Protein AF-0000000072259434 (afdb_homodimer)

pLDDT: mean 96.42, std 5.46, range [48.5, 99.0]

Nearest PDB structures (foldseek):
  3iwp-assembly5_C  TM=9.617E-01  e=1.185E-28  Homo sapiens
  3iwp-assembly5_D  TM=9.632E-01  e=1.511E-28  Homo sapiens
  3iwp-assembly6_F  TM=9.637E-01  e=1.422E-28  Homo sapiens
  3iwp-assembly4_B  TM=9.514E-01  e=2.776E-28  Homo sapiens
  3iwp-assembly4_A  TM=9.566E-01  e=1.722E-27  Homo sapiens

Solvent-accessible surface area (backbone atoms only — not comparable to full-atom values): 24633 Å² total; per-residue (Å²): 129,86,77,54,42,42,30,28,57,26,59,33,71,65,13,45,56,47,37,46,73,64,61,44,55,29,35,34,40,25,22,44,73,60,40,64,39,17,33,40,33,54,16,49,46,38,46,50,54,72,73,48,82,56,48,35,26,33,34,51,31,84,53,61,49,56,46,58,73,54,71,69,52,51,49,15,42,32,40,30,45,47,53,36,43,75,45,61,43,63,24,38,32,38,54,43,30,36,42,72,21,42,68,26,60,67,62,44,48,60,44,50,59,47,45,69,79,48,50,32,28,32,31,55,59,58,36,48,34,73,47,60,67,62,42,51,53,51,44,46,72,72,60,38,50,29,37,35,27,13,38,48,29,61,23,25,78,78,8,46,71,48,40,53,48,50,38,59,72,40,66,75,71,38,43,50,24,48,21,42,73,49,52,44,69,50,43,65,72,39,64,79,39,88,65,57,44,40,37,34,34,55,38,64,32,72,42,75,40,73,52,73,48,82,50,85,66,45,68,69,38,77,53,63,70,42,43,52,32,40,72,33,51,29,64,67,51,41,46,46,36,54,58,53,58,103,128,85,78,55,42,42,29,27,57,26,58,34,69,64,14,46,56,46,37,45,74,62,61,42,54,29,35,34,39,25,23,44,74,60,40,66,40,16,33,39,32,53,15,48,46,39,47,48,55,73,73,49,82,56,48,34,26,34,35,51,33,84,53,62,49,56,47,58,74,52,71,68,52,50,49,14,43,32,40,31,45,47,55,37,45,76,46,62,43,62,23,37,33,39,54,44,30,38,43,71,20,40,68,26,59,67,63,44,47,59,44,50,58,49,46,68,79,48,51,30,29,33,31,54,59,57,35,46,34,74,46,60,67,62,41,49,52,52,44,47,71,72,60,39,48,28,38,33,28,13,36,47,29,61,22,26,79,78,8,44,69,48,41,54,50,50,38,59,72,41,66,76,71,37,42,51,24,47,20,42,71,49,52,44,69,51,41,66,73,39,64,79,40,89,67,58,43,40,39,35,34,55,38,62,32,72,43,73,41,73,54,74,48,80,48,86,66,44,68,69,38,78,52,62,71,40,43,51,32,39,73,31,51,29,62,67,51,43,46,46,36,54,60,53,58,103

Foldseek 3Di:
DAFAAEEAEDADLQQLLVCQVLPHQEYEYFHDVVQVGAFDDLVSLLVSVVRHDRAYEYEQHHDGDAQADDPVSLVVSLVSLQSSVVSHHQEYEGFHAHPQQAGPLVSLLSNVVSNVPRAYEHEASLLRHPDNLVRLVSCLVSPHAEYEYCQSDQHVVVNVVSLLVSLVSCVQSHQYEYDHHDALVSLVVCVPPPRRHYYYDNQKDKDFDPDPDDDPPDAPDPDSVVNGIDIHHDSVRSVSNVVSSD/DAFAAEEAEDADLQQLLVCQVLPHQEYEYFHDVVQVGAFDDLVSLLVSVVRHDRAYEYEQHHDGDAQADDPVSLVVSLVSLQSSVVSHHQEYEGFHAHPQQAGPLVSLLSNVVSNVPRAYEHEASLLRHPDNLVRLVSCLVSPHAEYEYCQSDQHVVVNVVSLLVSLVSCVQSHQYEYDHHDALVSLVVCVPPPRRHYYYDNQKDKDFDPDPDDDPPDAPDPDSVVVGIDIHHDSVRSVSNVVSSD

Organism: Indibacter alkaliphilus (strain CCUG 57479 / KCTC 22604 / LW1) (NCBI:txid1189612)

Secondary structure (DSSP, 8-state):
---PEEEEEE-SHHHHHHHHHTT-SEEEE-B-GGGT-BPPPHHHHHHHHHH--S-EEEE--SSSS-S---HHHHHHHHHHHHHHHHTT--EEEE--B-TTSSB-HHHHHHHHHHHTT--EEE-GGGGG-S-HHHHHHHHHHHT-SEEEESSSSSSTTTTHHHHHHHHHHHTTSSEEEE-SS--HHHHHHHHTSTT--EEE---EEEEE-S-----TT---SS-GGGGGEEEEE-HHHHHHHHHHH-/---PEEEEEE-SHHHHHHHHHTT-SEEEE-B-GGGT-BPPPHHHHHHHHHH--S-EEEE--SSSS-S---HHHHHHHHHHHHHHHHTT--EEEE--B-TTSSB-HHHHHHHHHHHTT--EEE-GGGGG-S-HHHHHHHHHHHT-SEEEESSSSSSTTTTHHHHHHHHHHHTTSSEEEE-SS--HHHHHHHHTSTT--EEE---EEEEE-S-----TT---SS-GGGGGEEEEE-HHHHHHHHHHH-

InterPro domains:
  IPR005627 CutC-like [MF_00795] (4-212)
  IPR005627 CutC-like [PF03932] (5-204)
  IPR005627 CutC-like [PTHR12598] (2-242)
  IPR036822 CutC-like domain superfamily [G3DSA:3.20.20.380] (3-245)
  IPR036822 CutC-like domain superfamily [SSF110395] (4-222)

Structure (mmCIF, N/CA/C/O backbone):
data_AF-0000000072259434-model_v1
#
loop_
_entity.id
_entity.type
_entity.pdbx_description
1 polymer 'PF03932 family protein CutC'
#
loop_
_atom_site.group_PDB
_atom_site.id
_atom_site.type_symbol
_atom_site.label_atom_id
_atom_site.label_alt_id
_atom_site.label_comp_id
_atom_site.label_asym_id
_atom_site.label_entity_id
_atom_site.label_seq_id
_atom_site.pdbx_PDB_ins_code
_atom_site.Cartn_x
_atom_site.Cartn_y
_atom_site.Cartn_z
_atom_site.occupancy
_atom_site.B_iso_or_equiv
_atom_site.auth_seq_id
_atom_site.auth_comp_id
_atom_site.auth_asym_id
_atom_site.auth_atom_id
_atom_site.pdbx_PDB_model_num
ATOM 1 N N . MET A 1 1 ? 11.047 31.484 21 1 48.5 1 MET A N 1
ATOM 2 C CA . MET A 1 1 ? 10.289 31.406 19.75 1 48.5 1 MET A CA 1
ATOM 3 C C . MET A 1 1 ? 9.562 30.078 19.625 1 48.5 1 MET A C 1
ATOM 5 O O . MET A 1 1 ? 10.023 29.062 20.156 1 48.5 1 MET A O 1
ATOM 9 N N . ARG A 1 2 ? 8.227 30.062 19.344 1 66.69 2 ARG A N 1
ATOM 10 C CA . ARG A 1 2 ? 7.426 28.844 19.312 1 66.69 2 ARG A CA 1
ATOM 11 C C . ARG A 1 2 ? 7.977 27.844 18.297 1 66.69 2 ARG A C 1
ATOM 13 O O . ARG A 1 2 ? 8.352 28.219 17.188 1 66.69 2 ARG A O 1
ATOM 20 N N . LYS A 1 3 ? 8.352 26.734 18.672 1 87.81 3 LYS A N 1
ATOM 21 C CA . LYS A 1 3 ? 8.969 25.719 17.828 1 87.81 3 LYS A CA 1
ATOM 22 C C . LYS A 1 3 ? 7.969 25.141 16.828 1 87.81 3 LYS A C 1
ATOM 24 O O . LYS A 1 3 ? 6.898 24.672 17.219 1 87.81 3 LYS A O 1
ATOM 29 N N . ILE A 1 4 ? 8.148 25.453 15.539 1 95.94 4 ILE A N 1
ATOM 30 C CA . ILE A 1 4 ? 7.352 24.906 14.445 1 95.94 4 ILE A CA 1
ATOM 31 C C . ILE A 1 4 ? 7.797 23.484 14.141 1 95.94 4 ILE A C 1
ATOM 33 O O . ILE A 1 4 ? 8.992 23.219 13.984 1 95.94 4 ILE A O 1
ATOM 37 N N . LEU A 1 5 ? 6.91 22.578 14.148 1 98.06 5 LEU A N 1
ATOM 38 C CA . LEU A 1 5 ? 7.203 21.156 13.922 1 98.06 5 LEU A CA 1
ATOM 39 C C . LEU A 1 5 ? 7.156 20.828 12.438 1 98.06 5 LEU A C 1
ATOM 41 O O . LEU A 1 5 ? 6.246 21.266 11.727 1 98.06 5 LEU A O 1
ATOM 45 N N . LEU A 1 6 ? 8.156 20.094 11.93 1 98.69 6 LEU A N 1
ATOM 46 C CA . LEU A 1 6 ? 8.18 19.578 10.57 1 98.69 6 LEU A CA 1
ATO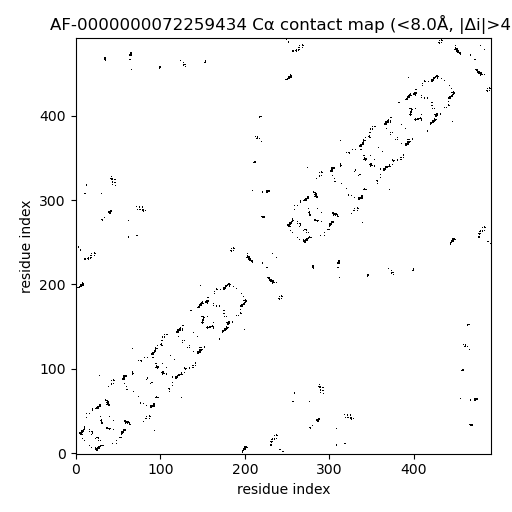M 47 C C . LEU A 1 6 ? 7.762 18.109 10.531 1 98.69 6 LEU A C 1
ATOM 49 O O . LEU A 1 6 ? 8.383 17.266 11.18 1 98.69 6 LEU A O 1
ATOM 53 N N . GLU A 1 7 ? 6.746 17.844 9.844 1 98.88 7 GLU A N 1
ATOM 54 C CA . GLU A 1 7 ? 6.305 16.484 9.578 1 98.88 7 GLU A CA 1
ATOM 55 C C . GLU A 1 7 ? 6.598 16.078 8.133 1 98.88 7 GLU A C 1
ATOM 57 O O . GLU A 1 7 ? 6.395 16.875 7.211 1 98.88 7 GLU A O 1
ATOM 62 N N . ALA A 1 8 ? 7.059 14.859 7.938 1 98.81 8 ALA A N 1
ATOM 63 C CA . ALA A 1 8 ? 7.316 14.375 6.582 1 98.81 8 ALA A CA 1
ATOM 64 C C . ALA A 1 8 ? 6.645 13.031 6.344 1 98.81 8 ALA A C 1
ATOM 66 O O . ALA A 1 8 ? 6.785 12.109 7.152 1 98.81 8 ALA A O 1
ATOM 67 N N . PRO A 1 9 ? 5.84 12.938 5.285 1 98.75 9 PRO A N 1
ATOM 68 C CA . PRO A 1 9 ? 5.387 11.602 4.898 1 98.75 9 PRO A CA 1
ATOM 69 C C . PRO A 1 9 ? 6.523 10.727 4.375 1 98.75 9 PRO A C 1
ATOM 71 O O . PRO A 1 9 ? 7.363 11.195 3.604 1 98.75 9 PRO A O 1
ATOM 74 N N . VAL A 1 10 ? 6.59 9.523 4.793 1 98.81 10 VAL A N 1
ATOM 75 C CA . VAL A 1 10 ? 7.621 8.586 4.375 1 98.81 10 VAL A CA 1
ATOM 76 C C . VAL A 1 10 ? 6.973 7.285 3.904 1 98.81 10 VAL A C 1
ATOM 78 O O . VAL A 1 10 ? 6 6.816 4.496 1 98.81 10 VAL A O 1
ATOM 81 N N . TYR A 1 11 ? 7.551 6.676 2.838 1 98.19 11 TYR A N 1
ATOM 82 C CA . TYR A 1 11 ? 6.922 5.543 2.17 1 98.19 11 TYR A CA 1
ATOM 83 C C . TYR A 1 11 ? 7.855 4.34 2.139 1 98.19 11 TYR A C 1
ATOM 85 O O . TYR A 1 11 ? 7.484 3.273 1.645 1 98.19 11 TYR A O 1
ATOM 93 N N . THR A 1 12 ? 9.109 4.516 2.529 1 98.19 12 THR A N 1
ATOM 94 C CA . THR A 1 12 ? 10.102 3.445 2.537 1 98.19 12 THR A CA 1
ATOM 95 C C . THR A 1 12 ? 10.867 3.428 3.855 1 98.19 12 THR A C 1
ATOM 97 O O . THR A 1 12 ? 10.891 4.426 4.582 1 98.19 12 THR A O 1
ATOM 100 N N . VAL A 1 13 ? 11.477 2.301 4.129 1 98.44 13 VAL A N 1
ATOM 101 C CA . VAL A 1 13 ? 12.328 2.186 5.305 1 98.44 13 VAL A CA 1
ATOM 102 C C . VAL A 1 13 ? 13.414 3.262 5.266 1 98.44 13 VAL A C 1
ATOM 104 O O . VAL A 1 13 ? 13.625 3.975 6.246 1 98.44 13 VAL A O 1
ATOM 107 N N . GLU A 1 14 ? 14.047 3.395 4.137 1 98.12 14 GLU A N 1
ATOM 108 C CA . GLU A 1 14 ? 15.141 4.348 3.963 1 98.12 14 GLU A CA 1
ATOM 109 C C . GLU A 1 14 ? 14.672 5.777 4.211 1 98.12 14 GLU A C 1
ATOM 111 O O . GLU A 1 14 ? 15.344 6.539 4.914 1 98.12 14 GLU A O 1
ATOM 116 N N . ALA A 1 15 ? 13.57 6.117 3.623 1 98.62 15 ALA A N 1
ATOM 117 C CA . ALA A 1 15 ? 13.039 7.465 3.803 1 98.62 15 ALA A CA 1
ATOM 118 C C . ALA A 1 15 ? 12.773 7.762 5.277 1 98.62 15 ALA A C 1
ATOM 120 O O . ALA A 1 15 ? 13.086 8.852 5.762 1 98.62 15 ALA A O 1
ATOM 121 N N . ALA A 1 16 ? 12.242 6.789 5.977 1 98.81 16 ALA A N 1
ATOM 122 C CA . ALA A 1 16 ? 11.914 6.973 7.391 1 98.81 16 ALA A CA 1
ATOM 123 C C . ALA A 1 16 ? 13.18 7.188 8.219 1 98.81 16 ALA A C 1
ATOM 125 O O . ALA A 1 16 ? 13.258 8.125 9.016 1 98.81 16 ALA A O 1
ATOM 126 N N . LEU A 1 17 ? 14.156 6.309 8 1 98.81 17 LEU A N 1
ATOM 127 C CA . LEU A 1 17 ? 15.391 6.379 8.766 1 98.81 17 LEU A CA 1
ATOM 128 C C . LEU A 1 17 ? 16.141 7.676 8.469 1 98.81 17 LEU A C 1
ATOM 130 O O . LEU A 1 17 ? 16.641 8.336 9.391 1 98.81 17 LEU A O 1
ATOM 134 N N . ARG A 1 18 ? 16.141 8.094 7.203 1 98.62 18 ARG A N 1
ATOM 135 C CA . ARG A 1 18 ? 16.828 9.312 6.801 1 98.62 18 ARG A CA 1
ATOM 136 C C . ARG A 1 18 ? 16.109 10.547 7.324 1 98.62 18 ARG A C 1
ATOM 138 O O . ARG A 1 18 ? 16.734 11.492 7.793 1 98.62 18 ARG A O 1
ATOM 145 N N . ALA A 1 19 ? 14.773 10.531 7.184 1 98.81 19 ALA A N 1
ATOM 146 C CA . ALA A 1 19 ? 14.008 11.672 7.691 1 98.81 19 ALA A CA 1
ATOM 147 C C . ALA A 1 19 ? 14.312 11.93 9.164 1 98.81 19 ALA A C 1
ATOM 149 O O . ALA A 1 19 ? 14.516 13.07 9.57 1 98.81 19 ALA A O 1
ATOM 150 N N . SER A 1 20 ? 14.336 10.836 9.961 1 98.75 20 SER A N 1
ATOM 151 C CA . SER A 1 20 ? 14.68 10.945 11.375 1 98.75 20 SER A CA 1
ATOM 152 C C . SER A 1 20 ? 16.094 11.492 11.562 1 98.75 20 SER A C 1
ATOM 154 O O . SER A 1 20 ? 16.312 12.406 12.359 1 98.75 20 SER A O 1
ATOM 156 N N . ALA A 1 21 ? 17 10.961 10.789 1 98.62 21 ALA A N 1
ATOM 157 C CA . ALA A 1 21 ? 18.406 11.352 10.898 1 98.62 21 ALA A CA 1
ATOM 158 C C . ALA A 1 21 ? 18.609 12.812 10.516 1 98.62 21 ALA A C 1
ATOM 160 O O . ALA A 1 21 ? 19.469 13.5 11.078 1 98.62 21 ALA A O 1
ATOM 161 N N . PHE A 1 22 ? 17.781 13.312 9.57 1 98.44 22 PHE A N 1
ATOM 162 C CA . PHE A 1 22 ? 17.953 14.664 9.047 1 98.44 22 PHE A CA 1
ATOM 163 C C . PHE A 1 22 ? 17.203 15.68 9.898 1 98.44 22 PHE A C 1
ATOM 165 O O . PHE A 1 22 ? 17.266 16.875 9.648 1 98.44 22 PHE A O 1
ATOM 172 N N . GLY A 1 23 ? 16.469 15.188 10.883 1 97.88 23 GLY A N 1
ATOM 173 C CA . GLY A 1 23 ? 15.93 16.109 11.883 1 97.88 23 GLY A CA 1
ATOM 174 C C . GLY A 1 23 ? 14.445 16.375 11.711 1 97.88 23 GLY A C 1
ATOM 175 O O . GLY A 1 23 ? 13.906 17.297 12.312 1 97.88 23 GLY A O 1
ATOM 176 N N . VAL A 1 24 ? 13.773 15.641 10.906 1 98.62 24 VAL A N 1
ATOM 177 C CA . VAL A 1 24 ? 12.32 15.742 10.836 1 98.62 24 VAL A CA 1
ATOM 178 C C . VAL A 1 24 ? 11.719 15.445 12.211 1 98.62 24 VAL A C 1
ATOM 180 O O . VAL A 1 24 ? 12.148 14.523 12.898 1 98.62 24 VAL A O 1
ATOM 183 N N . ASP A 1 25 ? 10.719 16.203 12.602 1 98.56 25 ASP A N 1
ATOM 184 C CA . ASP A 1 25 ? 10.234 16.125 13.977 1 98.56 25 ASP A CA 1
ATOM 185 C C . ASP A 1 25 ? 9.219 14.992 14.133 1 98.56 25 ASP A C 1
ATOM 187 O O . ASP A 1 25 ? 9.078 14.43 15.227 1 98.56 25 ASP A O 1
ATOM 191 N N . ARG A 1 26 ? 8.484 14.688 13.133 1 98.88 26 ARG A N 1
ATOM 192 C CA . ARG A 1 26 ? 7.457 13.656 13.117 1 98.88 26 ARG A CA 1
ATOM 193 C C . ARG A 1 26 ? 7.309 13.047 11.734 1 98.88 26 ARG A C 1
ATOM 195 O O . ARG A 1 26 ? 7.379 13.75 10.727 1 98.88 26 ARG A O 1
ATOM 202 N N . LEU A 1 27 ? 7.141 11.773 11.695 1 98.94 27 LEU A N 1
ATOM 203 C CA . LEU A 1 27 ? 6.926 11.086 10.422 1 98.94 27 LEU A CA 1
ATOM 204 C C . LEU A 1 27 ? 5.457 10.727 10.242 1 98.94 27 LEU A C 1
ATOM 206 O O . LEU A 1 27 ? 4.766 10.391 11.211 1 98.94 27 LEU A O 1
ATOM 210 N N . GLU A 1 28 ? 4.969 10.859 9.102 1 98.94 28 GLU A N 1
ATOM 211 C CA . GLU A 1 28 ? 3.74 10.195 8.672 1 98.94 28 GLU A CA 1
ATOM 212 C C . GLU A 1 28 ? 4.047 8.992 7.789 1 98.94 28 GLU A C 1
ATOM 214 O O . GLU A 1 28 ? 4.438 9.148 6.629 1 98.94 28 GLU A O 1
ATOM 219 N N . LEU A 1 29 ? 3.912 7.812 8.367 1 98.94 29 LEU A N 1
ATOM 220 C CA . LEU A 1 29 ? 4.223 6.59 7.633 1 98.94 29 LEU A CA 1
ATOM 221 C C . LEU A 1 29 ? 3.053 6.18 6.746 1 98.94 29 LEU A C 1
ATOM 223 O O . LEU A 1 29 ? 1.922 6.047 7.219 1 98.94 29 LEU A O 1
ATOM 227 N N . CYS A 1 30 ? 3.332 6.012 5.465 1 98.69 30 CYS A N 1
ATOM 228 C CA . CYS A 1 30 ? 2.33 5.691 4.457 1 98.69 30 CYS A CA 1
ATOM 229 C C . CYS A 1 30 ? 2.826 4.59 3.525 1 98.69 30 CYS A C 1
ATOM 231 O O . CYS A 1 30 ? 4.016 4.27 3.518 1 98.69 30 CYS A O 1
ATOM 233 N N . ALA A 1 31 ? 1.893 3.98 2.861 1 98 31 ALA A N 1
ATOM 234 C CA . ALA A 1 31 ? 2.148 3.158 1.681 1 98 31 ALA A CA 1
ATOM 235 C C . ALA A 1 31 ? 1.506 3.77 0.438 1 98 31 ALA A C 1
ATOM 237 O O . ALA A 1 31 ? 0.757 4.742 0.534 1 98 31 ALA A O 1
ATOM 238 N N . ASP A 1 32 ? 1.84 3.277 -0.775 1 95.75 32 ASP A N 1
ATOM 239 C CA . ASP A 1 32 ? 1.194 3.623 -2.037 1 95.75 32 ASP A CA 1
ATOM 240 C C . ASP A 1 32 ? 1.345 5.113 -2.342 1 95.75 32 ASP A C 1
ATOM 242 O O . ASP A 1 32 ? 0.361 5.855 -2.332 1 95.75 32 ASP A O 1
ATOM 246 N N . PHE A 1 33 ? 2.539 5.543 -2.732 1 93.81 33 PHE A N 1
ATOM 247 C CA . PHE A 1 33 ? 2.869 6.93 -3.027 1 93.81 33 PHE A CA 1
ATOM 248 C C . PHE A 1 33 ? 1.989 7.469 -4.148 1 93.81 33 PHE A C 1
ATOM 250 O O . PHE A 1 33 ? 1.567 8.625 -4.113 1 93.81 33 PHE A O 1
ATOM 257 N N . GLY A 1 34 ? 1.646 6.652 -5.066 1 91.56 34 GLY A N 1
ATOM 258 C CA . GLY A 1 34 ? 0.874 7.066 -6.227 1 91.56 34 GLY A CA 1
ATOM 259 C C . GLY A 1 34 ? -0.537 7.504 -5.879 1 91.56 34 GLY A C 1
ATOM 260 O O . GLY A 1 34 ? -1.14 8.305 -6.598 1 91.56 34 GLY A O 1
ATOM 261 N N . GLU A 1 35 ? -1.058 6.984 -4.738 1 93.19 35 GLU A N 1
ATOM 262 C CA . GLU A 1 35 ? -2.414 7.309 -4.305 1 93.19 35 GLU A CA 1
ATOM 263 C C . GLU A 1 35 ? -2.4 8.344 -3.186 1 93.19 35 GLU A C 1
ATOM 265 O O . GLU A 1 35 ? -3.428 8.594 -2.549 1 93.19 35 GLU A O 1
ATOM 270 N N . GLY A 1 36 ? -1.284 8.844 -2.855 1 93.19 36 GLY A N 1
ATOM 271 C CA . GLY A 1 36 ? -1.174 9.859 -1.817 1 93.19 36 GLY A CA 1
ATOM 272 C C . GLY A 1 36 ? -1.073 9.273 -0.422 1 93.19 36 GLY A C 1
ATOM 273 O O . GLY A 1 36 ? -1.103 10.008 0.568 1 93.19 36 GLY A O 1
ATOM 274 N N . GLY A 1 37 ? -1.08 7.945 -0.38 1 96.94 37 GLY A N 1
ATOM 275 C CA . GLY A 1 37 ? -0.882 7.305 0.911 1 96.94 37 GLY A CA 1
ATOM 276 C C . GLY A 1 37 ? -2.004 6.355 1.284 1 96.94 37 GLY A C 1
ATOM 277 O O . GLY A 1 37 ? -3.182 6.699 1.165 1 96.94 37 GLY A O 1
ATOM 278 N N . THR A 1 38 ? -1.675 5.18 1.618 1 98.5 38 THR A N 1
ATOM 279 C CA . THR A 1 38 ? -2.57 4.199 2.229 1 98.5 38 THR A CA 1
ATOM 280 C C . THR A 1 38 ? -1.936 3.588 3.473 1 98.5 38 THR A C 1
ATOM 282 O O . THR A 1 38 ? -0.828 3.965 3.861 1 98.5 38 THR A O 1
ATOM 285 N N . THR A 1 39 ? -2.678 2.756 4.133 1 98.94 39 THR A N 1
ATOM 286 C CA . THR A 1 39 ? -2.195 2.154 5.371 1 98.94 39 THR A CA 1
ATOM 287 C C . THR A 1 39 ? -0.956 1.302 5.109 1 98.94 39 THR A C 1
ATOM 289 O O . THR A 1 39 ? -0.977 0.412 4.258 1 98.94 39 THR A O 1
ATOM 292 N N . PRO A 1 40 ? 0.172 1.579 5.754 1 98.88 40 PRO A N 1
ATOM 293 C CA . PRO A 1 40 ? 1.372 0.755 5.59 1 98.88 40 PRO A CA 1
ATOM 294 C C . PRO A 1 40 ? 1.26 -0.597 6.293 1 98.88 40 PRO A C 1
ATOM 296 O O . PRO A 1 40 ? 0.304 -0.833 7.035 1 98.88 40 PRO A O 1
ATOM 299 N N . SER A 1 41 ? 2.205 -1.445 6.02 1 98.81 41 SER A N 1
ATOM 300 C CA . SER A 1 41 ? 2.213 -2.744 6.684 1 98.81 41 SER A CA 1
ATOM 301 C C . SER A 1 41 ? 2.678 -2.621 8.133 1 98.81 41 SER A C 1
ATOM 303 O O . SER A 1 41 ? 3.43 -1.705 8.469 1 98.81 41 SER A O 1
ATOM 305 N N . ALA A 1 42 ? 2.238 -3.531 8.953 1 98.88 42 ALA A N 1
ATOM 306 C CA . ALA A 1 42 ? 2.615 -3.533 10.367 1 98.88 42 ALA A CA 1
ATOM 307 C C . ALA A 1 42 ? 4.094 -3.865 10.539 1 98.88 42 ALA A C 1
ATOM 309 O O . ALA A 1 42 ? 4.75 -3.35 11.453 1 98.88 42 ALA A O 1
ATOM 310 N N . GLY A 1 43 ? 4.621 -4.758 9.68 1 98.88 43 GLY A N 1
ATOM 311 C CA . GLY A 1 43 ? 6.027 -5.117 9.75 1 98.88 43 GLY A CA 1
ATOM 312 C C . GLY A 1 43 ? 6.957 -3.949 9.484 1 98.88 43 GLY A C 1
ATOM 313 O O . GLY A 1 43 ? 8.023 -3.846 10.094 1 98.88 43 GLY A O 1
ATOM 314 N N . LEU A 1 44 ? 6.562 -3.109 8.562 1 98.81 44 LEU A N 1
ATOM 315 C CA . LEU A 1 44 ? 7.32 -1.901 8.258 1 98.81 44 LEU A CA 1
ATOM 316 C C . LEU A 1 44 ? 7.387 -0.978 9.469 1 98.81 44 LEU A C 1
ATOM 318 O O . LEU A 1 44 ? 8.461 -0.494 9.828 1 98.81 44 LEU A O 1
ATOM 322 N N . LEU A 1 45 ? 6.227 -0.718 10.117 1 98.94 45 LEU A N 1
ATOM 323 C CA . LEU A 1 45 ? 6.184 0.129 11.305 1 98.94 45 LEU A CA 1
ATOM 324 C C . LEU A 1 45 ? 7.051 -0.452 12.414 1 98.94 45 LEU A C 1
ATOM 326 O O . LEU A 1 45 ? 7.824 0.27 13.047 1 98.94 45 LEU A O 1
ATOM 330 N N . LYS A 1 46 ? 6.879 -1.739 12.625 1 98.94 46 LYS A N 1
ATOM 331 C CA . LYS A 1 46 ? 7.641 -2.416 13.672 1 98.94 46 LYS A CA 1
ATOM 332 C C . LYS A 1 46 ? 9.141 -2.203 13.484 1 98.94 46 LYS A C 1
ATOM 334 O O . LYS A 1 46 ? 9.844 -1.866 14.438 1 98.94 46 LYS A O 1
ATOM 339 N N . LEU A 1 47 ? 9.617 -2.395 12.242 1 98.94 47 LEU A N 1
ATOM 340 C CA . LEU A 1 47 ? 11.031 -2.201 11.961 1 98.94 47 LEU A CA 1
ATOM 341 C C . LEU A 1 47 ? 11.445 -0.758 12.227 1 98.94 47 LEU A C 1
ATOM 343 O O . LEU A 1 47 ? 12.445 -0.508 12.898 1 98.94 47 LEU A O 1
ATOM 347 N N . ILE A 1 48 ? 10.68 0.188 11.719 1 98.88 48 ILE A N 1
ATOM 348 C CA . ILE A 1 48 ? 11.031 1.602 11.82 1 98.88 48 ILE A CA 1
ATOM 349 C C . ILE A 1 48 ? 11.094 2.01 13.289 1 98.88 48 ILE A C 1
ATOM 351 O O . ILE A 1 48 ? 12.055 2.666 13.711 1 98.88 48 ILE A O 1
ATOM 355 N N . LYS A 1 49 ? 10.125 1.587 14.102 1 98.88 49 LYS A N 1
ATOM 356 C CA . LYS A 1 49 ? 10.055 1.951 15.516 1 98.88 49 LYS A CA 1
ATOM 357 C C . LYS A 1 49 ? 11.203 1.327 16.297 1 98.88 49 LYS A C 1
ATOM 359 O O . LYS A 1 49 ? 11.57 1.823 17.375 1 98.88 49 LYS A O 1
ATOM 364 N N . SER A 1 50 ? 11.781 0.274 15.758 1 98.75 50 SER A N 1
ATOM 365 C CA . SER A 1 50 ? 12.93 -0.344 16.422 1 98.75 50 SER A CA 1
ATOM 366 C C . SER A 1 50 ? 14.211 0.424 16.125 1 98.75 50 SER A C 1
ATOM 368 O O . SER A 1 50 ? 15.234 0.21 16.781 1 98.75 50 SER A O 1
ATOM 370 N N . LYS A 1 51 ? 14.203 1.321 15.141 1 98.69 51 LYS A N 1
ATOM 371 C CA . LYS A 1 51 ? 15.43 1.944 14.656 1 98.69 51 LYS A CA 1
ATOM 372 C C . LYS A 1 51 ? 15.484 3.422 15.031 1 98.69 51 LYS A C 1
ATOM 374 O O . LYS A 1 51 ? 16.562 4.012 15.109 1 98.69 51 LYS A O 1
ATOM 379 N N . ILE A 1 52 ? 14.273 4.031 15.266 1 98.69 52 ILE A N 1
ATOM 380 C CA . ILE A 1 52 ? 14.273 5.477 15.477 1 98.69 52 ILE A CA 1
ATOM 381 C C . ILE A 1 52 ? 13.406 5.824 16.672 1 98.69 52 ILE A C 1
ATOM 383 O O . ILE A 1 52 ? 12.539 5.039 17.078 1 98.69 52 ILE A O 1
ATOM 387 N N . ASN A 1 53 ? 13.57 7.082 17.188 1 98.38 53 ASN A N 1
ATOM 388 C CA . ASN A 1 53 ? 12.766 7.594 18.281 1 98.38 53 ASN A CA 1
ATOM 389 C C . ASN A 1 53 ? 11.797 8.672 17.812 1 98.38 53 ASN A C 1
ATOM 391 O O . ASN A 1 53 ? 10.867 9.047 18.531 1 98.38 53 ASN A O 1
ATOM 395 N N . THR A 1 54 ? 12.016 9.18 16.594 1 98.75 54 THR A N 1
ATOM 396 C CA . THR A 1 54 ? 11.109 10.172 16.031 1 98.75 54 THR A CA 1
ATOM 397 C C . THR A 1 54 ? 9.672 9.672 16.047 1 98.75 54 THR A C 1
ATOM 399 O O . THR A 1 54 ? 9.398 8.531 15.688 1 98.75 54 THR A O 1
ATOM 402 N N . PRO A 1 55 ? 8.703 10.492 16.562 1 98.88 55 PRO A N 1
ATOM 403 C CA . PRO A 1 55 ? 7.305 10.062 16.562 1 98.88 55 PRO A CA 1
ATOM 404 C C . PRO A 1 55 ? 6.801 9.68 15.18 1 98.88 55 PRO A C 1
ATOM 406 O O . PRO A 1 55 ? 7.113 10.352 14.195 1 98.88 55 PRO A O 1
ATOM 409 N N . VAL A 1 56 ? 6.047 8.578 15.125 1 98.94 56 VAL A N 1
ATOM 410 C CA . VAL A 1 56 ? 5.512 8.094 13.859 1 98.94 56 VAL A CA 1
ATOM 411 C C . VAL A 1 56 ? 3.986 8.07 13.914 1 98.94 56 VAL A C 1
ATOM 413 O O . VAL A 1 56 ? 3.4 7.328 14.703 1 98.94 56 VAL A O 1
ATOM 416 N N . PHE A 1 57 ? 3.346 8.945 13.164 1 98.94 57 PHE A N 1
ATOM 417 C CA . PHE A 1 57 ? 1.921 8.852 12.867 1 98.94 57 PHE A CA 1
ATOM 418 C C . PHE A 1 57 ? 1.683 7.953 11.656 1 98.94 57 PHE A C 1
ATOM 420 O O . PHE A 1 57 ? 2.51 7.898 10.75 1 98.94 57 PHE A O 1
ATOM 427 N N . VAL A 1 58 ? 0.57 7.238 11.664 1 99 58 VAL A N 1
ATOM 428 C CA . VAL A 1 58 ? 0.375 6.254 10.602 1 99 58 VAL A CA 1
ATOM 429 C C . VAL A 1 58 ? -0.901 6.574 9.828 1 99 58 VAL A C 1
ATOM 431 O O . VAL A 1 58 ? -1.95 6.824 10.422 1 99 58 VAL A O 1
ATOM 434 N N . MET A 1 59 ? -0.775 6.582 8.547 1 98.94 59 MET A N 1
ATOM 435 C CA . MET A 1 59 ? -1.92 6.727 7.652 1 98.94 59 MET A CA 1
ATOM 436 C C . MET A 1 59 ? -2.871 5.543 7.793 1 98.94 59 MET A C 1
ATOM 438 O O . MET A 1 59 ? -2.436 4.387 7.789 1 98.94 59 MET A O 1
ATOM 442 N N . ILE A 1 60 ? -4.148 5.816 7.969 1 98.94 60 ILE A N 1
ATOM 443 C CA . ILE A 1 60 ? -5.203 4.805 7.965 1 98.94 60 ILE A CA 1
ATOM 444 C C . ILE A 1 60 ? -6.141 5.047 6.785 1 98.94 60 ILE A C 1
ATOM 446 O O . ILE A 1 60 ? -6.984 5.945 6.828 1 98.94 60 ILE A O 1
ATOM 450 N N . ARG A 1 61 ? -5.984 4.348 5.77 1 98.81 61 ARG A N 1
ATOM 451 C CA . ARG A 1 61 ? -6.66 4.461 4.48 1 98.81 61 ARG A CA 1
ATOM 452 C C . ARG A 1 61 ? -6.594 3.145 3.711 1 98.81 61 ARG A C 1
ATOM 454 O O . ARG A 1 61 ? -5.531 2.764 3.213 1 98.81 61 ARG A O 1
ATOM 461 N N . PRO A 1 62 ? -7.684 2.459 3.613 1 98.19 62 PRO A N 1
ATOM 462 C CA . PRO A 1 62 ? -7.637 1.066 3.16 1 98.19 62 PRO A CA 1
ATOM 463 C C . PRO A 1 62 ? -7.43 0.943 1.652 1 98.19 62 PRO A C 1
ATOM 465 O O . PRO A 1 62 ? -7.102 -0.137 1.157 1 98.19 62 PRO A O 1
ATOM 468 N N . ARG A 1 63 ? -7.656 1.972 0.932 1 96.62 63 ARG A N 1
ATOM 469 C CA . ARG A 1 63 ? -7.492 1.992 -0.518 1 96.62 63 ARG A CA 1
ATOM 470 C C . ARG A 1 63 ? -7.395 3.422 -1.038 1 96.62 63 ARG A C 1
ATOM 472 O O . ARG A 1 63 ? -7.758 4.371 -0.336 1 96.62 63 ARG A O 1
ATOM 479 N N . GLY A 1 64 ? -6.844 3.578 -2.256 1 94.62 64 GLY A N 1
ATOM 480 C CA . GLY A 1 64 ? -6.879 4.879 -2.908 1 94.62 64 GLY A CA 1
ATOM 481 C C . GLY A 1 64 ? -8.266 5.285 -3.361 1 94.62 64 GLY A C 1
ATOM 482 O O . GLY A 1 64 ? -9.258 4.637 -3.008 1 94.62 64 GLY A O 1
ATOM 483 N N . GLY A 1 65 ? -8.328 6.383 -4.086 1 92.62 65 GLY A N 1
ATOM 484 C CA . GLY A 1 65 ? -9.594 6.859 -4.609 1 92.62 65 GLY A CA 1
ATOM 485 C C . GLY A 1 65 ? -10.305 7.812 -3.668 1 92.62 65 GLY A C 1
ATOM 486 O O . GLY A 1 65 ? -9.68 8.695 -3.078 1 92.62 65 GLY A O 1
ATOM 487 N N . ASP A 1 66 ? -11.594 7.621 -3.592 1 93.38 66 ASP A N 1
ATOM 488 C CA . ASP A 1 66 ? -12.414 8.547 -2.812 1 93.38 66 ASP A CA 1
ATOM 489 C C . ASP A 1 66 ? -12.289 8.266 -1.315 1 93.38 66 ASP A C 1
ATOM 491 O O . ASP A 1 66 ? -11.461 7.445 -0.901 1 93.38 66 ASP A O 1
ATOM 495 N N . PHE A 1 67 ? -13.039 9.008 -0.512 1 97.31 67 PHE A N 1
ATOM 496 C CA . PHE A 1 67 ? -12.969 8.891 0.939 1 97.31 67 PHE A CA 1
ATOM 497 C C . PHE A 1 67 ? -14.305 8.438 1.517 1 97.31 67 PHE A C 1
ATOM 499 O O . PHE A 1 67 ? -14.648 8.789 2.646 1 97.31 67 PHE A O 1
ATOM 506 N N . VAL A 1 68 ? -15.094 7.738 0.653 1 97.81 68 VAL A N 1
ATOM 507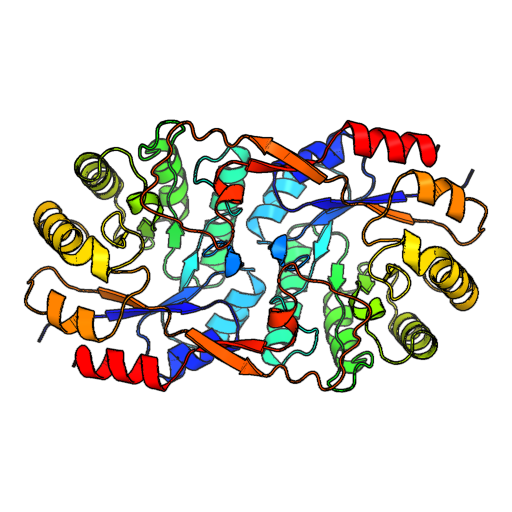 C CA . VAL A 1 68 ? -16.359 7.141 1.063 1 97.81 68 VAL A CA 1
ATOM 508 C C . VAL A 1 68 ? -16.203 5.633 1.229 1 97.81 68 VAL A C 1
ATOM 510 O O . VAL A 1 68 ? -15.875 4.93 0.268 1 97.81 68 VAL A O 1
ATOM 513 N N . TYR A 1 69 ? -16.438 5.156 2.426 1 98.19 69 TYR A N 1
ATOM 514 C CA . TYR A 1 69 ? -16.094 3.771 2.725 1 98.19 69 TYR A CA 1
ATOM 515 C C . TYR A 1 69 ? -17.328 2.99 3.176 1 98.19 69 TYR A C 1
ATOM 517 O O . TYR A 1 69 ? -18.219 3.543 3.822 1 98.19 69 TYR A O 1
ATOM 525 N N . GLU A 1 70 ? -17.312 1.733 2.848 1 97.56 70 GLU A N 1
ATOM 526 C CA . GLU A 1 70 ? -18.312 0.804 3.357 1 97.56 70 GLU A CA 1
ATOM 527 C C . GLU A 1 70 ? -17.984 0.368 4.781 1 97.56 70 GLU A C 1
ATOM 529 O O . GLU A 1 70 ? -16.875 0.582 5.262 1 97.56 70 GLU A O 1
ATOM 534 N N . GLN A 1 71 ? -18.969 -0.199 5.418 1 98.31 71 GLN A N 1
ATOM 535 C CA . GLN A 1 71 ? -18.812 -0.593 6.816 1 98.31 71 GLN A CA 1
ATOM 536 C C . GLN A 1 71 ? -17.641 -1.554 6.992 1 98.31 71 GLN A C 1
ATOM 538 O O . GLN A 1 71 ? -16.891 -1.454 7.969 1 98.31 71 GLN A O 1
ATOM 543 N N . GLU A 1 72 ? -17.469 -2.498 6.109 1 98.69 72 GLU A N 1
ATOM 544 C CA . GLU A 1 72 ? -16.375 -3.455 6.215 1 98.69 72 GLU A CA 1
ATOM 545 C C . GLU A 1 72 ? -15.023 -2.762 6.082 1 98.69 72 GLU A C 1
ATOM 547 O O . GLU A 1 72 ? -14.047 -3.168 6.715 1 98.69 72 GLU A O 1
ATOM 552 N N . GLU A 1 73 ? -14.984 -1.748 5.219 1 98.75 73 GLU A N 1
ATOM 553 C CA . GLU A 1 73 ? -13.75 -0.97 5.109 1 98.75 73 GLU A CA 1
ATOM 554 C C . GLU A 1 73 ? -13.445 -0.233 6.41 1 98.75 73 GLU A C 1
ATOM 556 O O . GLU A 1 73 ? -12.297 -0.194 6.848 1 98.75 73 GLU A O 1
ATOM 561 N N . LEU A 1 74 ? -14.477 0.329 7.023 1 98.88 74 LEU A N 1
ATOM 562 C CA . LEU A 1 74 ? -14.297 1.019 8.297 1 98.88 74 LEU A CA 1
ATOM 563 C C . LEU A 1 74 ? -13.812 0.053 9.375 1 98.88 74 LEU A C 1
ATOM 565 O O . LEU A 1 74 ? -12.984 0.417 10.211 1 98.88 74 LEU A O 1
ATOM 569 N N . GLU A 1 75 ? -14.336 -1.136 9.32 1 98.94 75 GLU A N 1
ATOM 570 C CA . GLU A 1 75 ? -13.891 -2.148 10.273 1 98.94 75 GLU A CA 1
ATOM 571 C C . GLU A 1 75 ? -12.414 -2.498 10.062 1 98.94 75 GLU A C 1
ATOM 573 O O . GLU A 1 75 ? -11.664 -2.668 11.023 1 98.94 75 GLU A O 1
ATOM 578 N N . ALA A 1 76 ? -12.023 -2.629 8.828 1 98.88 76 ALA A N 1
ATOM 579 C CA . ALA A 1 76 ? -10.617 -2.863 8.523 1 98.88 76 ALA A CA 1
ATOM 580 C C . ALA A 1 76 ? -9.742 -1.727 9.047 1 98.88 76 ALA A C 1
ATOM 582 O O . ALA A 1 76 ? -8.672 -1.967 9.609 1 98.88 76 ALA A O 1
ATOM 583 N N . MET A 1 77 ? -10.195 -0.514 8.875 1 98.94 77 MET A N 1
ATOM 584 C CA . MET A 1 77 ? -9.477 0.663 9.359 1 98.94 77 MET A CA 1
ATOM 585 C C . MET A 1 77 ? -9.344 0.637 10.875 1 98.94 77 MET A C 1
ATOM 587 O O . MET A 1 77 ? -8.281 0.942 11.414 1 98.94 77 MET A O 1
ATOM 591 N N . ARG A 1 78 ? -10.422 0.298 11.477 1 98.94 78 ARG A N 1
ATOM 592 C CA . ARG A 1 78 ? -10.406 0.189 12.93 1 98.94 78 ARG A CA 1
ATOM 593 C C . ARG A 1 78 ? -9.398 -0.857 13.391 1 98.94 78 ARG A C 1
ATOM 595 O O . ARG A 1 78 ? -8.633 -0.617 14.32 1 98.94 78 ARG A O 1
ATOM 602 N N . ASN A 1 79 ? -9.43 -2.053 12.766 1 98.94 79 ASN A N 1
ATOM 603 C CA . ASN A 1 79 ? -8.445 -3.092 13.055 1 98.94 79 ASN A CA 1
ATOM 604 C C . ASN A 1 79 ? -7.02 -2.574 12.891 1 98.94 79 ASN A C 1
ATOM 606 O O . ASN A 1 79 ? -6.16 -2.84 13.734 1 98.94 79 ASN A O 1
ATOM 610 N N . ASP A 1 80 ? -6.793 -1.847 11.828 1 98.94 80 ASP A N 1
ATOM 611 C CA . ASP A 1 80 ? -5.461 -1.317 11.562 1 98.94 80 ASP A CA 1
ATOM 612 C C . ASP A 1 80 ? -5.016 -0.364 12.664 1 98.94 80 ASP A C 1
ATOM 614 O O . ASP A 1 80 ? -3.865 -0.414 13.109 1 98.94 80 ASP A O 1
ATOM 618 N N . ILE A 1 81 ? -5.922 0.52 13.078 1 98.94 81 ILE A N 1
ATOM 619 C CA . ILE A 1 81 ? -5.59 1.459 14.141 1 98.94 81 ILE A CA 1
ATOM 620 C C . ILE A 1 81 ? -5.141 0.694 15.383 1 98.94 81 ILE A C 1
ATOM 622 O O . ILE A 1 81 ? -4.086 0.982 15.953 1 98.94 81 ILE A O 1
ATOM 626 N N . GLN A 1 82 ? -5.855 -0.304 15.742 1 98.88 82 GLN A N 1
ATOM 627 C CA . GLN A 1 82 ? -5.562 -1.06 16.953 1 98.88 82 GLN A CA 1
ATOM 628 C C . GLN A 1 82 ? -4.262 -1.844 16.812 1 98.88 82 GLN A C 1
ATOM 630 O O . GLN A 1 82 ? -3.428 -1.839 17.719 1 98.88 82 GLN A O 1
ATOM 635 N N . ILE A 1 83 ? -4.066 -2.473 15.711 1 98.88 83 ILE A N 1
ATOM 636 C CA . ILE A 1 83 ? -2.881 -3.293 15.477 1 98.88 83 ILE A CA 1
ATOM 637 C C . ILE A 1 83 ? -1.642 -2.402 15.43 1 98.88 83 ILE A C 1
ATOM 639 O O . ILE A 1 83 ? -0.642 -2.682 16.094 1 98.88 83 ILE A O 1
ATOM 643 N N . LEU A 1 84 ? -1.714 -1.326 14.68 1 98.94 84 LEU A N 1
ATOM 644 C CA . LEU A 1 84 ? -0.542 -0.477 14.5 1 98.94 84 LEU A CA 1
ATOM 645 C C . LEU A 1 84 ? -0.206 0.27 15.781 1 98.94 84 LEU A C 1
ATOM 647 O O . LEU A 1 84 ? 0.963 0.551 16.062 1 98.94 84 LEU A O 1
ATOM 651 N N . LYS A 1 85 ? -1.257 0.601 16.562 1 98.81 85 LYS A N 1
ATOM 652 C CA . LYS A 1 85 ? -1.006 1.143 17.906 1 98.81 85 LYS A CA 1
ATOM 653 C C . LYS A 1 85 ? -0.126 0.203 18.719 1 98.81 85 LYS A C 1
ATOM 655 O O . LYS A 1 85 ? 0.822 0.644 19.375 1 98.81 85 LYS A O 1
ATOM 660 N N . SER A 1 86 ? -0.359 -1.072 18.625 1 98.56 86 SER A N 1
ATOM 661 C CA . SER A 1 86 ? 0.374 -2.066 19.391 1 98.56 86 SER A CA 1
ATOM 662 C C . SER A 1 86 ? 1.806 -2.215 18.891 1 98.56 86 SER A C 1
ATOM 664 O O . SER A 1 86 ? 2.668 -2.734 19.609 1 98.56 86 SER A O 1
ATOM 666 N N . TYR A 1 87 ? 2.059 -1.719 17.734 1 98.5 87 TYR A N 1
ATOM 667 C CA . TYR A 1 87 ? 3.408 -1.831 17.188 1 98.5 87 TYR A CA 1
ATOM 668 C C . TYR A 1 87 ? 4.137 -0.493 17.25 1 98.5 87 TYR A C 1
ATOM 670 O O . TYR A 1 87 ? 5.191 -0.322 16.641 1 98.5 87 TYR A O 1
ATOM 678 N N . GLY A 1 88 ? 3.541 0.521 17.875 1 98.5 88 GLY A N 1
ATOM 679 C CA . GLY A 1 88 ? 4.332 1.679 18.266 1 98.5 88 GLY A CA 1
ATOM 680 C C . GLY A 1 88 ? 3.889 2.957 17.578 1 98.5 88 GLY A C 1
ATOM 681 O O . GLY A 1 88 ? 4.551 3.992 17.688 1 98.5 88 GLY A O 1
ATOM 682 N N . ALA A 1 89 ? 2.775 2.914 16.797 1 98.88 89 ALA A N 1
ATOM 683 C CA . ALA A 1 89 ? 2.25 4.164 16.25 1 98.88 89 ALA A CA 1
ATOM 684 C C . ALA A 1 89 ? 1.944 5.16 17.375 1 98.88 89 ALA A C 1
ATOM 686 O O . ALA A 1 89 ? 1.423 4.785 18.422 1 98.88 89 ALA A O 1
ATOM 687 N N . GLU A 1 90 ? 2.207 6.414 17.125 1 98.81 90 GLU A N 1
ATOM 688 C CA . GLU A 1 90 ? 2.008 7.434 18.141 1 98.81 90 GLU A CA 1
ATOM 689 C C . GLU A 1 90 ? 0.925 8.43 17.734 1 98.81 90 GLU A C 1
ATOM 691 O O . GLU A 1 90 ? 0.739 9.453 18.391 1 98.81 90 GLU A O 1
ATOM 696 N N . GLY A 1 91 ? 0.25 8.188 16.734 1 98.94 91 GLY A N 1
ATOM 697 C CA . GLY A 1 91 ? -0.873 8.93 16.188 1 98.94 91 GLY A CA 1
ATOM 698 C C . GLY A 1 91 ? -1.36 8.391 14.852 1 98.94 91 GLY A C 1
ATOM 699 O O . GLY A 1 91 ? -0.729 7.504 14.273 1 98.94 91 GLY A O 1
ATOM 700 N N . PHE A 1 92 ? -2.443 8.859 14.445 1 98.94 92 PHE A N 1
ATOM 701 C CA . PHE A 1 92 ? -3.031 8.32 13.227 1 98.94 92 PHE A CA 1
ATOM 702 C C . PHE A 1 92 ? -3.529 9.438 12.32 1 98.94 92 PHE A C 1
ATOM 704 O O . PHE A 1 92 ? -3.834 10.531 12.797 1 98.94 92 PHE A O 1
ATOM 711 N N . VAL A 1 93 ? -3.555 9.195 11.039 1 99 93 VAL A N 1
ATOM 712 C CA . VAL A 1 93 ? -3.979 10.141 10.016 1 99 93 VAL A CA 1
ATOM 713 C C . VAL A 1 93 ? -5.086 9.523 9.164 1 99 93 VAL A C 1
ATOM 715 O O . VAL A 1 93 ? -4.879 8.492 8.516 1 99 93 VAL A O 1
ATOM 718 N N . PHE A 1 94 ? -6.301 10.055 9.211 1 98.94 94 PHE A N 1
ATOM 719 C CA . PHE A 1 94 ? -7.395 9.555 8.391 1 98.94 94 PHE A CA 1
ATOM 720 C C . PHE A 1 94 ? -8.469 10.617 8.203 1 98.94 94 PHE A C 1
ATOM 722 O O . PHE A 1 94 ? -8.477 11.633 8.906 1 98.94 94 PHE A O 1
ATOM 729 N N . GLY A 1 95 ? -9.266 10.492 7.242 1 98.75 95 GLY A N 1
ATOM 730 C CA . GLY A 1 95 ? -10.445 11.289 6.945 1 98.75 95 GLY A CA 1
ATOM 731 C C . GLY A 1 95 ? -11.5 10.523 6.16 1 98.75 95 GLY A C 1
ATOM 732 O O . GLY A 1 95 ? -11.18 9.828 5.195 1 98.75 95 GLY A O 1
ATOM 733 N N . VAL A 1 96 ? -12.727 10.609 6.613 1 98.88 96 VAL A N 1
ATOM 734 C CA . VAL A 1 96 ? -13.836 9.93 5.957 1 98.88 96 VAL A CA 1
ATOM 735 C C . VAL A 1 96 ? -14.914 10.945 5.586 1 98.88 96 VAL A C 1
ATOM 737 O O . VAL A 1 96 ? -15.297 11.789 6.41 1 98.88 96 VAL A O 1
ATOM 740 N N . LEU A 1 97 ? -15.289 10.914 4.367 1 98.56 97 LEU A N 1
ATOM 741 C CA . LEU A 1 97 ? -16.375 11.758 3.885 1 98.56 97 LEU A CA 1
ATOM 742 C C . LEU A 1 97 ? -17.609 10.922 3.559 1 98.56 97 LEU A C 1
ATOM 744 O O . LEU A 1 97 ? -17.516 9.695 3.436 1 98.56 97 LEU A O 1
ATOM 748 N N . ASP A 1 98 ? -18.766 11.57 3.506 1 98.19 98 ASP A N 1
ATOM 749 C CA . ASP A 1 98 ? -19.953 10.898 3.014 1 98.19 98 ASP A CA 1
ATOM 750 C C . ASP A 1 98 ? -20.141 11.133 1.515 1 98.19 98 ASP A C 1
ATOM 752 O O . ASP A 1 98 ? -19.266 11.703 0.86 1 98.19 98 ASP A O 1
ATOM 756 N N . GLU A 1 99 ? -21.203 10.641 0.946 1 97.06 99 GLU A N 1
ATOM 757 C CA . GLU A 1 99 ? -21.406 10.594 -0.5 1 97.06 99 GLU A CA 1
ATOM 758 C C . GLU A 1 99 ? -21.594 11.992 -1.076 1 97.06 99 GLU A C 1
ATOM 760 O O . GLU A 1 99 ? -21.422 12.203 -2.279 1 97.06 99 GLU A O 1
ATOM 765 N N . VAL A 1 100 ? -21.906 12.969 -0.217 1 97.06 100 VAL A N 1
ATOM 766 C CA . VAL A 1 100 ? -22.203 14.305 -0.734 1 97.06 100 VAL A CA 1
ATOM 767 C C . VAL A 1 100 ? -21.062 15.258 -0.367 1 97.06 100 VAL A C 1
ATOM 769 O O . VAL A 1 100 ? -21.234 16.484 -0.416 1 97.06 100 VAL A O 1
ATOM 772 N N . GLY A 1 101 ? -19.938 14.734 0.15 1 96.88 101 GLY A N 1
ATOM 773 C CA . GLY A 1 101 ? -18.719 15.531 0.319 1 96.88 101 GLY A CA 1
ATOM 774 C C . GLY A 1 101 ? -18.625 16.188 1.684 1 96.88 101 GLY A C 1
ATOM 775 O O . GLY A 1 101 ? -17.875 17.141 1.867 1 96.88 101 GLY A O 1
ATOM 776 N N . GLN A 1 102 ? -19.438 15.734 2.588 1 98.31 102 GLN A N 1
ATOM 777 C CA . GLN A 1 102 ? -19.344 16.203 3.967 1 98.31 102 GLN A CA 1
ATOM 778 C C . GLN A 1 102 ? -18.562 15.219 4.832 1 98.31 102 GLN A C 1
ATOM 780 O O . GLN A 1 102 ? -18.391 14.055 4.457 1 98.31 102 GLN A O 1
ATOM 785 N N . VAL A 1 103 ? -18.109 15.742 5.949 1 98.81 103 VAL A N 1
ATOM 786 C CA . VAL A 1 103 ? -17.453 14.859 6.898 1 98.81 103 VAL A CA 1
ATOM 787 C C . VAL A 1 103 ? -18.422 13.781 7.375 1 98.81 103 VAL A C 1
ATOM 789 O O . VAL A 1 103 ? -19.531 14.078 7.789 1 98.81 103 VAL A O 1
ATOM 792 N N . ASP A 1 104 ? -18.062 12.555 7.207 1 98.81 104 ASP A N 1
ATOM 793 C CA . ASP A 1 104 ? -18.828 11.469 7.801 1 98.81 104 ASP A CA 1
ATOM 794 C C . ASP A 1 104 ? -18.547 11.352 9.297 1 98.81 104 ASP A C 1
ATOM 796 O O . ASP A 1 104 ? -17.688 10.578 9.719 1 98.81 104 ASP A O 1
ATOM 800 N N . LYS A 1 105 ? -19.297 12.086 10.07 1 98.81 105 LYS A N 1
ATOM 801 C CA . LYS A 1 105 ? -19.016 12.234 11.492 1 98.81 105 LYS A CA 1
ATOM 802 C C . LYS A 1 105 ? -19.078 10.891 12.211 1 98.81 105 LYS A C 1
ATOM 804 O O . LYS A 1 105 ? -18.234 10.594 13.062 1 98.81 105 LYS A O 1
ATOM 809 N N . ALA A 1 106 ? -20.047 10.094 11.859 1 98.81 106 ALA A N 1
ATOM 810 C CA . ALA A 1 106 ? -20.203 8.797 12.516 1 98.81 106 ALA A CA 1
ATOM 811 C C . ALA A 1 106 ? -19 7.891 12.242 1 98.81 106 ALA A C 1
ATOM 813 O O . ALA A 1 106 ? -18.5 7.23 13.148 1 98.81 106 ALA A O 1
ATOM 814 N N . ALA A 1 107 ? -18.609 7.832 11.016 1 98.88 107 ALA A N 1
ATOM 815 C CA . ALA A 1 107 ? -17.453 7.023 10.641 1 98.88 107 ALA A CA 1
ATOM 816 C C . ALA A 1 107 ? -16.188 7.523 11.328 1 98.88 107 ALA A C 1
ATOM 818 O O . ALA A 1 107 ? -15.375 6.73 11.812 1 98.88 107 ALA A O 1
ATOM 819 N N . CYS A 1 108 ? -16 8.812 11.352 1 98.94 108 CYS A N 1
ATOM 820 C CA . CYS A 1 108 ? -14.836 9.398 11.992 1 98.94 108 CYS A CA 1
ATOM 821 C C . CYS A 1 108 ? -14.836 9.102 13.492 1 98.94 108 CYS A C 1
ATOM 823 O O . CYS A 1 108 ? -13.805 8.75 14.062 1 98.94 108 CYS A O 1
ATOM 825 N N . GLN A 1 109 ? -15.992 9.273 14.078 1 98.88 109 GLN A N 1
ATOM 826 C CA . GLN A 1 109 ? -16.094 8.969 15.5 1 98.88 109 GLN A CA 1
ATOM 827 C C . GLN A 1 109 ? -15.75 7.508 15.773 1 98.88 109 GLN A C 1
ATOM 829 O O . GLN A 1 109 ? -15.055 7.199 16.75 1 98.88 109 GLN A O 1
ATOM 834 N N . TYR A 1 110 ? -16.281 6.625 14.93 1 98.88 110 TYR A N 1
ATOM 835 C CA . TYR A 1 110 ? -16.031 5.191 15.016 1 98.88 110 TYR A CA 1
ATOM 836 C C . TYR A 1 110 ? -14.523 4.914 15.008 1 98.88 110 TYR A C 1
ATOM 838 O O . TYR A 1 110 ? -14.039 4.102 15.797 1 98.88 110 TYR A O 1
ATOM 846 N N . LEU A 1 111 ? -13.75 5.598 14.219 1 98.94 111 LEU A N 1
ATOM 847 C CA . LEU A 1 111 ? -12.305 5.395 14.086 1 98.94 111 LEU A CA 1
ATOM 848 C C . LEU A 1 111 ? -11.562 6.07 15.234 1 98.94 111 LEU A C 1
ATOM 850 O O . LEU A 1 111 ? -10.578 5.531 15.742 1 98.94 111 LEU A O 1
ATOM 854 N N . LEU A 1 112 ? -11.992 7.258 15.656 1 98.94 112 LEU A N 1
ATOM 855 C CA . LEU A 1 112 ? -11.375 7.969 16.781 1 98.94 112 LEU A CA 1
ATOM 856 C C . LEU A 1 112 ? -11.461 7.141 18.047 1 98.94 112 LEU A C 1
ATOM 858 O O . LEU A 1 112 ? -10.523 7.145 18.859 1 98.94 112 LEU A O 1
ATOM 862 N N . GLU A 1 113 ? -12.555 6.484 18.219 1 98.81 113 GLU A N 1
ATOM 863 C CA . GLU A 1 113 ? -12.711 5.625 19.391 1 98.81 113 GLU A CA 1
ATOM 864 C C . GLU A 1 113 ? -11.656 4.523 19.422 1 98.81 113 GLU A C 1
ATOM 866 O O . GLU A 1 113 ? -11.133 4.18 20.484 1 98.81 113 GLU A O 1
ATOM 871 N N . ALA A 1 114 ? -11.32 3.996 18.266 1 98.75 114 ALA A N 1
ATOM 872 C CA . ALA A 1 114 ? -10.312 2.941 18.172 1 98.75 114 ALA A CA 1
ATOM 873 C C . ALA A 1 114 ? -8.93 3.471 18.531 1 98.75 114 ALA A C 1
ATOM 875 O O . ALA A 1 114 ? -8.062 2.715 18.969 1 98.75 114 ALA A O 1
ATOM 876 N N . ALA A 1 115 ? -8.688 4.746 18.297 1 98.62 115 ALA A N 1
ATOM 877 C CA . ALA A 1 115 ? -7.387 5.363 18.562 1 98.62 115 ALA A CA 1
ATOM 878 C C . ALA A 1 115 ? -7.156 5.539 20.062 1 98.62 115 ALA A C 1
ATOM 880 O O . ALA A 1 115 ? -6.027 5.785 20.484 1 98.62 115 ALA A O 1
ATOM 881 N N . GLU A 1 116 ? -8.289 5.52 20.891 1 97.88 116 GLU A N 1
ATOM 882 C CA . GLU A 1 116 ? -8.227 5.527 22.344 1 97.88 116 GLU A CA 1
ATOM 883 C C . GLU A 1 116 ? -7.402 6.699 22.859 1 97.88 116 GLU A C 1
ATOM 885 O O . GLU A 1 116 ? -6.484 6.516 23.672 1 97.88 116 GLU A O 1
ATOM 890 N N . GLY A 1 117 ? -7.609 7.844 22.312 1 97.75 117 GLY A N 1
ATOM 891 C CA . GLY A 1 117 ? -7.027 9.062 22.859 1 97.75 117 GLY A CA 1
ATOM 892 C C . GLY A 1 117 ? -5.75 9.477 22.156 1 97.75 117 GLY A C 1
ATOM 893 O O . GLY A 1 117 ? -5.238 10.578 22.391 1 97.75 117 GLY A O 1
ATOM 894 N N . MET A 1 118 ? -5.176 8.625 21.312 1 98.56 118 MET A N 1
ATOM 895 C CA . MET A 1 118 ? -4.012 9.023 20.531 1 98.56 118 MET A CA 1
ATOM 896 C C . MET A 1 118 ? -4.352 10.195 19.609 1 98.56 118 MET A C 1
ATOM 898 O O . MET A 1 118 ? -5.477 10.289 19.125 1 98.56 118 MET A O 1
ATOM 902 N N . PRO A 1 119 ? -3.385 11.078 19.422 1 98.88 119 PRO A N 1
ATOM 903 C CA . PRO A 1 119 ? -3.668 12.203 18.516 1 98.88 119 PRO A CA 1
ATOM 904 C C . PRO A 1 119 ? -3.955 11.75 17.094 1 98.88 119 PRO A C 1
ATOM 906 O O . PRO A 1 119 ? -3.275 10.859 16.562 1 98.88 119 PRO A O 1
ATOM 909 N N . CYS A 1 120 ? -4.984 12.328 16.484 1 98.94 120 CYS A N 1
ATOM 910 C CA . CYS A 1 120 ? -5.359 12 15.117 1 98.94 120 CYS A CA 1
ATOM 911 C C . CYS A 1 120 ? -5.391 13.25 14.25 1 98.94 120 CYS A C 1
ATOM 913 O O . CYS A 1 120 ? -5.777 14.328 14.711 1 98.94 120 CYS A O 1
ATOM 915 N N . THR A 1 121 ? -4.953 13.133 13.031 1 98.94 121 THR A N 1
ATOM 916 C CA . THR A 1 121 ? -4.98 14.18 12.023 1 98.94 121 THR A CA 1
ATOM 917 C C . THR A 1 121 ? -6.031 13.875 10.953 1 98.94 121 THR A C 1
ATOM 919 O O . THR A 1 121 ? -6.082 12.766 10.422 1 98.94 121 THR A O 1
ATOM 922 N N . PHE A 1 122 ? -6.949 14.852 10.734 1 98.94 122 PHE A N 1
ATOM 923 C CA . PHE A 1 122 ? -7.816 14.758 9.562 1 98.94 122 PHE A CA 1
ATOM 924 C C . PHE A 1 122 ? -7.066 15.172 8.305 1 98.94 122 PHE A C 1
ATOM 926 O O . PHE A 1 122 ? -6.641 16.328 8.172 1 98.94 122 PHE A O 1
ATOM 933 N N . HIS A 1 123 ? -6.914 14.195 7.383 1 98.81 123 HIS A N 1
ATOM 934 C CA . HIS A 1 123 ? -6.012 14.438 6.262 1 98.81 123 HIS A CA 1
ATOM 935 C C . HIS A 1 123 ? -6.695 15.242 5.164 1 98.81 123 HIS A C 1
ATOM 937 O O . HIS A 1 123 ? -7.711 15.898 5.41 1 98.81 123 HIS A O 1
ATOM 943 N N . ARG A 1 124 ? -6.195 15.242 3.982 1 98.12 124 ARG A N 1
ATOM 944 C CA . ARG A 1 124 ? -6.523 16.188 2.922 1 98.12 124 ARG A CA 1
ATOM 945 C C . ARG A 1 124 ? -7.906 15.914 2.348 1 98.12 124 ARG A C 1
ATOM 947 O O . ARG A 1 124 ? -8.383 16.641 1.477 1 98.12 124 ARG A O 1
ATOM 954 N N . ALA A 1 125 ? -8.578 14.812 2.852 1 98 125 ALA A N 1
ATOM 955 C CA . ALA A 1 125 ? -10.008 14.742 2.537 1 98 125 ALA A CA 1
ATOM 956 C C . ALA A 1 125 ? -10.695 16.062 2.852 1 98 125 ALA A C 1
ATOM 958 O O . ALA A 1 125 ? -11.688 16.422 2.209 1 98 125 ALA A O 1
ATOM 959 N N . PHE A 1 126 ? -10.164 16.844 3.773 1 98.81 126 PHE A N 1
ATOM 960 C CA . PHE A 1 126 ? -10.656 18.172 4.117 1 98.81 126 PHE A CA 1
ATOM 961 C C . PHE A 1 126 ? -10.695 19.062 2.883 1 98.81 126 PHE A C 1
ATOM 963 O O . PHE A 1 126 ? -11.641 19.844 2.699 1 98.81 126 PHE A O 1
ATOM 970 N N . ASP A 1 127 ? -9.703 18.938 2.037 1 98.25 127 ASP A N 1
ATOM 971 C CA . ASP A 1 127 ? -9.523 19.844 0.897 1 98.25 127 ASP A CA 1
ATOM 972 C C . ASP A 1 127 ? -10.656 19.672 -0.118 1 98.25 127 ASP A C 1
ATOM 974 O O . ASP A 1 127 ? -10.883 20.547 -0.953 1 98.25 127 ASP A O 1
ATOM 978 N N . ILE A 1 128 ? -11.359 18.547 -0.038 1 96.56 128 ILE A N 1
ATOM 979 C CA . ILE A 1 128 ? -12.359 18.312 -1.077 1 96.56 128 ILE A CA 1
ATOM 980 C C . ILE A 1 128 ? -13.75 18.281 -0.458 1 96.56 128 ILE A C 1
ATOM 982 O O . ILE A 1 128 ? -14.703 17.781 -1.072 1 96.56 128 ILE A O 1
ATOM 986 N N . THR A 1 129 ? -13.883 18.719 0.75 1 97.94 129 THR A N 1
ATOM 987 C CA . THR A 1 129 ? -15.203 18.844 1.372 1 97.94 129 THR A CA 1
ATOM 988 C C . THR A 1 129 ? -16.016 19.938 0.703 1 97.94 129 THR A C 1
ATOM 990 O O . THR A 1 129 ? -15.453 20.891 0.151 1 97.94 129 THR A O 1
ATOM 993 N N . VAL A 1 130 ? -17.266 19.859 0.779 1 96.38 130 VAL A N 1
ATOM 994 C CA . VAL A 1 130 ? -18.172 20.766 0.078 1 96.38 130 VAL A CA 1
ATOM 995 C C . VAL A 1 130 ? -18.141 22.141 0.733 1 96.38 130 VAL A C 1
ATOM 997 O O . VAL A 1 130 ? -18.25 23.172 0.051 1 96.38 130 VAL A O 1
ATOM 1000 N N . ASP A 1 131 ? -18.047 22.219 2.021 1 97.56 131 ASP A N 1
ATOM 1001 C CA . ASP A 1 131 ? -17.984 23.453 2.801 1 97.56 131 ASP A CA 1
ATOM 1002 C C . ASP A 1 131 ? -16.891 23.375 3.863 1 97.56 131 ASP A C 1
ATOM 1004 O O . ASP A 1 131 ? -17.047 22.703 4.887 1 97.56 131 ASP A O 1
ATOM 1008 N N . LYS A 1 132 ? -15.859 24.188 3.697 1 98.31 132 LYS A N 1
ATOM 1009 C CA . LYS A 1 132 ? -14.68 24.109 4.547 1 98.31 132 LYS A CA 1
ATOM 1010 C C . LYS A 1 132 ? -14.984 24.562 5.969 1 98.31 132 LYS A C 1
ATOM 1012 O O . LYS A 1 132 ? -14.461 24 6.934 1 98.31 132 LYS A O 1
ATOM 1017 N N . LYS A 1 133 ? -15.766 25.547 6.07 1 98.44 133 LYS A N 1
ATOM 1018 C CA . LYS A 1 133 ? -16.062 26.078 7.395 1 98.44 133 LYS A CA 1
ATOM 1019 C C . LYS A 1 133 ? -16.859 25.078 8.227 1 98.44 133 LYS A C 1
ATOM 1021 O O . LYS A 1 133 ? -16.547 24.844 9.391 1 98.44 133 LYS A O 1
ATOM 1026 N N . ILE A 1 134 ? -17.891 24.5 7.629 1 98.62 134 ILE A N 1
ATOM 1027 C CA . ILE A 1 134 ? -18.688 23.484 8.305 1 98.62 134 ILE A CA 1
ATOM 1028 C C . ILE A 1 134 ? -17.812 22.281 8.648 1 98.62 134 ILE A C 1
ATOM 1030 O O . ILE A 1 134 ? -17.859 21.766 9.773 1 98.62 134 ILE A O 1
ATOM 1034 N N . ALA A 1 135 ? -17 21.859 7.707 1 98.81 135 ALA A N 1
ATOM 1035 C CA . ALA A 1 135 ? -16.125 20.719 7.922 1 98.81 135 ALA A CA 1
ATOM 1036 C C . ALA A 1 135 ? -15.18 20.969 9.094 1 98.81 135 ALA A C 1
ATOM 1038 O O . ALA A 1 135 ? -14.984 20.094 9.945 1 98.81 135 ALA A O 1
ATOM 1039 N N . LEU A 1 136 ? -14.602 22.172 9.133 1 98.88 136 LEU A N 1
ATOM 1040 C CA . LEU A 1 136 ? -13.688 22.516 10.211 1 98.88 136 LEU A CA 1
ATOM 1041 C C . LEU A 1 136 ? -14.367 22.391 11.57 1 98.88 136 LEU A C 1
ATOM 1043 O O . LEU A 1 136 ? -13.82 21.766 12.484 1 98.88 136 LEU A O 1
ATOM 1047 N N . GLU A 1 137 ? -15.555 22.906 11.664 1 98.81 137 GLU A N 1
ATOM 1048 C CA . GLU A 1 137 ? -16.297 22.859 12.922 1 98.81 137 GLU A CA 1
ATOM 1049 C C . GLU A 1 137 ? -16.594 21.406 13.32 1 98.81 137 GLU A C 1
ATOM 1051 O O . GLU A 1 137 ? -16.469 21.047 14.5 1 98.81 137 GLU A O 1
ATOM 1056 N N . GLU A 1 138 ? -16.969 20.594 12.367 1 98.81 138 GLU A N 1
ATOM 1057 C CA . GLU A 1 138 ? -17.266 19.188 12.633 1 98.81 138 GLU A CA 1
ATOM 1058 C C . GLU A 1 138 ? -16.031 18.422 13.078 1 98.81 138 GLU A C 1
ATOM 1060 O O . GLU A 1 138 ? -16.078 17.641 14.023 1 98.81 138 GLU A O 1
ATOM 1065 N N . ILE A 1 139 ? -14.93 18.656 12.461 1 98.94 139 ILE A N 1
ATOM 1066 C CA . ILE A 1 139 ? -13.68 17.969 12.758 1 98.94 139 ILE A CA 1
ATOM 1067 C C . ILE A 1 139 ? -13.195 18.375 14.148 1 98.94 139 ILE A C 1
ATOM 1069 O O . ILE A 1 139 ? -12.727 17.531 14.922 1 98.94 139 ILE A O 1
ATOM 1073 N N . VAL A 1 140 ? -13.328 19.672 14.492 1 98.81 140 VAL A N 1
ATOM 1074 C CA . VAL A 1 140 ? -13 20.156 15.836 1 98.81 140 VAL A CA 1
ATOM 1075 C C . VAL A 1 140 ? -13.875 19.453 16.859 1 98.81 140 VAL A C 1
ATOM 1077 O O . VAL A 1 140 ? -13.375 18.953 17.875 1 98.81 140 VAL A O 1
ATOM 1080 N N . SER A 1 141 ? -15.164 19.391 16.547 1 98.62 141 SER A N 1
ATOM 1081 C CA . SER A 1 141 ? -16.109 18.797 17.484 1 98.62 141 SER A CA 1
ATOM 1082 C C . SER A 1 141 ? -15.828 17.328 17.703 1 98.62 141 SER A C 1
ATOM 1084 O O . SER A 1 141 ? -16.078 16.781 18.797 1 98.62 141 SER A O 1
ATOM 1086 N N . LEU A 1 142 ? -15.336 16.625 16.75 1 98.75 142 LEU A N 1
ATOM 1087 C CA . LEU A 1 142 ? -15.031 15.195 16.812 1 98.75 142 LEU A CA 1
ATOM 1088 C C . LEU A 1 142 ? -13.812 14.938 17.688 1 98.75 142 LEU A C 1
ATOM 1090 O O . LEU A 1 142 ? -13.633 13.828 18.188 1 98.75 142 LEU A O 1
ATOM 1094 N N . GLY A 1 143 ? -12.891 15.93 17.75 1 98.69 143 GLY A N 1
ATOM 1095 C CA . GLY A 1 143 ? -11.766 15.781 18.656 1 98.69 143 GLY A CA 1
ATOM 1096 C C . GLY A 1 143 ? -10.453 15.508 17.938 1 98.69 143 GLY A C 1
ATOM 1097 O O . GLY A 1 143 ? -9.477 15.078 18.547 1 98.69 143 GLY A O 1
ATOM 1098 N N . PHE A 1 144 ? -10.398 15.688 16.625 1 98.88 144 PHE A N 1
ATOM 1099 C CA . PHE A 1 144 ? -9.125 15.625 15.922 1 98.88 144 PHE A CA 1
ATOM 1100 C C . PHE A 1 144 ? -8.156 16.672 16.469 1 98.88 144 PHE A C 1
ATOM 1102 O O . PHE A 1 144 ? -8.57 17.719 16.938 1 98.88 144 PHE A O 1
ATOM 1109 N N . LYS A 1 145 ? -6.859 16.406 16.344 1 98.75 145 LYS A N 1
ATOM 1110 C CA . LYS A 1 145 ? -5.836 17.328 16.828 1 98.75 145 LYS A CA 1
ATOM 1111 C C . LYS A 1 145 ? -5.336 18.25 15.719 1 98.75 145 LYS A C 1
ATOM 1113 O O . LYS A 1 145 ? -4.828 19.344 15.984 1 98.75 145 LYS A O 1
ATOM 1118 N N . ARG A 1 146 ? -5.508 17.766 14.508 1 98.75 146 ARG A N 1
ATOM 1119 C CA . ARG A 1 146 ? -4.926 18.469 13.367 1 98.75 146 ARG A CA 1
ATOM 1120 C C . ARG A 1 146 ? -5.777 18.297 12.117 1 98.75 146 ARG A C 1
ATOM 1122 O O . ARG A 1 146 ? -6.438 17.266 11.953 1 98.75 146 ARG A O 1
ATOM 1129 N N . ILE A 1 147 ? -5.77 19.297 11.328 1 98.94 147 ILE A N 1
ATOM 1130 C CA . ILE A 1 147 ? -6.227 19.203 9.945 1 98.94 147 ILE A CA 1
ATOM 1131 C C . ILE A 1 147 ? -5.055 19.422 8.992 1 98.94 147 ILE A C 1
ATOM 1133 O O . ILE A 1 147 ? -4.355 20.438 9.094 1 98.94 147 ILE A O 1
ATOM 1137 N N . LEU A 1 148 ? -4.758 18.5 8.18 1 98.94 148 LEU A N 1
ATOM 1138 C CA . LEU A 1 148 ? -3.799 18.641 7.09 1 98.94 148 LEU A CA 1
ATOM 1139 C C . LEU A 1 148 ? -4.473 19.203 5.84 1 98.94 148 LEU A C 1
ATOM 1141 O O . LEU A 1 148 ? -5.457 18.625 5.355 1 98.94 148 LEU A O 1
ATOM 1145 N N . THR A 1 149 ? -3.924 20.328 5.254 1 98.81 149 THR A N 1
ATOM 1146 C CA . THR A 1 149 ? -4.68 20.953 4.172 1 98.81 149 THR A CA 1
ATOM 1147 C C . THR A 1 149 ? -3.758 21.766 3.266 1 98.81 149 THR A C 1
ATOM 1149 O O . THR A 1 149 ? -2.75 22.312 3.723 1 98.81 149 THR A O 1
ATOM 1152 N N . SER A 1 150 ? -4.121 21.781 2.033 1 98.31 150 SER A N 1
ATOM 1153 C CA . SER A 1 150 ? -3.494 22.688 1.073 1 98.31 150 SER A CA 1
ATOM 1154 C C . SER A 1 150 ? -4.375 23.906 0.802 1 98.31 150 SER A C 1
ATOM 1156 O O . SER A 1 150 ? -4.238 24.562 -0.233 1 98.31 150 SER A O 1
ATOM 1158 N N . GLY A 1 151 ? -5.398 24.031 1.686 1 98.19 151 GLY A N 1
ATOM 1159 C CA . GLY A 1 151 ? -6.266 25.188 1.544 1 98.19 151 GLY A CA 1
ATOM 1160 C C . GLY A 1 151 ? -7.367 24.984 0.523 1 98.19 151 GLY A C 1
ATOM 1161 O O . GLY A 1 151 ? -7.871 25.953 -0.053 1 98.19 151 GLY A O 1
ATOM 1162 N N . GLY A 1 152 ? -7.691 23.766 0.224 1 97.25 152 GLY A N 1
ATOM 1163 C CA . GLY A 1 152 ? -8.703 23.469 -0.778 1 97.25 152 GLY A CA 1
ATOM 1164 C C . GLY A 1 152 ? -8.219 23.688 -2.199 1 97.25 152 GLY A C 1
ATOM 1165 O O . GLY A 1 152 ? -9.016 23.922 -3.107 1 97.25 152 GLY A O 1
ATOM 1166 N N . GLU A 1 153 ? -6.906 23.672 -2.336 1 96.81 153 GLU A N 1
ATOM 1167 C CA . GLU A 1 153 ? -6.254 23.812 -3.633 1 96.81 153 GLU A CA 1
ATOM 1168 C C . GLU A 1 153 ? -5.23 22.703 -3.859 1 96.81 153 GLU A C 1
ATOM 1170 O O . GLU A 1 153 ? -4.977 21.906 -2.963 1 96.81 153 GLU A O 1
ATOM 1175 N N . ASN A 1 154 ? -4.672 22.625 -5.027 1 94.94 154 ASN A N 1
ATOM 1176 C CA . ASN A 1 154 ? -3.74 21.547 -5.363 1 94.94 154 ASN A CA 1
ATOM 1177 C C . ASN A 1 154 ? -2.439 21.672 -4.574 1 94.94 154 ASN A C 1
ATOM 1179 O O . ASN A 1 154 ? -1.75 20.672 -4.352 1 94.94 154 ASN A O 1
ATOM 1183 N N . THR A 1 155 ? -2.121 22.953 -4.273 1 97 155 THR A N 1
ATOM 1184 C CA . THR A 1 155 ? -0.871 23.172 -3.557 1 97 155 THR A CA 1
ATOM 1185 C C . THR A 1 155 ? -1.059 24.219 -2.459 1 97 155 THR A C 1
ATOM 1187 O O . THR A 1 155 ? -1.984 25.031 -2.518 1 97 155 THR A O 1
ATOM 1190 N N . VAL A 1 156 ? -0.122 24.188 -1.518 1 98.06 156 VAL A N 1
ATOM 1191 C CA . VAL A 1 156 ? -0.106 25.156 -0.434 1 98.06 156 VAL A CA 1
ATOM 1192 C C . VAL A 1 156 ? 0.034 26.562 -1.009 1 98.06 156 VAL A C 1
ATOM 1194 O O . VAL A 1 156 ? -0.595 27.516 -0.521 1 98.06 156 VAL A O 1
ATOM 1197 N N . SER A 1 157 ? 0.831 26.703 -2.109 1 97.81 157 SER A N 1
ATOM 1198 C CA . SER A 1 157 ? 1.015 28 -2.748 1 97.81 157 SER A CA 1
ATOM 1199 C C . SER A 1 157 ? -0.314 28.578 -3.227 1 97.81 157 SER A C 1
ATOM 1201 O O . SER A 1 157 ? -0.61 29.75 -2.992 1 97.81 157 SER A O 1
ATOM 1203 N N . LEU A 1 158 ? -1.116 27.719 -3.834 1 97.62 158 LEU A N 1
ATOM 1204 C CA . LEU A 1 158 ? -2.391 28.156 -4.395 1 97.62 158 LEU A CA 1
ATOM 1205 C C . LEU A 1 158 ? -3.416 28.406 -3.293 1 97.62 158 LEU A C 1
ATOM 1207 O O . LEU A 1 158 ? -4.32 29.234 -3.451 1 97.62 158 LEU A O 1
ATOM 1211 N N . GLY A 1 159 ? -3.275 27.75 -2.104 1 98.12 159 GLY A N 1
ATOM 1212 C CA . GLY A 1 159 ? -4.27 27.812 -1.044 1 98.12 159 GLY A CA 1
ATOM 1213 C C . GLY A 1 159 ? -3.811 28.641 0.149 1 98.12 159 GLY A C 1
ATOM 1214 O O . GLY A 1 159 ? -4.395 28.547 1.23 1 98.12 159 GLY A O 1
ATOM 1215 N N . LEU A 1 160 ? -2.783 29.438 -0.043 1 98 160 LEU A N 1
ATOM 1216 C CA . LEU A 1 160 ? -2.09 30.094 1.055 1 98 160 LEU A CA 1
ATOM 1217 C C . LEU A 1 160 ? -3.055 30.953 1.867 1 98 160 LEU A C 1
ATOM 1219 O O . LEU A 1 160 ? -3.121 30.828 3.092 1 98 160 LEU A O 1
ATOM 1223 N N . GLU A 1 161 ? -3.814 31.812 1.253 1 98.06 161 GLU A N 1
ATOM 1224 C CA . GLU A 1 161 ? -4.723 32.719 1.948 1 98.06 161 GLU A CA 1
ATOM 1225 C C . GLU A 1 161 ? -5.863 31.953 2.615 1 98.06 161 GLU A C 1
ATOM 1227 O O . GLU A 1 161 ? -6.324 32.344 3.693 1 98.06 161 GLU A O 1
ATOM 1232 N N . ASN A 1 162 ? -6.332 30.891 1.947 1 98.5 162 ASN A N 1
ATOM 1233 C CA . ASN A 1 162 ? -7.352 30.031 2.553 1 98.5 162 ASN A CA 1
ATOM 1234 C C . ASN A 1 162 ? -6.848 29.391 3.844 1 98.5 162 ASN A C 1
ATOM 1236 O O . ASN A 1 162 ? -7.57 29.344 4.84 1 98.5 162 ASN A O 1
ATOM 1240 N N . ILE A 1 163 ? -5.625 28.953 3.84 1 98.75 163 ILE A N 1
ATOM 1241 C CA . ILE A 1 163 ? -5.039 28.297 5.004 1 98.75 163 ILE A CA 1
ATOM 1242 C C . ILE A 1 163 ? -4.988 29.281 6.176 1 98.75 163 ILE A C 1
ATOM 1244 O O . ILE A 1 163 ? -5.332 28.922 7.305 1 98.75 163 ILE A O 1
ATOM 1248 N N . LYS A 1 164 ? -4.602 30.5 5.879 1 98.31 164 LYS A N 1
ATOM 1249 C CA . LYS A 1 164 ? -4.586 31.516 6.922 1 98.31 164 LYS A CA 1
ATOM 1250 C C . LYS A 1 164 ? -5.988 31.75 7.484 1 98.31 164 LYS A C 1
ATOM 1252 O O . LYS A 1 164 ? -6.16 31.891 8.695 1 98.31 164 LYS A O 1
ATOM 1257 N N . SER A 1 165 ? -6.941 31.75 6.574 1 98.5 165 SER A N 1
ATOM 1258 C CA . SER A 1 165 ? -8.328 31.906 7.008 1 98.5 165 SER A CA 1
ATOM 1259 C C . SER A 1 165 ? -8.758 30.75 7.898 1 98.5 165 SER A C 1
ATOM 1261 O O . SER A 1 165 ? -9.461 30.953 8.891 1 98.5 165 SER A O 1
ATOM 1263 N N . TYR A 1 166 ? -8.367 29.516 7.523 1 98.75 166 TYR A N 1
ATOM 1264 C CA . TYR A 1 166 ? -8.695 28.344 8.328 1 98.75 166 TYR A CA 1
ATOM 1265 C C . TYR A 1 166 ? -8.086 28.453 9.719 1 98.75 166 TYR A C 1
ATOM 1267 O O . TYR A 1 166 ? -8.703 28.047 10.711 1 98.75 166 TYR A O 1
ATOM 1275 N N . MET A 1 167 ? -6.852 28.969 9.797 1 98.5 167 MET A N 1
ATOM 1276 C CA . MET A 1 167 ? -6.207 29.188 11.094 1 98.5 167 MET A CA 1
ATOM 1277 C C . MET A 1 167 ? -7.016 30.156 11.945 1 98.5 167 MET A C 1
ATOM 1279 O O . MET A 1 167 ? -7.203 29.922 13.141 1 98.5 167 MET A O 1
ATOM 1283 N N . ASP A 1 168 ? -7.48 31.172 11.266 1 98.31 168 ASP A N 1
ATOM 1284 C CA . ASP A 1 168 ? -8.305 32.156 11.969 1 98.31 168 ASP A CA 1
ATOM 1285 C C . ASP A 1 168 ? -9.609 31.516 12.453 1 98.31 168 ASP A C 1
ATOM 1287 O O . ASP A 1 168 ? -10.023 31.719 13.594 1 98.31 168 ASP A O 1
ATOM 1291 N N . TRP A 1 169 ? -10.25 30.719 11.531 1 98.44 169 TRP A N 1
ATOM 1292 C CA . TRP A 1 169 ? -11.492 30.031 11.898 1 98.44 169 TRP A CA 1
ATOM 1293 C C . TRP A 1 169 ? -11.281 29.109 13.094 1 98.44 169 TRP A C 1
ATOM 1295 O O . TRP A 1 169 ? -12.133 29.016 13.977 1 98.44 169 TRP A O 1
ATOM 1305 N N . ALA A 1 170 ? -10.188 28.375 13.094 1 98.12 170 ALA A N 1
ATOM 1306 C CA . ALA A 1 170 ? -9.875 27.391 14.125 1 98.12 170 ALA A CA 1
ATOM 1307 C C . ALA A 1 170 ? -9.711 28.047 15.492 1 98.12 170 ALA A C 1
ATOM 1309 O O . ALA A 1 170 ? -10.055 27.453 16.516 1 98.12 170 ALA A O 1
ATOM 1310 N N . ALA A 1 171 ? -9.055 29.25 15.492 1 96.56 171 ALA A N 1
ATOM 1311 C CA . ALA A 1 171 ? -8.891 30.047 16.703 1 96.56 171 ALA A CA 1
ATOM 1312 C C . ALA A 1 171 ? -8.234 29.234 17.812 1 96.56 171 ALA A C 1
ATOM 1314 O O . ALA A 1 171 ? -8.68 29.266 18.969 1 96.56 171 ALA A O 1
ATOM 1315 N N . GLY A 1 172 ? -7.348 28.406 17.422 1 96.75 172 GLY A N 1
ATOM 1316 C CA . GLY A 1 172 ? -6.543 27.688 18.406 1 96.75 172 GLY A CA 1
ATOM 1317 C C . GLY A 1 172 ? -7.188 26.406 18.875 1 96.75 172 GLY A C 1
ATOM 1318 O O . GLY A 1 172 ? -6.594 25.656 19.641 1 96.75 172 GLY A O 1
ATOM 1319 N N . ARG A 1 173 ? -8.344 26 18.406 1 98.25 173 ARG A N 1
ATOM 1320 C CA . ARG A 1 173 ? -9.055 24.812 18.859 1 98.25 173 ARG A CA 1
ATOM 1321 C C . ARG A 1 173 ? -8.492 23.562 18.203 1 98.25 173 ARG A C 1
ATOM 1323 O O . ARG A 1 173 ? -8.703 22.438 18.703 1 98.25 173 ARG A O 1
ATOM 1330 N N . ILE A 1 174 ? -7.867 23.734 17.078 1 98.62 174 ILE A N 1
ATOM 1331 C CA . ILE A 1 174 ? -7.258 22.656 16.312 1 98.62 174 ILE A CA 1
ATOM 1332 C C . ILE A 1 174 ? -6.059 23.188 15.539 1 98.62 174 ILE A C 1
ATOM 1334 O O . ILE A 1 174 ? -6.027 24.359 15.164 1 98.62 174 ILE A O 1
ATOM 1338 N N . ILE A 1 175 ? -5.062 22.375 15.344 1 98.69 175 ILE A N 1
ATOM 1339 C CA . ILE A 1 175 ? -3.896 22.781 14.57 1 98.69 175 ILE A CA 1
ATOM 1340 C C . ILE A 1 175 ? -4.211 22.688 13.078 1 98.69 175 ILE A C 1
ATOM 1342 O O . ILE A 1 175 ? -4.656 21.641 12.594 1 98.69 175 ILE A O 1
ATOM 1346 N N . ILE A 1 176 ? -4.055 23.75 12.375 1 98.88 176 ILE A N 1
ATOM 1347 C CA . ILE A 1 176 ? -4.09 23.719 10.914 1 98.88 176 ILE A CA 1
ATOM 1348 C C . ILE A 1 176 ? -2.678 23.516 10.375 1 98.88 176 ILE A C 1
ATOM 1350 O O . ILE A 1 176 ? -1.803 24.359 10.562 1 98.88 176 ILE A O 1
ATOM 1354 N N . MET A 1 177 ? -2.438 22.422 9.75 1 98.88 177 MET A N 1
ATOM 1355 C CA . MET A 1 177 ? -1.109 22.062 9.258 1 98.88 177 MET A CA 1
ATOM 1356 C C . MET A 1 177 ? -1.05 22.156 7.738 1 98.88 177 MET A C 1
ATOM 1358 O O . MET A 1 177 ? -1.626 21.312 7.043 1 98.88 177 MET A O 1
ATOM 1362 N N . PRO A 1 178 ? -0.363 23.188 7.234 1 98.81 178 PRO A N 1
ATOM 1363 C CA . PRO A 1 178 ? -0.208 23.266 5.777 1 98.81 178 PRO A CA 1
ATOM 1364 C C . PRO A 1 178 ? 0.524 22.047 5.199 1 98.81 178 PRO A C 1
ATOM 1366 O O . PRO A 1 178 ? 1.568 21.656 5.719 1 98.81 178 PRO A O 1
ATOM 1369 N N . GLY A 1 179 ? -0.03 21.484 4.227 1 98.38 179 GLY A N 1
ATOM 1370 C CA . GLY A 1 179 ? 0.554 20.375 3.486 1 98.38 179 GLY A CA 1
ATOM 1371 C C . GLY A 1 179 ? -0.059 20.188 2.111 1 98.38 179 GLY A C 1
ATOM 1372 O O . GLY A 1 179 ? -1.232 20.5 1.901 1 98.38 179 GLY A O 1
ATOM 1373 N N . GLY A 1 180 ? 0.621 19.562 1.235 1 96.56 180 GLY A N 1
ATOM 1374 C CA . GLY A 1 180 ? 0.278 19.453 -0.174 1 96.56 180 GLY A CA 1
ATOM 1375 C C . GLY A 1 180 ? 1.105 20.375 -1.056 1 96.56 180 GLY A C 1
ATOM 1376 O O . GLY A 1 180 ? 0.65 21.453 -1.44 1 96.56 180 GLY A O 1
ATOM 1377 N N . GLY A 1 181 ? 2.289 19.922 -1.312 1 95.88 181 GLY A N 1
ATOM 1378 C CA . GLY A 1 181 ? 3.197 20.734 -2.109 1 95.88 181 GLY A CA 1
ATOM 1379 C C . GLY A 1 181 ? 3.846 21.844 -1.318 1 95.88 181 GLY A C 1
ATOM 1380 O O . GLY A 1 181 ? 4.051 22.953 -1.84 1 95.88 181 GLY A O 1
ATOM 1381 N N . SER A 1 182 ? 4.094 21.656 -0.079 1 97.25 182 SER A N 1
ATOM 1382 C CA . SER A 1 182 ? 4.719 22.672 0.75 1 97.25 182 SER A CA 1
ATOM 1383 C C . SER A 1 182 ? 6.18 22.875 0.367 1 97.25 182 SER A C 1
ATOM 1385 O O . SER A 1 182 ? 6.867 21.922 -0.012 1 97.25 182 SER A O 1
ATOM 1387 N N . ARG A 1 183 ? 6.602 24.156 0.501 1 96.88 183 ARG A N 1
ATOM 1388 C CA . ARG A 1 183 ? 7.988 24.578 0.318 1 96.88 183 ARG A CA 1
ATOM 1389 C C . ARG A 1 183 ? 8.484 25.359 1.532 1 96.88 183 ARG A C 1
ATOM 1391 O O . ARG A 1 183 ? 7.691 25.875 2.316 1 96.88 183 ARG A O 1
ATOM 1398 N N . SER A 1 184 ? 9.812 25.312 1.623 1 97.44 184 SER A N 1
ATOM 1399 C CA . SER A 1 184 ? 10.383 25.969 2.793 1 97.44 184 SER A CA 1
ATOM 1400 C C . SER A 1 184 ? 9.977 27.438 2.857 1 97.44 184 SER A C 1
ATOM 1402 O O . SER A 1 184 ? 9.836 28 3.943 1 97.44 184 SER A O 1
ATOM 1404 N N . GLU A 1 185 ? 9.773 28.062 1.716 1 96.94 185 GLU A N 1
ATOM 1405 C CA . GLU A 1 185 ? 9.367 29.453 1.658 1 96.94 185 GLU A CA 1
ATOM 1406 C C . GLU A 1 185 ? 8.023 29.672 2.348 1 96.94 185 GLU A C 1
ATOM 1408 O O . GLU A 1 185 ? 7.734 30.766 2.832 1 96.94 185 GLU A O 1
ATOM 1413 N N . HIS A 1 186 ? 7.164 28.672 2.371 1 97.75 186 HIS A N 1
ATOM 1414 C CA . HIS A 1 186 ? 5.848 28.781 2.988 1 97.75 186 HIS A CA 1
ATOM 1415 C C . HIS A 1 186 ? 5.961 29.016 4.492 1 97.75 186 HIS A C 1
ATOM 1417 O O . HIS A 1 186 ? 5.07 29.609 5.102 1 97.75 186 HIS A O 1
ATOM 1423 N N . VAL A 1 187 ? 7.062 28.547 5.086 1 97.38 187 VAL A N 1
ATOM 1424 C CA . VAL A 1 187 ? 7.285 28.781 6.512 1 97.38 187 VAL A CA 1
ATOM 1425 C C . VAL A 1 187 ? 7.305 30.281 6.801 1 97.38 187 VAL A C 1
ATOM 1427 O O . VAL A 1 187 ? 6.664 30.734 7.746 1 97.38 187 VAL A O 1
ATOM 1430 N N . HIS A 1 188 ? 7.934 31.016 5.922 1 95.44 188 HIS A N 1
ATOM 1431 C CA . HIS A 1 188 ? 8.023 32.469 6.105 1 95.44 188 HIS A CA 1
ATOM 1432 C C . HIS A 1 188 ? 6.66 33.125 5.93 1 95.44 188 HIS A C 1
ATOM 1434 O O . HIS A 1 188 ? 6.363 34.125 6.59 1 95.44 188 HIS A O 1
ATOM 1440 N N . GLU A 1 189 ? 5.934 32.531 5.039 1 95.62 189 GLU A N 1
ATOM 1441 C CA . GLU A 1 189 ? 4.602 33.062 4.789 1 95.62 189 GLU A CA 1
ATOM 1442 C C . GLU A 1 189 ? 3.697 32.875 6.004 1 95.62 189 GLU A C 1
ATOM 1444 O O . GLU A 1 189 ? 2.861 33.75 6.297 1 95.62 189 GLU A O 1
ATOM 1449 N N . PHE A 1 190 ? 3.895 31.75 6.738 1 96.5 190 PHE A N 1
ATOM 1450 C CA . PHE A 1 190 ? 2.984 31.406 7.824 1 96.5 190 PHE A CA 1
ATOM 1451 C C . PHE A 1 190 ? 3.559 31.828 9.172 1 96.5 190 PHE A C 1
ATOM 1453 O O . PHE A 1 190 ? 2.832 31.906 10.164 1 96.5 190 PHE A O 1
ATOM 1460 N N . LYS A 1 191 ? 4.844 32.125 9.227 1 92.69 191 LYS A N 1
ATOM 1461 C CA . LYS A 1 191 ? 5.566 32.281 10.484 1 92.69 191 LYS A CA 1
ATOM 1462 C C . LYS A 1 191 ? 4.992 33.438 11.305 1 92.69 191 LYS A C 1
ATOM 1464 O O . LYS A 1 191 ? 5.051 33.438 12.531 1 92.69 191 LYS A O 1
ATOM 1469 N N . ASN A 1 192 ? 4.441 34.406 10.594 1 89.56 192 ASN A N 1
ATOM 1470 C CA . ASN A 1 192 ? 3.92 35.562 11.297 1 89.56 192 ASN A CA 1
ATOM 1471 C C . ASN A 1 192 ? 2.508 35.312 11.82 1 89.56 192 ASN A C 1
ATOM 1473 O O . ASN A 1 192 ? 1.97 36.156 12.57 1 89.56 192 ASN A O 1
ATOM 1477 N N . HIS A 1 193 ? 1.952 34.281 11.414 1 93.31 193 HIS A N 1
ATOM 1478 C CA . HIS A 1 193 ? 0.636 33.938 11.938 1 93.31 193 HIS A CA 1
ATOM 1479 C C . HIS A 1 193 ? 0.746 33.25 13.289 1 93.31 193 HIS A C 1
ATOM 1481 O O . HIS A 1 193 ? 1.396 32.188 13.406 1 93.31 193 HIS A O 1
ATOM 1487 N N . SER A 1 194 ? 0.104 33.719 14.258 1 92.5 194 SER A N 1
ATOM 1488 C CA . SER A 1 194 ? 0.264 33.25 15.633 1 92.5 194 SER A CA 1
ATOM 1489 C C . SER A 1 194 ? -0.196 31.812 15.797 1 92.5 194 SER A C 1
ATOM 1491 O O . SER A 1 194 ? 0.256 31.109 16.703 1 92.5 194 SER A O 1
ATOM 1493 N N . ALA A 1 195 ? -1.07 31.328 14.875 1 94.81 195 ALA A N 1
ATOM 1494 C CA . ALA A 1 195 ? -1.647 30 15.016 1 94.81 195 ALA A CA 1
ATOM 1495 C C . ALA A 1 195 ? -0.812 28.953 14.281 1 94.81 195 ALA A C 1
ATOM 1497 O O . ALA A 1 195 ? -1.07 27.75 14.391 1 94.81 195 ALA A O 1
ATOM 1498 N N . PHE A 1 196 ? 0.183 29.391 13.57 1 96.94 196 PHE A N 1
ATOM 1499 C CA . PHE A 1 196 ? 1.005 28.469 12.789 1 96.94 196 PHE A CA 1
ATOM 1500 C C . PHE A 1 196 ? 1.928 27.672 13.703 1 96.94 196 PHE A C 1
ATOM 1502 O O . PHE A 1 196 ? 2.76 28.234 14.406 1 96.94 196 PHE A O 1
ATOM 1509 N N . GLN A 1 197 ? 1.804 26.234 13.633 1 97.44 197 GLN A N 1
ATOM 1510 C CA . GLN A 1 197 ? 2.527 25.422 14.594 1 97.44 197 GLN A CA 1
ATOM 1511 C C . GLN A 1 197 ? 3.273 24.281 13.891 1 97.44 197 GLN A C 1
ATOM 1513 O O . GLN A 1 197 ? 4.301 23.812 14.391 1 97.44 197 GLN A O 1
ATOM 1518 N N . GLU A 1 198 ? 2.744 23.812 12.844 1 98.44 198 GLU A N 1
ATOM 1519 C CA . GLU A 1 198 ? 3.271 22.625 12.172 1 98.44 198 GLU A CA 1
ATOM 1520 C C . GLU A 1 198 ? 3.182 22.75 10.656 1 98.44 198 GLU A C 1
ATOM 1522 O O . GLU A 1 198 ? 2.279 23.422 10.141 1 98.44 198 GLU A O 1
ATOM 1527 N N . ILE A 1 199 ? 4.09 22.125 9.969 1 98.69 199 ILE A N 1
ATOM 1528 C CA . ILE A 1 199 ? 4.051 22.078 8.508 1 98.69 199 ILE A CA 1
ATOM 1529 C C . ILE A 1 199 ? 4.398 20.672 8.031 1 98.69 199 ILE A C 1
ATOM 1531 O O . ILE A 1 199 ? 5.25 20 8.617 1 98.69 199 ILE A O 1
ATOM 1535 N N . HIS A 1 200 ? 3.711 20.219 7.086 1 98.81 200 HIS A N 1
ATOM 1536 C CA . HIS A 1 200 ? 3.869 18.922 6.453 1 98.81 200 HIS A CA 1
ATOM 1537 C C . HIS A 1 200 ? 4.543 19.047 5.09 1 98.81 200 HIS A C 1
ATOM 1539 O O . HIS A 1 200 ? 4.035 19.734 4.203 1 98.81 200 HIS A O 1
ATOM 1545 N N . ALA A 1 201 ? 5.684 18.375 4.938 1 98.5 201 ALA A N 1
ATOM 1546 C CA . ALA A 1 201 ? 6.449 18.469 3.697 1 98.5 201 ALA A CA 1
ATOM 1547 C C . ALA A 1 201 ? 7.074 17.125 3.33 1 98.5 201 ALA A C 1
ATOM 1549 O O . ALA A 1 201 ? 7.691 16.469 4.172 1 98.5 201 ALA A O 1
ATOM 1550 N N . SER A 1 202 ? 6.906 16.734 2.107 1 96.38 202 SER A N 1
ATOM 1551 C CA . SER A 1 202 ? 7.406 15.43 1.692 1 96.38 202 SER A CA 1
ATOM 1552 C C . SER A 1 202 ? 8.93 15.391 1.704 1 96.38 202 SER A C 1
ATOM 1554 O O . SER A 1 202 ? 9.531 14.344 1.978 1 96.38 202 SER A O 1
ATOM 1556 N N . CYS A 1 203 ? 9.516 16.516 1.385 1 97.56 203 CYS A N 1
ATOM 1557 C CA . CYS A 1 203 ? 10.969 16.547 1.216 1 97.56 203 CYS A CA 1
ATOM 1558 C C . CYS A 1 203 ? 11.445 15.352 0.4 1 97.56 203 CYS A C 1
ATOM 1560 O O . CYS A 1 203 ? 12.484 14.758 0.71 1 97.56 203 CYS A O 1
ATOM 1562 N N . LYS A 1 204 ? 10.656 14.969 -0.501 1 95.81 204 LYS A N 1
ATOM 1563 C CA . LYS A 1 204 ? 10.906 13.727 -1.217 1 95.81 204 LYS A CA 1
ATOM 1564 C C . LYS A 1 204 ? 12.141 13.844 -2.109 1 95.81 204 LYS A C 1
ATOM 1566 O O . LYS A 1 204 ? 12.461 14.93 -2.596 1 95.81 204 LYS A O 1
ATOM 1571 N N . GLY A 1 205 ? 12.797 12.828 -2.234 1 96.25 205 GLY A N 1
ATOM 1572 C CA . GLY A 1 205 ? 13.867 12.578 -3.186 1 96.25 205 GLY A CA 1
ATOM 1573 C C . GLY A 1 205 ? 13.859 11.172 -3.746 1 96.25 205 GLY A C 1
ATOM 1574 O O . GLY A 1 205 ? 13.086 10.32 -3.291 1 96.25 205 GLY A O 1
ATOM 1575 N N . PHE A 1 206 ? 14.594 10.953 -4.824 1 95.75 206 PHE A N 1
ATOM 1576 C CA . PHE A 1 206 ? 14.766 9.625 -5.41 1 95.75 206 PHE A CA 1
ATOM 1577 C C . PHE A 1 206 ? 16.234 9.273 -5.539 1 95.75 206 PHE A C 1
ATOM 1579 O O . PHE A 1 206 ? 17.062 10.133 -5.863 1 95.75 206 PHE A O 1
ATOM 1586 N N . ARG A 1 207 ? 16.547 8.141 -5.211 1 95.81 207 ARG A N 1
ATOM 1587 C CA . ARG A 1 207 ? 17.859 7.602 -5.574 1 95.81 207 ARG A CA 1
ATOM 1588 C C . ARG A 1 207 ? 17.719 6.492 -6.613 1 95.81 207 ARG A C 1
ATOM 1590 O O . ARG A 1 207 ? 16.672 5.879 -6.746 1 95.81 207 ARG A O 1
ATOM 1597 N N . PRO A 1 208 ? 18.828 6.23 -7.344 1 94.44 208 PRO A N 1
ATOM 1598 C CA . PRO A 1 208 ? 18.766 5.125 -8.305 1 94.44 208 PRO A CA 1
ATOM 1599 C C . PRO A 1 208 ? 18.562 3.77 -7.633 1 94.44 208 PRO A C 1
ATOM 1601 O O . PRO A 1 208 ? 19.031 3.555 -6.516 1 94.44 208 PRO A O 1
ATOM 1604 N N . SER A 1 209 ? 17.828 2.924 -8.328 1 93.31 209 SER A N 1
ATOM 1605 C CA . SER A 1 209 ? 17.766 1.522 -7.922 1 93.31 209 SER A CA 1
ATOM 1606 C C . SER A 1 209 ? 19.141 0.882 -7.941 1 93.31 209 SER A C 1
ATOM 1608 O O . SER A 1 209 ? 20 1.274 -8.734 1 93.31 209 SER A O 1
ATOM 1610 N N . LYS A 1 210 ? 19.391 -0.066 -7.113 1 93.75 210 LYS A N 1
ATOM 1611 C CA . LYS A 1 210 ? 20.656 -0.801 -7.102 1 93.75 210 LYS A CA 1
ATOM 1612 C C . LYS A 1 210 ? 20.656 -1.908 -8.148 1 93.75 210 LYS A C 1
ATOM 1614 O O . LYS A 1 210 ? 21.688 -2.531 -8.406 1 93.75 210 LYS A O 1
ATOM 1619 N N . SER A 1 211 ? 19.484 -2.145 -8.672 1 92 211 SER A N 1
ATOM 1620 C CA . SER A 1 211 ? 19.406 -3.131 -9.75 1 92 211 SER A CA 1
ATOM 1621 C C . SER A 1 211 ? 20.234 -2.688 -10.961 1 92 211 SER A C 1
ATOM 1623 O O . SER A 1 211 ? 20.016 -1.596 -11.492 1 92 211 SER A O 1
ATOM 1625 N N . ARG A 1 212 ? 21.203 -3.48 -11.406 1 91.19 212 ARG A N 1
ATOM 1626 C CA . ARG A 1 212 ? 22.062 -3.154 -12.539 1 91.19 212 ARG A CA 1
ATOM 1627 C C . ARG A 1 212 ? 21.625 -3.902 -13.789 1 91.19 212 ARG A C 1
ATOM 1629 O O . ARG A 1 212 ? 22.125 -3.631 -14.891 1 91.19 212 ARG A O 1
ATOM 1636 N N . PHE A 1 213 ? 20.656 -4.762 -13.516 1 86.31 213 PHE A N 1
ATOM 1637 C CA . PHE A 1 213 ? 20.125 -5.539 -14.641 1 86.31 213 PHE A CA 1
ATOM 1638 C C . PHE A 1 213 ? 18.719 -5.09 -15.008 1 86.31 213 PHE A C 1
ATOM 1640 O O . PHE A 1 213 ? 17.844 -5.039 -14.141 1 86.31 213 PHE A O 1
ATOM 1647 N N . VAL A 1 214 ? 18.625 -4.738 -16.281 1 79.75 214 VAL A N 1
ATOM 1648 C CA . VAL A 1 214 ? 17.312 -4.32 -16.766 1 79.75 214 VAL A CA 1
ATOM 1649 C C . VAL A 1 214 ? 16.797 -5.332 -17.797 1 79.75 214 VAL A C 1
ATOM 1651 O O . VAL A 1 214 ? 17.469 -5.617 -18.781 1 79.75 214 VAL A O 1
ATOM 1654 N N . TYR A 1 215 ? 15.695 -5.938 -17.469 1 85 215 TYR A N 1
ATOM 1655 C CA . TYR A 1 215 ? 15.008 -6.809 -18.406 1 85 215 TYR A CA 1
ATOM 1656 C C . TYR A 1 215 ? 13.938 -6.039 -19.172 1 85 215 TYR A C 1
ATOM 1658 O O . TYR A 1 215 ? 12.836 -5.828 -18.672 1 85 215 TYR A O 1
ATOM 1666 N N . SER A 1 216 ? 14.07 -5.68 -20.344 1 81.94 216 SER A N 1
ATOM 1667 C CA . SER A 1 216 ? 13.305 -4.66 -21.062 1 81.94 216 SER A CA 1
ATOM 1668 C C . SER A 1 216 ? 12 -5.223 -21.609 1 81.94 216 SER A C 1
ATOM 1670 O O . SER A 1 216 ? 11.109 -4.469 -22 1 81.94 216 SER A O 1
ATOM 1672 N N . LYS A 1 217 ? 11.844 -6.527 -21.562 1 85.94 217 LYS A N 1
ATOM 1673 C CA . LYS A 1 217 ? 10.68 -7.137 -22.188 1 85.94 217 LYS A CA 1
ATOM 1674 C C . LYS A 1 217 ? 9.469 -7.086 -21.266 1 85.94 217 LYS A C 1
ATOM 1676 O O . LYS A 1 217 ? 8.336 -7.297 -21.703 1 85.94 217 LYS A O 1
ATOM 1681 N N . VAL A 1 218 ? 9.664 -6.828 -20.016 1 89.5 218 VAL A N 1
ATOM 1682 C CA . VAL A 1 218 ? 8.594 -6.949 -19.047 1 89.5 218 VAL A CA 1
ATOM 1683 C C . VAL A 1 218 ? 8.484 -5.664 -18.234 1 89.5 218 VAL A C 1
ATOM 1685 O O . VAL A 1 218 ? 9.5 -5.141 -17.75 1 89.5 218 VAL A O 1
ATOM 1688 N N . SER A 1 219 ? 7.27 -5.164 -18.125 1 85.81 219 SER A N 1
ATOM 1689 C CA . SER A 1 219 ? 6.945 -4.055 -17.234 1 85.81 219 SER A CA 1
ATOM 1690 C C . SER A 1 219 ? 5.988 -4.5 -16.141 1 85.81 219 SER A C 1
ATOM 1692 O O . SER A 1 219 ? 4.895 -4.992 -16.422 1 85.81 219 SER A O 1
ATOM 1694 N N . LEU A 1 220 ? 6.379 -4.32 -14.914 1 85.06 220 LEU A N 1
ATOM 1695 C CA . LEU A 1 220 ? 5.602 -4.863 -13.805 1 85.06 220 LEU A CA 1
ATOM 1696 C C . LEU A 1 220 ? 4.926 -3.744 -13.016 1 85.06 220 LEU A C 1
ATOM 1698 O O . LEU A 1 220 ? 4.34 -3.988 -11.961 1 85.06 220 LEU A O 1
ATOM 1702 N N . SER A 1 221 ? 5.039 -2.471 -13.492 1 81.5 221 SER A N 1
ATOM 1703 C CA . SER A 1 221 ? 4.402 -1.323 -12.852 1 81.5 221 SER A CA 1
ATOM 1704 C C . SER A 1 221 ? 3.713 -0.432 -13.883 1 81.5 221 SER A C 1
ATOM 1706 O O . SER A 1 221 ? 4.023 -0.494 -15.07 1 81.5 221 SER A O 1
ATOM 1708 N N . SER A 1 222 ? 2.732 0.292 -13.352 1 79.62 222 SER A N 1
ATOM 1709 C CA . SER A 1 222 ? 2.072 1.26 -14.219 1 79.62 222 SER A CA 1
ATOM 1710 C C . SER A 1 222 ? 3.029 2.373 -14.633 1 79.62 222 SER A C 1
ATOM 1712 O O . SER A 1 222 ? 2.842 3.002 -15.68 1 79.62 222 SER A O 1
ATOM 1714 N N . ASP A 1 223 ? 4.043 2.637 -13.836 1 78.25 223 ASP A N 1
ATOM 1715 C CA . ASP A 1 223 ? 5.109 3.588 -14.133 1 78.25 223 ASP A CA 1
ATOM 1716 C C . ASP A 1 223 ? 6.465 2.891 -14.195 1 78.25 223 ASP A C 1
ATOM 1718 O O . ASP A 1 223 ? 7.172 2.801 -13.188 1 78.25 223 ASP A O 1
ATOM 1722 N N . PRO A 1 224 ? 6.879 2.525 -15.375 1 76.56 224 PRO A N 1
ATOM 1723 C CA . PRO A 1 224 ? 8.117 1.758 -15.5 1 76.56 224 PRO A CA 1
ATOM 1724 C C . PRO A 1 224 ? 9.336 2.516 -14.977 1 76.56 224 PRO A C 1
ATOM 1726 O O . PRO A 1 224 ? 10.344 1.9 -14.617 1 76.56 224 PRO A O 1
ATOM 1729 N N . GLY A 1 225 ? 9.164 3.879 -14.938 1 80.81 225 GLY A N 1
ATOM 1730 C CA . GLY A 1 225 ? 10.273 4.664 -14.414 1 80.81 225 GLY A CA 1
ATOM 1731 C C . GLY A 1 225 ? 10.555 4.383 -12.953 1 80.81 225 GLY A C 1
ATOM 1732 O O . GLY A 1 225 ? 11.688 4.562 -12.484 1 80.81 225 GLY A O 1
ATOM 1733 N N . MET A 1 226 ? 9.586 3.873 -12.273 1 81.25 226 MET A N 1
ATOM 1734 C CA . MET A 1 226 ? 9.727 3.625 -10.836 1 81.25 226 MET A CA 1
ATOM 1735 C C . MET A 1 226 ? 10.648 2.436 -10.578 1 81.25 226 MET A C 1
ATOM 1737 O O . MET A 1 226 ? 11.188 2.287 -9.477 1 81.25 226 MET A O 1
ATOM 1741 N N . PHE A 1 227 ? 10.891 1.591 -11.578 1 84.88 227 PHE A N 1
ATOM 1742 C CA . PHE A 1 227 ? 11.766 0.435 -11.422 1 84.88 227 PHE A CA 1
ATOM 1743 C C . PHE A 1 227 ? 13.227 0.866 -11.367 1 84.88 227 PHE A C 1
ATOM 1745 O O . PHE A 1 227 ? 14.094 0.087 -10.961 1 84.88 227 PHE A O 1
ATOM 1752 N N . LYS A 1 228 ? 13.453 2.145 -11.734 1 88.62 228 LYS A N 1
ATOM 1753 C CA . LYS A 1 228 ? 14.836 2.6 -11.836 1 88.62 228 LYS A CA 1
ATOM 1754 C C . LYS A 1 228 ? 15.219 3.48 -10.648 1 88.62 228 LYS A C 1
ATOM 1756 O O . LYS A 1 228 ? 16.375 3.9 -10.523 1 88.62 228 LYS A O 1
ATOM 1761 N N . LYS A 1 229 ? 14.195 3.701 -9.82 1 92.81 229 LYS A N 1
ATOM 1762 C CA . LYS A 1 229 ? 14.469 4.613 -8.711 1 92.81 229 LYS A CA 1
ATOM 1763 C C . LYS A 1 229 ? 13.742 4.164 -7.441 1 92.81 229 LYS A C 1
ATOM 1765 O O . LYS A 1 229 ? 12.82 3.35 -7.5 1 92.81 229 LYS A O 1
ATOM 1770 N N . VAL A 1 230 ? 14.242 4.629 -6.344 1 95.44 230 VAL A N 1
ATOM 1771 C CA . VAL A 1 230 ? 13.648 4.359 -5.035 1 95.44 230 VAL A CA 1
ATOM 1772 C C . VAL A 1 230 ? 13.312 5.676 -4.344 1 95.44 230 VAL A C 1
ATOM 1774 O O . VAL A 1 230 ? 14.148 6.574 -4.254 1 95.44 230 VAL A O 1
ATOM 1777 N N . LEU A 1 231 ? 12.055 5.805 -3.949 1 96.44 231 LEU A N 1
ATOM 1778 C CA . LEU A 1 231 ? 11.602 6.98 -3.213 1 96.44 231 LEU A CA 1
ATOM 1779 C C . LEU A 1 231 ? 12.305 7.086 -1.865 1 96.44 231 LEU A C 1
ATOM 1781 O O . LEU A 1 231 ? 12.375 6.109 -1.116 1 96.44 231 LEU A O 1
ATOM 1785 N N . THR A 1 232 ? 12.891 8.18 -1.581 1 97.31 232 THR A N 1
ATOM 1786 C CA . THR A 1 232 ? 13.586 8.492 -0.335 1 97.31 232 THR A CA 1
ATOM 1787 C C . THR A 1 232 ? 13.312 9.93 0.086 1 97.31 232 THR A C 1
ATOM 1789 O O . THR A 1 232 ? 12.227 10.461 -0.145 1 97.31 232 THR A O 1
ATOM 1792 N N . ILE A 1 233 ? 14.141 10.461 0.926 1 97.69 233 ILE A N 1
ATOM 1793 C CA . ILE A 1 233 ? 14.016 11.844 1.36 1 97.69 233 ILE A CA 1
ATOM 1794 C C . ILE A 1 233 ? 15.289 12.609 1.015 1 97.69 233 ILE A C 1
ATOM 1796 O O . ILE A 1 233 ? 16.391 12.055 1.075 1 97.69 233 ILE A O 1
ATOM 1800 N N . ASP A 1 234 ? 15.109 13.82 0.587 1 98 234 ASP A N 1
ATOM 1801 C CA . ASP A 1 234 ? 16.234 14.695 0.224 1 98 234 ASP A CA 1
ATOM 1802 C C . ASP A 1 234 ? 16.719 15.484 1.432 1 98 234 ASP A C 1
ATOM 1804 O O . ASP A 1 234 ? 15.992 16.328 1.969 1 98 234 ASP A O 1
ATOM 1808 N N . GLU A 1 235 ? 17.953 15.273 1.786 1 97.94 235 GLU A N 1
ATOM 1809 C CA . GLU A 1 235 ? 18.547 15.922 2.957 1 97.94 235 GLU A CA 1
ATOM 1810 C C . GLU A 1 235 ? 18.516 17.438 2.818 1 97.94 235 GLU A C 1
ATOM 1812 O O . GLU A 1 235 ? 18.234 18.156 3.783 1 97.94 235 GLU A O 1
ATOM 1817 N N . PHE A 1 236 ? 18.812 17.906 1.629 1 98 236 PHE A N 1
ATOM 1818 C CA . PHE A 1 236 ? 18.875 19.344 1.403 1 98 236 PHE A CA 1
ATOM 1819 C C . PHE A 1 236 ? 17.516 20 1.571 1 98 236 PHE A C 1
ATOM 1821 O O . PHE A 1 236 ? 17.406 21.094 2.107 1 98 236 PHE A O 1
ATOM 1828 N N . GLU A 1 237 ? 16.516 19.312 1.104 1 98 237 GLU A N 1
ATOM 1829 C CA . GLU A 1 237 ? 15.164 19.844 1.278 1 98 237 GLU A CA 1
ATOM 1830 C C . GLU A 1 237 ? 14.781 19.906 2.754 1 98 237 GLU A C 1
ATOM 1832 O O . GLU A 1 237 ? 14.164 20.875 3.195 1 98 237 GLU A O 1
ATOM 1837 N N . VAL A 1 238 ? 15.156 18.875 3.529 1 98.5 238 VAL A N 1
ATOM 1838 C CA . VAL A 1 238 ? 14.883 18.875 4.961 1 98.5 238 VAL A CA 1
ATOM 1839 C C . VAL A 1 238 ? 15.602 20.047 5.629 1 98.5 238 VAL A C 1
ATOM 1841 O O . VAL A 1 238 ? 15.008 20.781 6.426 1 98.5 238 VAL A O 1
ATOM 1844 N N . LEU A 1 239 ? 16.844 20.266 5.246 1 97.94 239 LEU A N 1
ATOM 1845 C CA . LEU A 1 239 ? 17.656 21.328 5.844 1 97.94 239 LEU A CA 1
ATOM 1846 C C . LEU A 1 239 ? 17.078 22.703 5.52 1 97.94 239 LEU A C 1
ATOM 1848 O O . LEU A 1 239 ? 17.125 23.609 6.352 1 97.94 239 LEU A O 1
ATOM 1852 N N . LYS A 1 240 ? 16.562 22.844 4.305 1 98 240 LYS A N 1
ATOM 1853 C CA . LYS A 1 240 ? 15.93 24.109 3.941 1 98 240 LYS A CA 1
ATOM 1854 C C . LYS A 1 240 ? 14.75 24.406 4.859 1 98 240 LYS A C 1
ATOM 1856 O O . LYS A 1 240 ? 14.594 25.547 5.316 1 98 240 LYS A O 1
ATOM 1861 N N . PHE A 1 241 ? 13.93 23.422 5.109 1 98.06 241 PHE A N 1
ATOM 1862 C CA . PHE A 1 241 ? 12.781 23.609 5.992 1 98.06 241 PHE A CA 1
ATOM 1863 C C . PHE A 1 241 ? 13.242 23.906 7.418 1 98.06 241 PHE A C 1
ATOM 1865 O O . PHE A 1 241 ? 12.703 24.812 8.078 1 98.06 241 PHE A O 1
ATOM 1872 N N . LYS A 1 242 ? 14.25 23.141 7.918 1 97.19 242 LYS A N 1
ATOM 1873 C CA . LYS A 1 242 ? 14.75 23.344 9.273 1 97.19 242 LYS A CA 1
ATOM 1874 C C . LYS A 1 242 ? 15.32 24.734 9.453 1 97.19 242 LYS A C 1
ATOM 1876 O O . LYS A 1 242 ? 15.133 25.359 10.508 1 97.19 242 LYS A O 1
ATOM 1881 N N . LYS A 1 243 ? 16 25.25 8.422 1 96.38 243 LYS A N 1
ATOM 1882 C CA . LYS A 1 243 ? 16.547 26.594 8.469 1 96.38 243 LYS A CA 1
ATOM 1883 C C . LYS A 1 243 ? 15.43 27.641 8.508 1 96.38 243 LYS A C 1
ATOM 1885 O O . LYS A 1 243 ? 15.508 28.625 9.258 1 96.38 243 LYS A O 1
ATOM 1890 N N . ALA A 1 244 ? 14.422 27.406 7.695 1 96.31 244 ALA A N 1
ATOM 1891 C CA . ALA A 1 244 ? 13.305 28.359 7.641 1 96.31 244 ALA A CA 1
ATOM 1892 C C . ALA A 1 244 ? 12.562 28.406 8.969 1 96.31 244 ALA A C 1
ATOM 1894 O O . ALA A 1 244 ? 12.055 29.453 9.375 1 96.31 244 ALA A O 1
ATOM 1895 N N . ILE A 1 245 ? 12.461 27.297 9.648 1 94.56 245 ILE A N 1
ATOM 1896 C CA . ILE A 1 245 ? 11.711 27.141 10.891 1 94.56 245 ILE A CA 1
ATOM 1897 C C . ILE A 1 245 ? 12.492 27.781 12.039 1 94.56 245 ILE A C 1
ATOM 1899 O O . ILE A 1 245 ? 11.898 28.328 12.977 1 94.56 245 ILE A O 1
ATOM 1903 N N . SER A 1 246 ? 13.828 27.719 12.031 1 88.38 246 SER A N 1
ATOM 1904 C CA . SER A 1 246 ? 14.695 28.266 13.07 1 88.38 246 SER A CA 1
ATOM 1905 C C . SER A 1 246 ? 14.648 29.797 13.078 1 88.38 246 SER A C 1
ATOM 1907 O O . SER A 1 246 ? 14.656 30.422 14.141 1 88.38 246 SER A O 1
ATOM 1909 N N . MET B 1 1 ? -10.93 -35.656 -13.211 1 48.97 1 MET B N 1
ATOM 1910 C CA . MET B 1 1 ? -10.125 -34.625 -13.875 1 48.97 1 MET B CA 1
ATOM 1911 C C . MET B 1 1 ? -9.43 -33.75 -12.852 1 48.97 1 MET B C 1
ATOM 1913 O O . MET B 1 1 ? -9.938 -33.531 -11.742 1 48.97 1 MET B O 1
ATOM 1917 N N . ARG B 1 2 ? -8.086 -33.5 -12.945 1 67.44 2 ARG B N 1
ATOM 1918 C CA . ARG B 1 2 ? -7.312 -32.781 -11.953 1 67.44 2 ARG B CA 1
ATOM 1919 C C . ARG B 1 2 ? -7.852 -31.359 -11.781 1 67.44 2 ARG B C 1
ATOM 1921 O O . ARG B 1 2 ? -8.18 -30.688 -12.766 1 67.44 2 ARG B O 1
ATOM 1928 N N . LYS B 1 3 ? -8.266 -30.984 -10.68 1 88 3 LYS B N 1
ATOM 1929 C CA . LYS B 1 3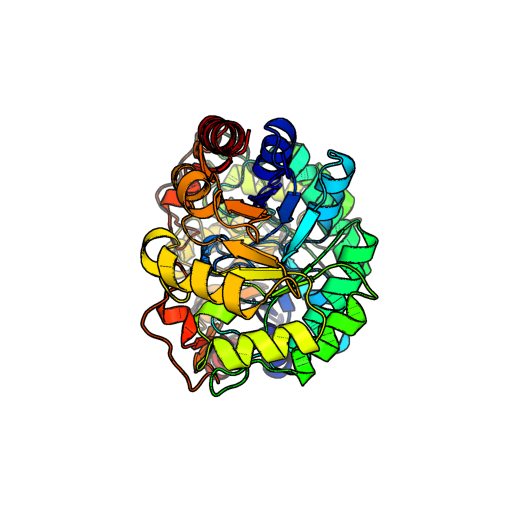 ? -8.875 -29.688 -10.398 1 88 3 LYS B CA 1
ATOM 1930 C C . LYS B 1 3 ? -7.855 -28.562 -10.508 1 88 3 LYS B C 1
ATOM 1932 O O . LYS B 1 3 ? -6.809 -28.594 -9.859 1 88 3 LYS B O 1
ATOM 1937 N N . ILE B 1 4 ? -8.016 -27.719 -11.531 1 95.88 4 ILE B N 1
ATOM 1938 C CA . ILE B 1 4 ? -7.191 -26.516 -11.727 1 95.88 4 ILE B CA 1
ATOM 1939 C C . ILE B 1 4 ? -7.656 -25.422 -10.773 1 95.88 4 ILE B C 1
ATOM 1941 O O . ILE B 1 4 ? -8.852 -25.125 -10.695 1 95.88 4 ILE B O 1
ATOM 1945 N N . LEU B 1 5 ? -6.781 -24.875 -10.016 1 98.06 5 LEU B N 1
ATOM 1946 C CA . LEU B 1 5 ? -7.102 -23.844 -9.023 1 98.06 5 LEU B CA 1
ATOM 1947 C C . LEU B 1 5 ? -7.016 -22.453 -9.641 1 98.06 5 LEU B C 1
ATOM 1949 O O . LEU B 1 5 ? -6.078 -22.156 -10.391 1 98.06 5 LEU B O 1
ATOM 1953 N N . LEU B 1 6 ? -8 -21.594 -9.367 1 98.69 6 LEU B N 1
ATOM 1954 C CA . LEU B 1 6 ? -7.996 -20.203 -9.766 1 98.69 6 LEU B CA 1
ATOM 1955 C C . LEU B 1 6 ? -7.594 -19.312 -8.594 1 98.69 6 LEU B C 1
ATOM 1957 O O . LEU B 1 6 ? -8.234 -19.312 -7.547 1 98.69 6 LEU B O 1
ATOM 1961 N N . GLU B 1 7 ? -6.566 -18.609 -8.758 1 98.88 7 GLU B N 1
ATOM 1962 C CA . GLU B 1 7 ? -6.133 -17.594 -7.812 1 98.88 7 GLU B CA 1
ATOM 1963 C C . GLU B 1 7 ? -6.391 -16.188 -8.352 1 98.88 7 GLU B C 1
ATOM 1965 O O . GLU B 1 7 ? -6.148 -15.922 -9.531 1 98.88 7 GLU B O 1
ATOM 1970 N N . ALA B 1 8 ? -6.859 -15.297 -7.504 1 98.81 8 ALA B N 1
ATOM 1971 C CA . ALA B 1 8 ? -7.086 -13.914 -7.926 1 98.81 8 ALA B CA 1
ATOM 1972 C C . ALA B 1 8 ? -6.426 -12.93 -6.965 1 98.81 8 ALA B C 1
ATOM 1974 O O . ALA B 1 8 ? -6.602 -13.031 -5.75 1 98.81 8 ALA B O 1
ATOM 1975 N N . PRO B 1 9 ? -5.598 -12.047 -7.5 1 98.75 9 PRO B N 1
ATOM 1976 C CA . PRO B 1 9 ? -5.152 -10.945 -6.645 1 98.75 9 PRO B CA 1
ATOM 1977 C C . PRO B 1 9 ? -6.285 -9.984 -6.281 1 98.75 9 PRO B C 1
ATOM 1979 O O . PRO B 1 9 ? -7.102 -9.641 -7.137 1 98.75 9 PRO B O 1
ATOM 1982 N N . VAL B 1 10 ? -6.379 -9.609 -5.066 1 98.81 10 VAL B N 1
ATOM 1983 C CA . VAL B 1 10 ? -7.414 -8.695 -4.586 1 98.81 10 VAL B CA 1
ATOM 1984 C C . VAL B 1 10 ? -6.77 -7.551 -3.803 1 98.81 10 VAL B C 1
ATOM 1986 O O . VAL B 1 10 ? -5.816 -7.766 -3.051 1 98.81 10 VAL B O 1
ATOM 1989 N N . TYR B 1 11 ? -7.328 -6.328 -3.961 1 98.25 11 TYR B N 1
ATOM 1990 C CA . TYR B 1 11 ? -6.695 -5.125 -3.432 1 98.25 11 TYR B CA 1
ATOM 1991 C C . TYR B 1 11 ? -7.645 -4.371 -2.51 1 98.25 11 TYR B C 1
ATOM 1993 O O . TYR B 1 11 ? -7.277 -3.336 -1.944 1 98.25 11 TYR B O 1
ATOM 2001 N N . THR B 1 12 ? -8.906 -4.77 -2.445 1 98.19 12 THR B N 1
ATOM 2002 C CA . THR B 1 12 ? -9.914 -4.125 -1.607 1 98.19 12 THR B CA 1
ATOM 2003 C C . THR B 1 12 ? -10.711 -5.164 -0.829 1 98.19 12 THR B C 1
ATOM 2005 O O . THR B 1 12 ? -10.742 -6.34 -1.199 1 98.19 12 THR B O 1
ATOM 2008 N N . VAL B 1 13 ? -11.344 -4.699 0.221 1 98.44 13 VAL B N 1
ATOM 2009 C CA . VAL B 1 13 ? -12.227 -5.566 0.991 1 98.44 13 VAL B CA 1
ATOM 2010 C C . VAL B 1 13 ? -13.297 -6.16 0.076 1 98.44 13 VAL B C 1
ATOM 2012 O O . VAL B 1 13 ? -13.523 -7.371 0.08 1 98.44 13 VAL B O 1
ATOM 2015 N N . GLU B 1 14 ? -13.891 -5.324 -0.715 1 98.19 14 GLU B N 1
ATOM 2016 C CA . GLU B 1 14 ? -14.969 -5.734 -1.611 1 98.19 14 GLU B CA 1
ATOM 2017 C C . GLU B 1 14 ? -14.484 -6.793 -2.602 1 98.19 14 GLU B C 1
ATOM 2019 O O . GLU B 1 14 ? -15.156 -7.801 -2.816 1 98.19 14 GLU B O 1
ATOM 2024 N N . ALA B 1 15 ? -13.367 -6.535 -3.201 1 98.62 15 ALA B N 1
ATOM 2025 C CA . ALA B 1 15 ? -12.82 -7.488 -4.168 1 98.62 15 ALA B CA 1
ATOM 2026 C C . ALA B 1 15 ? -12.594 -8.852 -3.523 1 98.62 15 ALA B C 1
ATOM 2028 O O . ALA B 1 15 ? -12.906 -9.891 -4.121 1 98.62 15 ALA B O 1
ATOM 2029 N N . ALA B 1 16 ? -12.094 -8.852 -2.314 1 98.81 16 ALA B N 1
ATOM 2030 C CA . ALA B 1 16 ? -11.805 -10.102 -1.615 1 98.81 16 ALA B CA 1
ATOM 2031 C C . ALA B 1 16 ? -13.086 -10.875 -1.329 1 98.81 16 ALA B C 1
ATOM 2033 O O . ALA B 1 16 ? -13.172 -12.07 -1.616 1 98.81 16 ALA B O 1
ATOM 2034 N N . LEU B 1 17 ? -14.07 -10.164 -0.773 1 98.81 17 LEU B N 1
ATOM 2035 C CA . LEU B 1 17 ? -15.328 -10.805 -0.409 1 98.81 17 LEU B CA 1
ATOM 2036 C C . LEU B 1 17 ? -16.047 -11.328 -1.647 1 98.81 17 LEU B C 1
ATOM 2038 O O . LEU B 1 17 ? -16.562 -12.445 -1.646 1 98.81 17 LEU B O 1
ATOM 2042 N N . ARG B 1 18 ? -16 -10.555 -2.732 1 98.62 18 ARG B N 1
ATOM 2043 C CA . ARG B 1 18 ? -16.672 -10.945 -3.971 1 98.62 18 ARG B CA 1
ATOM 2044 C C . ARG B 1 18 ? -15.945 -12.109 -4.637 1 98.62 18 ARG B C 1
ATOM 2046 O O . ARG B 1 18 ? -16.578 -13.047 -5.133 1 98.62 18 ARG B O 1
ATOM 2053 N N . ALA B 1 19 ? -14.602 -12.016 -4.676 1 98.81 19 ALA B N 1
ATOM 2054 C CA . ALA B 1 19 ? -13.836 -13.109 -5.266 1 98.81 19 ALA B CA 1
ATOM 2055 C C . ALA B 1 19 ? -14.188 -14.438 -4.609 1 98.81 19 ALA B C 1
ATOM 2057 O O . ALA B 1 19 ? -14.391 -15.445 -5.293 1 98.81 19 ALA B O 1
ATOM 2058 N N . SER B 1 20 ? -14.242 -14.43 -3.26 1 98.75 20 SER B N 1
ATOM 2059 C CA . SER B 1 20 ? -14.617 -15.633 -2.516 1 98.75 20 SER B CA 1
ATOM 2060 C C . SER B 1 20 ? -16.031 -16.094 -2.881 1 98.75 20 SER B C 1
ATOM 2062 O O . SER B 1 20 ? -16.25 -17.266 -3.156 1 98.75 20 SER B O 1
ATOM 2064 N N . ALA B 1 21 ? -16.922 -15.133 -2.938 1 98.62 21 ALA B N 1
ATOM 2065 C CA . ALA B 1 21 ? -18.328 -15.438 -3.219 1 98.62 21 ALA B CA 1
ATOM 2066 C C . ALA B 1 21 ? -18.5 -16 -4.625 1 98.62 21 ALA B C 1
ATOM 2068 O O . ALA B 1 21 ? -19.359 -16.844 -4.867 1 98.62 21 ALA B O 1
ATOM 2069 N N . PHE B 1 22 ? -17.641 -15.539 -5.578 1 98.44 22 PHE B N 1
ATOM 2070 C CA . PHE B 1 22 ? -17.781 -15.914 -6.98 1 98.44 22 PHE B CA 1
ATOM 2071 C C . PHE B 1 22 ? -17.047 -17.219 -7.266 1 98.44 22 PHE B C 1
ATOM 2073 O O . PHE B 1 22 ? -17.078 -17.719 -8.391 1 98.44 22 PHE B O 1
ATOM 2080 N N . GLY B 1 23 ? -16.344 -17.734 -6.27 1 97.88 23 GLY B N 1
ATOM 2081 C CA . GLY B 1 23 ? -15.82 -19.078 -6.395 1 97.88 23 GLY B CA 1
ATOM 2082 C C . GLY B 1 23 ? -14.328 -19.125 -6.668 1 97.88 23 GLY B C 1
ATOM 2083 O O . GLY B 1 23 ? -13.797 -20.172 -7.043 1 97.88 23 GLY B O 1
ATOM 2084 N N . VAL B 1 24 ? -13.641 -18.047 -6.551 1 98.62 24 VAL B N 1
ATOM 2085 C CA . VAL B 1 24 ? -12.18 -18.078 -6.633 1 98.62 24 VAL B CA 1
ATOM 2086 C C . VAL B 1 24 ? -11.625 -19.016 -5.562 1 98.62 24 VAL B C 1
ATOM 2088 O O . VAL B 1 24 ? -12.086 -19 -4.422 1 98.62 24 VAL B O 1
ATOM 2091 N N . ASP B 1 25 ? -10.625 -19.797 -5.902 1 98.62 25 ASP B N 1
ATOM 2092 C CA . ASP B 1 25 ? -10.172 -20.859 -5.016 1 98.62 25 ASP B CA 1
ATOM 2093 C C . ASP B 1 25 ? -9.18 -20.328 -3.98 1 98.62 25 ASP B C 1
ATOM 2095 O O . ASP B 1 25 ? -9.078 -20.875 -2.879 1 98.62 25 ASP B O 1
ATOM 2099 N N . ARG B 1 26 ? -8.438 -19.359 -4.316 1 98.88 26 ARG B N 1
ATOM 2100 C CA . ARG B 1 26 ? -7.418 -18.75 -3.465 1 98.88 26 ARG B CA 1
ATOM 2101 C C . ARG B 1 26 ? -7.242 -17.266 -3.793 1 98.88 26 ARG B C 1
ATOM 2103 O O . ARG B 1 26 ? -7.27 -16.875 -4.961 1 98.88 26 ARG B O 1
ATOM 2110 N N . LEU B 1 27 ? -7.082 -16.484 -2.789 1 98.94 27 LEU B N 1
ATOM 2111 C CA . LEU B 1 27 ? -6.848 -15.055 -2.984 1 98.94 27 LEU B CA 1
ATOM 2112 C C . LEU B 1 27 ? -5.375 -14.719 -2.766 1 98.94 27 LEU B C 1
ATOM 2114 O O . LEU B 1 27 ? -4.719 -15.305 -1.905 1 98.94 27 LEU B O 1
ATOM 2118 N N . GLU B 1 28 ? -4.855 -13.883 -3.531 1 98.94 28 GLU B N 1
ATOM 2119 C CA . GLU B 1 28 ? -3.625 -13.156 -3.229 1 98.94 28 GLU B CA 1
ATOM 2120 C C . GLU B 1 28 ? -3.922 -11.727 -2.793 1 98.94 28 GLU B C 1
ATOM 2122 O O . GLU B 1 28 ? -4.277 -10.883 -3.617 1 98.94 28 GLU B O 1
ATOM 2127 N N . LEU B 1 29 ? -3.822 -11.492 -1.5 1 98.94 29 LEU B N 1
ATOM 2128 C CA . LEU B 1 29 ? -4.129 -10.172 -0.962 1 98.94 29 LEU B CA 1
ATOM 2129 C C . LEU B 1 29 ? -2.943 -9.227 -1.125 1 98.94 29 LEU B C 1
ATOM 2131 O O . LEU B 1 29 ? -1.829 -9.547 -0.704 1 98.94 29 LEU B O 1
ATOM 2135 N N . CYS B 1 30 ? -3.191 -8.094 -1.757 1 98.69 30 CYS B N 1
ATOM 2136 C CA . CYS B 1 30 ? -2.166 -7.109 -2.068 1 98.69 30 CYS B CA 1
ATOM 2137 C C . CYS B 1 30 ? -2.652 -5.699 -1.752 1 98.69 30 CYS B C 1
ATOM 2139 O O . CYS B 1 30 ? -3.846 -5.484 -1.527 1 98.69 30 CYS B O 1
ATOM 2141 N N . ALA B 1 31 ? -1.716 -4.809 -1.633 1 98 31 ALA B N 1
ATOM 2142 C CA . ALA B 1 31 ? -1.951 -3.367 -1.683 1 98 31 ALA B CA 1
ATOM 2143 C C . ALA B 1 31 ? -1.266 -2.74 -2.895 1 98 31 ALA B C 1
ATOM 2145 O O . ALA B 1 31 ? -0.506 -3.41 -3.6 1 98 31 ALA B O 1
ATOM 2146 N N . ASP B 1 32 ? -1.57 -1.467 -3.23 1 95.75 32 ASP B N 1
ATOM 2147 C CA . ASP B 1 32 ? -0.883 -0.668 -4.238 1 95.75 32 ASP B CA 1
ATOM 2148 C C . ASP B 1 32 ? -0.999 -1.311 -5.621 1 95.75 32 ASP B C 1
ATOM 2150 O O . ASP B 1 32 ? -0.002 -1.766 -6.184 1 95.75 32 ASP B O 1
ATOM 2154 N N . PHE B 1 33 ? -2.178 -1.242 -6.23 1 93.75 33 PHE B N 1
ATOM 2155 C CA . PHE B 1 33 ? -2.475 -1.831 -7.531 1 93.75 33 PHE B CA 1
ATOM 2156 C C . PHE B 1 33 ? -1.556 -1.261 -8.609 1 93.75 33 PHE B C 1
ATOM 2158 O O . PHE B 1 33 ? -1.113 -1.98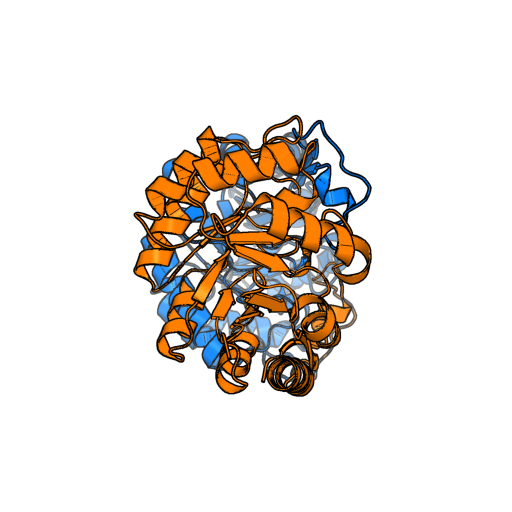5 -9.5 1 93.75 33 PHE B O 1
ATOM 2165 N N . GLY B 1 34 ? -1.206 -0.036 -8.492 1 91.56 34 GLY B N 1
ATOM 2166 C CA . GLY B 1 34 ? -0.397 0.641 -9.492 1 91.56 34 GLY B CA 1
ATOM 2167 C C . GLY B 1 34 ? 1.011 0.086 -9.594 1 91.56 34 GLY B C 1
ATOM 2168 O O . GLY B 1 34 ? 1.643 0.176 -10.648 1 91.56 34 GLY B O 1
ATOM 2169 N N . GLU B 1 35 ? 1.493 -0.526 -8.484 1 93.19 35 GLU B N 1
ATOM 2170 C CA . GLU B 1 35 ? 2.842 -1.081 -8.453 1 93.19 35 GLU B CA 1
ATOM 2171 C C . GLU B 1 35 ? 2.818 -2.598 -8.617 1 93.19 35 GLU B C 1
ATOM 2173 O O . GLU B 1 35 ? 3.834 -3.266 -8.406 1 93.19 35 GLU B O 1
ATOM 2178 N N . GLY B 1 36 ? 1.698 -3.156 -8.852 1 93.19 36 GLY B N 1
ATOM 2179 C CA . GLY B 1 36 ? 1.578 -4.594 -9.055 1 93.19 36 GLY B CA 1
ATOM 2180 C C . GLY B 1 36 ? 1.426 -5.363 -7.754 1 93.19 36 GLY B C 1
ATOM 2181 O O . GLY B 1 36 ? 1.439 -6.594 -7.75 1 93.19 36 GLY B O 1
ATOM 2182 N N . GLY B 1 37 ? 1.409 -4.602 -6.664 1 96.94 37 GLY B N 1
ATOM 2183 C CA . GLY B 1 37 ? 1.162 -5.254 -5.387 1 96.94 37 GLY B CA 1
ATOM 2184 C C . GLY B 1 37 ? 2.258 -5.008 -4.367 1 96.94 37 GLY B C 1
ATOM 2185 O O . GLY B 1 37 ? 3.443 -5.141 -4.68 1 96.94 37 GLY B O 1
ATOM 2186 N N . THR B 1 38 ? 1.898 -4.57 -3.238 1 98.5 38 THR B N 1
ATOM 2187 C CA . THR B 1 38 ? 2.764 -4.492 -2.066 1 98.5 38 THR B CA 1
ATOM 2188 C C . THR B 1 38 ? 2.086 -5.117 -0.852 1 98.5 38 THR B C 1
ATOM 2190 O O . THR B 1 38 ? 0.977 -5.645 -0.955 1 98.5 38 THR B O 1
ATOM 2193 N N . THR B 1 39 ? 2.801 -5.164 0.234 1 98.94 39 THR B N 1
ATOM 2194 C CA . THR B 1 39 ? 2.277 -5.793 1.441 1 98.94 39 THR B CA 1
ATOM 2195 C C . THR B 1 39 ? 1.034 -5.062 1.938 1 98.94 39 THR B C 1
ATOM 2197 O O . THR B 1 39 ? 1.065 -3.846 2.148 1 98.94 39 THR B O 1
ATOM 2200 N N . PRO B 1 40 ? -0.108 -5.727 2.068 1 98.88 40 PRO B N 1
ATOM 2201 C CA . PRO B 1 40 ? -1.315 -5.094 2.602 1 98.88 40 PRO B CA 1
ATOM 2202 C C . PRO B 1 40 ? -1.241 -4.852 4.105 1 98.88 40 PRO B C 1
ATOM 2204 O O . PRO B 1 40 ? -0.309 -5.32 4.766 1 98.88 40 PRO B O 1
ATOM 2207 N N . SER B 1 41 ? -2.188 -4.117 4.609 1 98.81 41 SER B N 1
ATOM 2208 C CA . SER B 1 41 ? -2.23 -3.877 6.047 1 98.81 41 SER B CA 1
ATOM 2209 C C . SER B 1 41 ? -2.732 -5.105 6.801 1 98.81 41 SER B C 1
ATOM 2211 O O . SER B 1 41 ? -3.479 -5.914 6.246 1 98.81 41 SER B O 1
ATOM 2213 N N . ALA B 1 42 ? -2.316 -5.234 8.031 1 98.88 42 ALA B N 1
ATOM 2214 C CA . ALA B 1 42 ? -2.73 -6.359 8.867 1 98.88 42 ALA B CA 1
ATOM 2215 C C . ALA B 1 42 ? -4.219 -6.281 9.195 1 98.88 42 ALA B C 1
ATOM 2217 O O . ALA B 1 42 ? -4.891 -7.309 9.305 1 98.88 42 ALA B O 1
ATOM 2218 N N . GLY B 1 43 ? -4.738 -5.043 9.383 1 98.88 43 GLY B N 1
ATOM 2219 C CA . GLY B 1 43 ? -6.152 -4.875 9.68 1 98.88 43 GLY B CA 1
ATOM 2220 C C . GLY B 1 43 ? -7.055 -5.344 8.555 1 98.88 43 GLY B C 1
ATOM 2221 O O . GLY B 1 43 ? -8.141 -5.879 8.805 1 98.88 43 GLY B O 1
ATOM 2222 N N . LEU B 1 44 ? -6.625 -5.113 7.332 1 98.81 44 LEU B N 1
ATOM 2223 C CA . LEU B 1 44 ? -7.359 -5.578 6.16 1 98.81 44 LEU B CA 1
ATOM 2224 C C . LEU B 1 44 ? -7.445 -7.098 6.137 1 98.81 44 LEU B C 1
ATOM 2226 O O . LEU B 1 44 ? -8.523 -7.664 5.938 1 98.81 44 LEU B O 1
ATOM 2230 N N . LEU B 1 45 ? -6.301 -7.785 6.344 1 98.94 45 LEU B N 1
ATOM 2231 C CA . LEU B 1 45 ? -6.277 -9.242 6.371 1 98.94 45 LEU B CA 1
ATOM 2232 C C . LEU B 1 45 ? -7.18 -9.781 7.477 1 98.94 45 LEU B C 1
ATOM 2234 O O . LEU B 1 45 ? -7.961 -10.711 7.254 1 98.94 45 LEU B O 1
ATOM 2238 N N . LYS B 1 46 ? -7.031 -9.18 8.641 1 98.94 46 LYS B N 1
ATOM 2239 C CA . LYS B 1 46 ? -7.828 -9.609 9.789 1 98.94 46 LYS B CA 1
ATOM 2240 C C . LYS B 1 46 ? -9.32 -9.57 9.469 1 98.94 46 LYS B C 1
ATOM 2242 O O . LYS B 1 46 ? -10.047 -10.523 9.75 1 98.94 46 LYS B O 1
ATOM 2247 N N . LEU B 1 47 ? -9.766 -8.453 8.867 1 98.94 47 LEU B N 1
ATOM 2248 C CA . LEU B 1 47 ? -11.172 -8.32 8.5 1 98.94 47 LEU B CA 1
ATOM 2249 C C . LEU B 1 47 ? -11.578 -9.383 7.488 1 98.94 47 LEU B C 1
ATOM 2251 O O . LEU B 1 47 ? -12.594 -10.062 7.664 1 98.94 47 LEU B O 1
ATOM 2255 N N . ILE B 1 48 ? -10.789 -9.547 6.445 1 98.88 48 ILE B N 1
ATOM 2256 C CA . ILE B 1 48 ? -11.117 -10.469 5.359 1 98.88 48 ILE B CA 1
ATOM 2257 C C . ILE B 1 48 ? -11.219 -11.891 5.906 1 98.88 48 ILE B C 1
ATOM 2259 O O . ILE B 1 48 ? -12.172 -12.609 5.605 1 98.88 48 ILE B O 1
ATOM 2263 N N . LYS B 1 49 ? -10.266 -12.312 6.758 1 98.88 49 LYS B N 1
ATOM 2264 C CA . LYS B 1 49 ? -10.227 -13.664 7.305 1 98.88 49 LYS B CA 1
ATOM 2265 C C . LYS B 1 49 ? -11.406 -13.914 8.242 1 98.88 49 LYS B C 1
ATOM 2267 O O . LYS B 1 49 ? -11.797 -15.062 8.469 1 98.88 49 LYS B O 1
ATOM 2272 N N . SER B 1 50 ? -11.984 -12.836 8.758 1 98.75 50 SER B N 1
ATOM 2273 C CA . SER B 1 50 ? -13.156 -12.984 9.617 1 98.75 50 SER B CA 1
ATOM 2274 C C . SER B 1 50 ? -14.422 -13.188 8.789 1 98.75 50 SER B C 1
ATOM 2276 O O . SER B 1 50 ? -15.461 -13.57 9.32 1 98.75 50 SER B O 1
ATOM 2278 N N . LYS B 1 51 ? -14.375 -12.93 7.477 1 98.69 51 LYS B N 1
ATOM 2279 C CA . LYS B 1 51 ? -15.586 -12.898 6.656 1 98.69 51 LYS B CA 1
ATOM 2280 C C . LYS B 1 51 ? -15.625 -14.078 5.691 1 98.69 51 LYS B C 1
ATOM 2282 O O . LYS B 1 51 ? -16.703 -14.477 5.23 1 98.69 51 LYS B O 1
ATOM 2287 N N . ILE B 1 52 ? -14.422 -14.648 5.371 1 98.69 52 ILE B N 1
ATOM 2288 C CA . ILE B 1 52 ? -14.406 -15.672 4.332 1 98.69 52 ILE B CA 1
ATOM 2289 C C . ILE B 1 52 ? -13.57 -16.859 4.793 1 98.69 52 ILE B C 1
ATOM 2291 O O . ILE B 1 52 ? -12.727 -16.734 5.684 1 98.69 52 ILE B O 1
ATOM 2295 N N . ASN B 1 53 ? -13.727 -18.016 4.07 1 98.38 53 ASN B N 1
ATOM 2296 C CA . ASN B 1 53 ? -12.938 -19.219 4.332 1 98.38 53 ASN B CA 1
ATOM 2297 C C . ASN B 1 53 ? -11.945 -19.484 3.209 1 98.38 53 ASN B C 1
ATOM 2299 O O . ASN B 1 53 ? -11.039 -20.312 3.363 1 98.38 53 ASN B O 1
ATOM 2303 N N . THR B 1 54 ? -12.125 -18.812 2.076 1 98.81 54 THR B N 1
ATOM 2304 C CA . THR B 1 54 ? -11.188 -18.969 0.963 1 98.81 54 THR B CA 1
ATOM 2305 C C . THR B 1 54 ? -9.758 -18.703 1.421 1 98.81 54 THR B C 1
ATOM 2307 O O . THR B 1 54 ? -9.492 -17.734 2.131 1 98.81 54 THR B O 1
ATOM 2310 N N . PRO B 1 55 ? -8.805 -19.609 1.092 1 98.88 55 PRO B N 1
ATOM 2311 C CA . PRO B 1 55 ? -7.41 -19.375 1.479 1 98.88 55 PRO B CA 1
ATOM 2312 C C . PRO B 1 55 ? -6.875 -18.047 0.979 1 98.88 55 PRO B C 1
ATOM 2314 O O . PRO B 1 55 ? -7.148 -17.656 -0.158 1 98.88 55 PRO B O 1
ATOM 2317 N N . VAL B 1 56 ? -6.133 -17.359 1.854 1 98.94 56 VAL B N 1
ATOM 2318 C CA . VAL B 1 56 ? -5.57 -16.062 1.499 1 98.94 56 VAL B CA 1
ATOM 2319 C C . VAL B 1 56 ? -4.047 -16.109 1.594 1 98.94 56 VAL B C 1
ATOM 2321 O O . VAL B 1 56 ? -3.492 -16.312 2.678 1 98.94 56 VAL B O 1
ATOM 2324 N N . PHE B 1 57 ? -3.373 -16.031 0.461 1 98.94 57 PHE B N 1
ATOM 2325 C CA . PHE B 1 57 ? -1.943 -15.758 0.399 1 98.94 57 PHE B CA 1
ATOM 2326 C C . PHE B 1 57 ? -1.687 -14.25 0.41 1 98.94 57 PHE B C 1
ATOM 2328 O O . PHE B 1 57 ? -2.494 -13.477 -0.104 1 98.94 57 PHE B O 1
ATOM 2335 N N . VAL B 1 58 ? -0.583 -13.844 1.009 1 99 58 VAL B N 1
ATOM 2336 C CA . VAL B 1 58 ? -0.375 -12.406 1.178 1 99 58 VAL B CA 1
ATOM 2337 C C . VAL B 1 58 ? 0.926 -11.992 0.495 1 99 58 VAL B C 1
ATOM 2339 O O . VAL B 1 58 ? 1.964 -12.633 0.677 1 99 58 VAL B O 1
ATOM 2342 N N . MET B 1 59 ? 0.839 -10.969 -0.268 1 98.94 59 MET B N 1
ATOM 2343 C CA . MET B 1 59 ? 2.008 -10.352 -0.885 1 98.94 59 MET B CA 1
ATOM 2344 C C . MET B 1 59 ? 2.938 -9.766 0.175 1 98.94 59 MET B C 1
ATOM 2346 O O . MET B 1 59 ? 2.486 -9.07 1.087 1 98.94 59 MET B O 1
ATOM 2350 N N . ILE B 1 60 ? 4.211 -10.086 0.097 1 98.94 60 ILE B N 1
ATOM 2351 C CA . ILE B 1 60 ? 5.25 -9.492 0.935 1 98.94 60 ILE B CA 1
ATOM 2352 C C . ILE B 1 60 ? 6.227 -8.703 0.065 1 98.94 60 ILE B C 1
ATOM 2354 O O . ILE B 1 60 ? 7.086 -9.289 -0.6 1 98.94 60 ILE B O 1
ATOM 2358 N N . ARG B 1 61 ? 6.086 -7.469 0.007 1 98.81 61 ARG B N 1
ATOM 2359 C CA . ARG B 1 61 ? 6.797 -6.512 -0.831 1 98.81 61 ARG B CA 1
ATOM 2360 C C . ARG B 1 61 ? 6.734 -5.109 -0.231 1 98.81 61 ARG B C 1
ATOM 2362 O O . ARG B 1 61 ? 5.684 -4.465 -0.249 1 98.81 61 ARG B O 1
ATOM 2369 N N . PRO B 1 62 ? 7.824 -4.641 0.304 1 98.19 62 PRO B N 1
ATOM 2370 C CA . PRO B 1 62 ? 7.77 -3.447 1.152 1 98.19 62 PRO B CA 1
ATOM 2371 C C . PRO B 1 62 ? 7.605 -2.158 0.35 1 98.19 62 PRO B C 1
ATOM 2373 O O . PRO B 1 62 ? 7.277 -1.113 0.916 1 98.19 62 PRO B O 1
ATOM 2376 N N . ARG B 1 63 ? 7.859 -2.197 -0.898 1 96.56 63 ARG B N 1
ATOM 2377 C CA . ARG B 1 63 ? 7.734 -1.041 -1.78 1 96.56 63 ARG B CA 1
ATOM 2378 C C . ARG B 1 63 ? 7.668 -1.472 -3.242 1 96.56 63 ARG B C 1
ATOM 2380 O O . ARG B 1 63 ? 8.023 -2.604 -3.578 1 96.56 63 ARG B O 1
ATOM 2387 N N . GLY B 1 64 ? 7.148 -0.577 -4.105 1 94.56 64 GLY B N 1
ATOM 2388 C CA . GLY B 1 64 ? 7.219 -0.823 -5.535 1 94.56 64 GLY B CA 1
ATOM 2389 C C . GLY B 1 64 ? 8.625 -0.72 -6.09 1 94.56 64 GLY B C 1
ATOM 2390 O O . GLY B 1 64 ? 9.594 -0.624 -5.332 1 94.56 64 GLY B O 1
ATOM 2391 N N . GLY B 1 65 ? 8.727 -0.793 -7.406 1 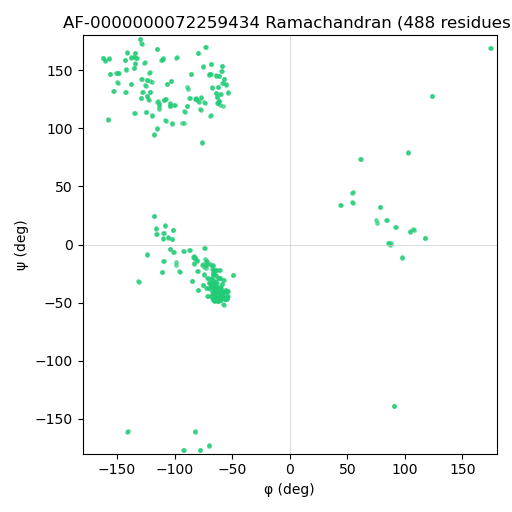92.56 65 GLY B N 1
ATOM 2392 C CA . GLY B 1 65 ? 10.023 -0.682 -8.062 1 92.56 65 GLY B CA 1
ATOM 2393 C C . GLY B 1 65 ? 10.711 -2.02 -8.25 1 92.56 65 GLY B C 1
ATOM 2394 O O . GLY B 1 65 ? 10.078 -3.008 -8.617 1 92.56 65 GLY B O 1
ATOM 2395 N N . ASP B 1 66 ? 12 -1.987 -8.008 1 93.38 66 ASP B N 1
ATOM 2396 C CA . ASP B 1 66 ? 12.805 -3.178 -8.273 1 93.38 66 ASP B CA 1
ATOM 2397 C C . ASP B 1 66 ? 12.625 -4.211 -7.156 1 93.38 66 ASP B C 1
ATOM 2399 O O . ASP B 1 66 ? 11.789 -4.039 -6.27 1 93.38 66 ASP B O 1
ATOM 2403 N N . PHE B 1 67 ? 13.375 -5.305 -7.266 1 97.25 67 PHE B N 1
ATOM 2404 C CA . PHE B 1 67 ? 13.258 -6.402 -6.312 1 97.25 67 PHE B CA 1
ATOM 2405 C C . PHE B 1 67 ? 14.57 -6.613 -5.566 1 97.25 67 PHE B C 1
ATOM 2407 O O . PHE B 1 67 ? 14.891 -7.734 -5.164 1 97.25 67 PHE B O 1
ATOM 2414 N N . VAL B 1 68 ? 15.375 -5.512 -5.496 1 97.81 68 VAL B N 1
ATOM 2415 C CA . VAL B 1 68 ? 16.625 -5.504 -4.738 1 97.81 68 VAL B CA 1
ATOM 2416 C C . VAL B 1 68 ? 16.438 -4.734 -3.432 1 97.81 68 VAL B C 1
ATOM 2418 O O . VAL B 1 68 ? 16.125 -3.541 -3.447 1 97.81 68 VAL B O 1
ATOM 2421 N N . TYR B 1 69 ? 16.641 -5.418 -2.336 1 98.19 69 TYR B N 1
ATOM 2422 C CA . TYR B 1 69 ? 16.266 -4.828 -1.053 1 98.19 69 TYR B CA 1
ATOM 2423 C C . TYR B 1 69 ? 17.469 -4.742 -0.125 1 98.19 69 TYR B C 1
ATOM 2425 O O . TYR B 1 69 ? 18.359 -5.609 -0.158 1 98.19 69 TYR B O 1
ATOM 2433 N N . GLU B 1 70 ? 17.453 -3.727 0.691 1 97.5 70 GLU B N 1
ATOM 2434 C CA . GLU B 1 70 ? 18.438 -3.6 1.768 1 97.5 70 GLU B CA 1
ATOM 2435 C C . GLU B 1 70 ? 18.062 -4.48 2.957 1 97.5 70 GLU B C 1
ATOM 2437 O O . GLU B 1 70 ? 16.938 -4.973 3.043 1 97.5 70 GLU B O 1
ATOM 2442 N N . GLN B 1 71 ? 19.016 -4.668 3.818 1 98.31 71 GLN B N 1
ATOM 2443 C CA . GLN B 1 71 ? 18.812 -5.555 4.961 1 98.31 71 GLN B CA 1
ATOM 2444 C C . GLN B 1 71 ? 17.625 -5.105 5.809 1 98.31 71 GLN B C 1
ATOM 2446 O O . GLN B 1 71 ? 16.859 -5.938 6.289 1 98.31 71 GLN B O 1
ATOM 2451 N N . GLU B 1 72 ? 17.469 -3.836 6.035 1 98.69 72 GLU B N 1
ATOM 2452 C CA . GLU B 1 72 ? 16.359 -3.336 6.836 1 98.69 72 GLU B CA 1
ATOM 2453 C C . GLU B 1 72 ? 15.023 -3.619 6.164 1 98.69 72 GLU B C 1
ATOM 2455 O O . GLU B 1 72 ? 14.023 -3.877 6.84 1 98.69 72 GLU B O 1
ATOM 2460 N N . GLU B 1 73 ? 15.016 -3.531 4.836 1 98.75 73 GLU B N 1
ATOM 2461 C CA . GLU B 1 73 ? 13.797 -3.885 4.109 1 98.75 73 GLU B CA 1
ATOM 2462 C C . GLU B 1 73 ? 13.469 -5.363 4.281 1 98.75 73 GLU B C 1
ATOM 2464 O O . GLU B 1 73 ? 12.305 -5.723 4.484 1 98.75 73 GLU B O 1
ATOM 2469 N N . LEU B 1 74 ? 14.484 -6.207 4.219 1 98.88 74 LEU B N 1
ATOM 2470 C CA . LEU B 1 74 ? 14.281 -7.637 4.418 1 98.88 74 LEU B CA 1
ATOM 2471 C C . LEU B 1 74 ? 13.758 -7.922 5.82 1 98.88 74 LEU B C 1
ATOM 2473 O O . LEU B 1 74 ? 12.914 -8.805 6.008 1 98.88 74 LEU B O 1
ATOM 2477 N N . GLU B 1 75 ? 14.266 -7.18 6.766 1 98.94 75 GLU B N 1
ATOM 2478 C CA . GLU B 1 75 ? 13.781 -7.336 8.133 1 98.94 75 GLU B CA 1
ATOM 2479 C C . GLU B 1 75 ? 12.312 -6.938 8.25 1 98.94 75 GLU B C 1
ATOM 2481 O O . GLU B 1 75 ? 11.539 -7.598 8.938 1 98.94 75 GLU B O 1
ATOM 2486 N N . ALA B 1 76 ? 11.953 -5.867 7.609 1 98.88 76 ALA B N 1
ATOM 2487 C CA . ALA B 1 76 ? 10.547 -5.461 7.578 1 98.88 76 ALA B CA 1
ATOM 2488 C C . ALA B 1 76 ? 9.68 -6.547 6.953 1 98.88 76 ALA B C 1
ATOM 2490 O O . ALA B 1 76 ? 8.586 -6.84 7.453 1 98.88 76 ALA B O 1
ATOM 2491 N N . MET B 1 77 ? 10.148 -7.137 5.887 1 98.94 77 MET B N 1
ATOM 2492 C CA . MET B 1 77 ? 9.43 -8.219 5.211 1 98.94 77 MET B CA 1
ATOM 2493 C C . MET B 1 77 ? 9.258 -9.414 6.133 1 98.94 77 MET B C 1
ATOM 2495 O O . MET B 1 77 ? 8.18 -10.016 6.184 1 98.94 77 MET B O 1
ATOM 2499 N N . ARG B 1 78 ? 10.328 -9.711 6.793 1 98.94 78 ARG B N 1
ATOM 2500 C CA . ARG B 1 78 ? 10.266 -10.812 7.746 1 98.94 78 ARG B CA 1
ATOM 2501 C C . ARG B 1 78 ? 9.234 -10.539 8.836 1 98.94 78 ARG B C 1
ATOM 2503 O O . ARG B 1 78 ? 8.438 -11.422 9.172 1 98.94 78 ARG B O 1
ATOM 2510 N N . ASN B 1 79 ? 9.258 -9.328 9.414 1 98.94 79 ASN B N 1
ATOM 2511 C CA . ASN B 1 79 ? 8.25 -8.922 10.391 1 98.94 79 ASN B CA 1
ATOM 2512 C C . ASN B 1 79 ? 6.836 -9.086 9.844 1 98.94 79 ASN B C 1
ATOM 2514 O O . ASN B 1 79 ? 5.953 -9.594 10.531 1 98.94 79 ASN B O 1
ATOM 2518 N N . ASP B 1 80 ? 6.648 -8.664 8.625 1 98.94 80 ASP B N 1
ATOM 2519 C CA . ASP B 1 80 ? 5.332 -8.75 8 1 98.94 80 ASP B CA 1
ATOM 2520 C C . ASP B 1 80 ? 4.867 -10.195 7.883 1 98.94 80 ASP B C 1
ATOM 2522 O O . ASP B 1 80 ? 3.707 -10.508 8.156 1 98.94 80 ASP B O 1
ATOM 2526 N N . ILE B 1 81 ? 5.777 -11.062 7.441 1 98.94 81 ILE B N 1
ATOM 2527 C CA . ILE B 1 81 ? 5.434 -12.477 7.312 1 98.94 81 ILE B CA 1
ATOM 2528 C C . ILE B 1 81 ? 4.941 -13.008 8.656 1 98.94 81 ILE B C 1
ATOM 2530 O O . ILE B 1 81 ? 3.875 -13.625 8.734 1 98.94 81 ILE B O 1
ATOM 2534 N N . GLN B 1 82 ? 5.637 -12.711 9.688 1 98.88 82 GLN B N 1
ATOM 2535 C CA . GLN B 1 82 ? 5.301 -13.227 11.008 1 98.88 82 GLN B CA 1
ATOM 2536 C C . GLN B 1 82 ? 3.992 -12.633 11.516 1 98.88 82 GLN B C 1
ATOM 2538 O O . GLN B 1 82 ? 3.133 -13.352 12.023 1 98.88 82 GLN B O 1
ATOM 2543 N N . ILE B 1 83 ? 3.82 -11.367 11.367 1 98.88 83 ILE B N 1
ATOM 2544 C CA . ILE B 1 83 ? 2.631 -10.68 11.852 1 98.88 83 ILE B CA 1
ATOM 2545 C C . ILE B 1 83 ? 1.404 -11.156 11.078 1 98.88 83 ILE B C 1
ATOM 2547 O O . ILE B 1 83 ? 0.385 -11.516 11.672 1 98.88 83 ILE B O 1
ATOM 2551 N N . LEU B 1 84 ? 1.513 -11.195 9.766 1 98.94 84 LEU B N 1
ATOM 2552 C CA . LEU B 1 84 ? 0.357 -11.539 8.938 1 98.94 84 LEU B CA 1
ATOM 2553 C C . LEU B 1 84 ? -0.003 -13.008 9.102 1 98.94 84 LEU B C 1
ATOM 2555 O O . LEU B 1 84 ? -1.176 -13.383 9.008 1 98.94 84 LEU B O 1
ATOM 2559 N N . LYS B 1 85 ? 1.028 -13.852 9.32 1 98.81 85 LYS B N 1
ATOM 2560 C CA . LYS B 1 85 ? 0.749 -15.234 9.672 1 98.81 85 LYS B CA 1
ATOM 2561 C C . LYS B 1 85 ? -0.165 -15.32 10.891 1 98.81 85 LYS B C 1
ATOM 2563 O O . LYS B 1 85 ? -1.124 -16.094 10.898 1 98.81 85 LYS B O 1
ATOM 2568 N N . SER B 1 86 ? 0.056 -14.492 11.875 1 98.56 86 SER B N 1
ATOM 2569 C CA . SER B 1 86 ? -0.711 -14.516 13.117 1 98.56 86 SER B CA 1
ATOM 2570 C C . SER B 1 86 ? -2.131 -14 1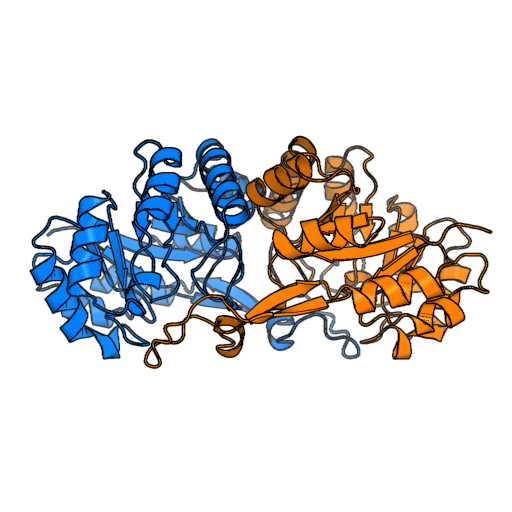2.898 1 98.56 86 SER B C 1
ATOM 2572 O O . SER B 1 86 ? -3.02 -14.25 13.711 1 98.56 86 SER B O 1
ATOM 2574 N N . TYR B 1 87 ? -2.35 -13.367 11.789 1 98.5 87 TYR B N 1
ATOM 2575 C CA . TYR B 1 87 ? -3.686 -12.844 11.516 1 98.5 87 TYR B CA 1
ATOM 2576 C C . TYR B 1 87 ? -4.395 -13.688 10.461 1 98.5 87 TYR B C 1
ATOM 2578 O O . TYR B 1 87 ? -5.426 -13.273 9.922 1 98.5 87 TYR B O 1
ATOM 2586 N N . GLY B 1 88 ? -3.799 -14.797 10.039 1 98.5 88 GLY B N 1
ATOM 2587 C CA . GLY B 1 88 ? -4.582 -15.789 9.32 1 98.5 88 GLY B CA 1
ATOM 2588 C C . GLY B 1 88 ? -4.105 -16 7.895 1 98.5 88 GLY B C 1
ATOM 2589 O O . GLY B 1 88 ? -4.754 -16.703 7.117 1 98.5 88 GLY B O 1
ATOM 2590 N N . ALA B 1 89 ? -2.977 -15.367 7.496 1 98.88 89 ALA B N 1
ATOM 2591 C CA . ALA B 1 89 ? -2.422 -15.68 6.18 1 98.88 89 ALA B CA 1
ATOM 2592 C C . ALA B 1 89 ? -2.133 -17.172 6.051 1 98.88 89 ALA B C 1
ATOM 2594 O O . ALA B 1 89 ? -1.643 -17.797 6.992 1 98.88 89 ALA B O 1
ATOM 2595 N N . GLU B 1 90 ? -2.365 -17.703 4.891 1 98.81 90 GLU B N 1
ATOM 2596 C CA . GLU B 1 90 ? -2.184 -19.141 4.688 1 98.81 90 GLU B CA 1
ATOM 2597 C C . GLU B 1 90 ? -1.078 -19.422 3.674 1 98.81 90 GLU B C 1
ATOM 2599 O O . GLU B 1 90 ? -0.898 -20.562 3.242 1 98.81 90 GLU B O 1
ATOM 2604 N N . GLY B 1 91 ? -0.376 -18.484 3.283 1 98.94 91 GLY B N 1
ATOM 2605 C CA . GLY B 1 91 ? 0.77 -18.5 2.389 1 98.94 91 GLY B CA 1
ATOM 2606 C C . GLY B 1 91 ? 1.285 -17.125 2.049 1 98.94 91 GLY B C 1
ATOM 2607 O O . GLY B 1 91 ? 0.655 -16.109 2.391 1 98.94 91 GLY B O 1
ATOM 2608 N N . PHE B 1 92 ? 2.385 -17.078 1.462 1 98.94 92 PHE B N 1
ATOM 2609 C CA . PHE B 1 92 ? 2.994 -15.789 1.188 1 98.94 92 PHE B CA 1
ATOM 2610 C C . PHE B 1 92 ? 3.533 -15.734 -0.237 1 98.94 92 PHE B C 1
ATOM 2612 O O . PHE B 1 92 ? 3.842 -16.766 -0.829 1 98.94 92 PHE B O 1
ATOM 2619 N N . VAL B 1 93 ? 3.586 -14.562 -0.812 1 99 93 VAL B N 1
ATOM 2620 C CA . VAL B 1 93 ? 4.047 -14.305 -2.172 1 99 93 VAL B CA 1
ATOM 2621 C C . VAL B 1 93 ? 5.168 -13.266 -2.154 1 99 93 VAL B C 1
ATOM 2623 O O . VAL B 1 93 ? 4.965 -12.133 -1.717 1 99 93 VAL B O 1
ATOM 2626 N N . PHE B 1 94 ? 6.387 -13.633 -2.516 1 98.94 94 PHE B N 1
ATOM 2627 C CA . PHE B 1 94 ? 7.496 -12.688 -2.572 1 98.94 94 PHE B CA 1
ATOM 2628 C C . PHE B 1 94 ? 8.586 -13.195 -3.512 1 98.94 94 PHE B C 1
ATOM 2630 O O . PHE B 1 94 ? 8.586 -14.359 -3.902 1 98.94 94 PHE B O 1
ATOM 2637 N N . GLY B 1 95 ? 9.422 -12.359 -3.955 1 98.75 95 GLY B N 1
ATOM 2638 C CA . GLY B 1 95 ? 10.617 -12.609 -4.738 1 98.75 95 GLY B CA 1
ATOM 2639 C C . GLY B 1 95 ? 11.68 -11.547 -4.562 1 98.75 95 GLY B C 1
ATOM 2640 O O . GLY B 1 95 ? 11.375 -10.352 -4.578 1 98.75 95 GLY B O 1
ATOM 2641 N N . VAL B 1 96 ? 12.891 -11.984 -4.332 1 98.88 96 VAL B N 1
ATOM 2642 C CA . VAL B 1 96 ? 14.016 -11.062 -4.148 1 98.88 96 VAL B CA 1
ATOM 2643 C C . VAL B 1 96 ? 15.117 -11.383 -5.152 1 98.88 96 VAL B C 1
ATOM 2645 O O . VAL B 1 96 ? 15.484 -12.547 -5.332 1 98.88 96 VAL B O 1
ATOM 2648 N N . LEU B 1 97 ? 15.523 -10.391 -5.836 1 98.5 97 LEU B N 1
ATOM 2649 C CA . LEU B 1 97 ? 16.641 -10.516 -6.773 1 98.5 97 LEU B CA 1
ATOM 2650 C C . LEU B 1 97 ? 17.859 -9.773 -6.266 1 98.5 97 LEU B C 1
ATOM 2652 O O . LEU B 1 97 ? 17.766 -8.945 -5.359 1 98.5 97 LEU B O 1
ATOM 2656 N N . ASP B 1 98 ? 19.031 -10.141 -6.781 1 98.19 98 ASP B N 1
ATOM 2657 C CA . ASP B 1 98 ? 20.219 -9.359 -6.5 1 98.19 98 ASP B CA 1
ATOM 2658 C C . ASP B 1 98 ? 20.453 -8.289 -7.57 1 98.19 98 ASP B C 1
ATOM 2660 O O . ASP B 1 98 ? 19.609 -8.102 -8.445 1 98.19 98 ASP B O 1
ATOM 2664 N N . GLU B 1 99 ? 21.516 -7.555 -7.488 1 97 99 GLU B N 1
ATOM 2665 C CA . GLU B 1 99 ? 21.75 -6.371 -8.305 1 97 99 GLU B CA 1
ATOM 2666 C C . GLU B 1 99 ? 21.984 -6.746 -9.766 1 97 99 GLU B C 1
ATOM 2668 O O . GLU B 1 99 ? 21.844 -5.902 -10.656 1 97 99 GLU B O 1
ATOM 2673 N N . VAL B 1 100 ? 22.281 -8.016 -10.039 1 97.06 100 VAL B N 1
ATOM 2674 C CA . VAL B 1 100 ? 22.594 -8.398 -11.414 1 97.06 100 VAL B CA 1
ATOM 2675 C C . VAL B 1 100 ? 21.469 -9.25 -11.992 1 97.06 100 VAL B C 1
ATOM 2677 O O . VAL B 1 100 ? 21.656 -9.938 -13 1 97.06 100 VAL B O 1
ATOM 2680 N N . GLY B 1 101 ? 20.312 -9.352 -11.289 1 96.81 101 GLY B N 1
ATOM 2681 C CA . GLY B 1 101 ? 19.109 -9.945 -11.859 1 96.81 101 GLY B CA 1
ATOM 2682 C C . GLY B 1 101 ? 19 -11.43 -11.578 1 96.81 101 GLY B C 1
ATOM 2683 O O . GLY B 1 101 ? 18.234 -12.133 -12.25 1 96.81 101 GLY B O 1
ATOM 2684 N N . GLN B 1 102 ? 19.781 -11.891 -10.648 1 98.25 102 GLN B N 1
ATOM 2685 C CA . GLN B 1 102 ? 19.656 -13.273 -10.203 1 98.25 102 GLN B CA 1
ATOM 2686 C C . GLN B 1 102 ? 18.844 -13.375 -8.922 1 98.25 102 GLN B C 1
ATOM 2688 O O . GLN B 1 102 ? 18.656 -12.383 -8.211 1 98.25 102 GLN B O 1
ATOM 2693 N N . VAL B 1 103 ? 18.359 -14.578 -8.695 1 98.81 103 VAL B N 1
ATOM 2694 C CA . VAL B 1 103 ? 17.656 -14.805 -7.441 1 98.81 103 VAL B CA 1
ATOM 2695 C C . VAL B 1 103 ? 18.594 -14.562 -6.266 1 98.81 103 VAL B C 1
ATOM 2697 O O . VAL B 1 103 ? 19.703 -15.094 -6.23 1 98.81 103 VAL B O 1
ATOM 2700 N N . ASP B 1 104 ? 18.234 -13.703 -5.387 1 98.81 104 ASP B N 1
ATOM 2701 C CA . ASP B 1 104 ? 18.969 -13.539 -4.137 1 98.81 104 ASP B CA 1
ATOM 2702 C C . ASP B 1 104 ? 18.641 -14.672 -3.164 1 98.81 104 ASP B C 1
ATOM 2704 O O . ASP B 1 104 ? 17.75 -14.539 -2.316 1 98.81 104 ASP B O 1
ATOM 2708 N N . LYS B 1 105 ? 19.375 -15.734 -3.275 1 98.81 105 LYS B N 1
ATOM 2709 C CA . LYS B 1 105 ? 19.047 -16.953 -2.555 1 98.81 105 LYS B CA 1
ATOM 2710 C C . LYS B 1 105 ? 19.078 -16.734 -1.046 1 98.81 105 LYS B C 1
ATOM 2712 O O . LYS B 1 105 ? 18.203 -17.234 -0.322 1 98.81 105 LYS B O 1
ATOM 2717 N N . ALA B 1 106 ? 20.047 -15.992 -0.593 1 98.81 106 ALA B N 1
ATOM 2718 C CA . ALA B 1 106 ? 20.172 -15.75 0.842 1 98.81 106 ALA B CA 1
ATOM 2719 C C . ALA B 1 106 ? 18.969 -14.969 1.377 1 98.81 106 ALA B C 1
ATOM 2721 O O . ALA B 1 106 ? 18.438 -15.305 2.436 1 98.81 106 ALA B O 1
ATOM 2722 N N . ALA B 1 107 ? 18.609 -13.945 0.678 1 98.88 107 ALA B N 1
ATOM 2723 C CA . ALA B 1 107 ? 17.453 -13.148 1.075 1 98.88 107 ALA B CA 1
ATOM 2724 C C . ALA B 1 107 ? 16.172 -13.977 1.046 1 98.88 107 ALA B C 1
ATOM 2726 O O . ALA B 1 107 ? 15.344 -13.883 1.955 1 98.88 107 ALA B O 1
ATOM 2727 N N . CYS B 1 108 ? 16.016 -14.758 0.023 1 98.94 108 CYS B N 1
ATOM 2728 C CA . CYS B 1 108 ? 14.836 -15.609 -0.091 1 98.94 108 CYS B CA 1
ATOM 2729 C C . CYS B 1 108 ? 14.789 -16.641 1.035 1 98.94 108 CYS B C 1
ATOM 2731 O O . CYS B 1 108 ? 13.734 -16.875 1.627 1 98.94 108 CYS B O 1
ATOM 2733 N N . GLN B 1 109 ? 15.93 -17.219 1.281 1 98.88 109 GLN B N 1
ATOM 2734 C CA . GLN B 1 109 ? 15.992 -18.188 2.377 1 98.88 109 GLN B CA 1
ATOM 2735 C C . GLN B 1 109 ? 15.617 -17.531 3.705 1 98.88 109 GLN B C 1
ATOM 2737 O O . GLN B 1 109 ? 14.891 -18.125 4.512 1 98.88 109 GLN B O 1
ATOM 2742 N N . TYR B 1 110 ? 16.172 -16.328 3.922 1 98.88 110 TYR B N 1
ATOM 2743 C CA . TYR B 1 110 ? 15.875 -15.547 5.117 1 98.88 110 TYR B CA 1
ATOM 2744 C C . TYR B 1 110 ? 14.375 -15.352 5.297 1 98.88 110 TYR B C 1
ATOM 2746 O O . TYR B 1 110 ? 13.859 -15.5 6.406 1 98.88 110 TYR B O 1
ATOM 2754 N N . LEU B 1 111 ? 13.633 -15.117 4.254 1 98.94 111 LEU B N 1
ATOM 2755 C CA . LEU B 1 111 ? 12.195 -14.875 4.297 1 98.94 111 LEU B CA 1
ATOM 2756 C C . LEU B 1 111 ? 11.43 -16.188 4.418 1 98.94 111 LEU B C 1
ATOM 2758 O O . LEU B 1 111 ? 10.43 -16.266 5.129 1 98.94 111 LEU B O 1
ATOM 2762 N N . LEU B 1 112 ? 11.867 -17.234 3.727 1 98.94 112 LEU B N 1
ATOM 2763 C CA . LEU B 1 112 ? 11.227 -18.547 3.805 1 98.94 112 LEU B CA 1
ATOM 2764 C C . LEU B 1 112 ? 11.266 -19.078 5.23 1 98.94 112 LEU B C 1
ATOM 2766 O O . LEU B 1 112 ? 10.305 -19.719 5.684 1 98.94 112 LEU B O 1
ATOM 2770 N N . GLU B 1 113 ? 12.344 -18.844 5.887 1 98.81 113 GLU B N 1
ATOM 2771 C CA . GLU B 1 113 ? 12.461 -19.266 7.277 1 98.81 113 GLU B CA 1
ATOM 2772 C C . GLU B 1 113 ? 11.391 -18.625 8.148 1 98.81 113 GLU B C 1
ATOM 2774 O O . GLU B 1 113 ? 10.836 -19.266 9.039 1 98.81 113 GLU B O 1
ATOM 2779 N N . ALA B 1 114 ? 11.07 -17.391 7.887 1 98.75 114 ALA B N 1
ATOM 2780 C CA . ALA B 1 114 ? 10.055 -16.656 8.648 1 98.75 114 ALA B CA 1
ATOM 2781 C C . ALA B 1 114 ? 8.672 -17.234 8.391 1 98.75 114 ALA B C 1
ATOM 2783 O O . ALA B 1 114 ? 7.781 -17.141 9.242 1 98.75 114 ALA B O 1
ATOM 2784 N N . ALA B 1 115 ? 8.453 -17.812 7.223 1 98.62 115 ALA B N 1
ATOM 2785 C CA . ALA B 1 115 ? 7.156 -18.359 6.848 1 98.62 115 ALA B CA 1
ATOM 2786 C C . ALA B 1 115 ? 6.887 -19.672 7.586 1 98.62 115 ALA B C 1
ATOM 2788 O O . ALA B 1 115 ? 5.75 -20.156 7.617 1 98.62 115 ALA B O 1
ATOM 2789 N N . GLU B 1 116 ? 7.992 -20.359 8.125 1 97.81 116 GLU B N 1
ATOM 2790 C CA . GLU B 1 116 ? 7.898 -21.531 8.984 1 97.81 116 GLU B CA 1
ATOM 2791 C C . GLU B 1 116 ? 7.074 -22.625 8.328 1 97.81 116 GLU B C 1
ATOM 2793 O O . GLU B 1 116 ? 6.133 -23.156 8.93 1 97.81 116 GLU B O 1
ATOM 2798 N N . GLY B 1 117 ? 7.309 -22.875 7.086 1 97.75 117 GLY B N 1
ATOM 2799 C CA . GLY B 1 117 ? 6.73 -24.031 6.422 1 97.75 117 GLY B CA 1
ATOM 2800 C C . GLY B 1 117 ? 5.48 -23.688 5.633 1 97.75 117 GLY B C 1
ATOM 2801 O O . GLY B 1 117 ? 4.977 -24.531 4.875 1 97.75 117 GLY B O 1
ATOM 2802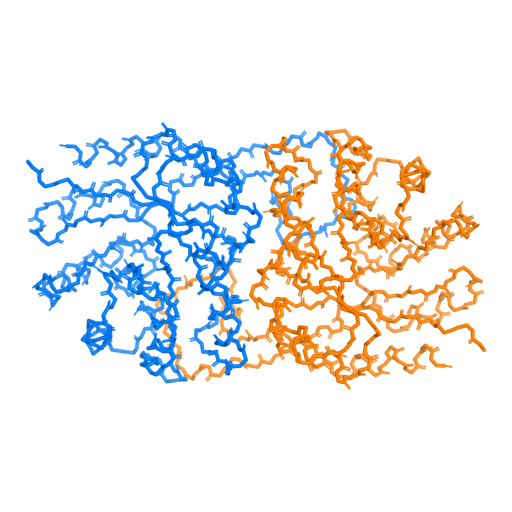 N N . MET B 1 118 ? 4.918 -22.5 5.797 1 98.56 118 MET B N 1
ATOM 2803 C CA . MET B 1 118 ? 3.781 -22.094 4.977 1 98.56 118 MET B CA 1
ATOM 2804 C C . MET B 1 118 ? 4.164 -22.062 3.5 1 98.56 118 MET B C 1
ATOM 2806 O O . MET B 1 118 ? 5.301 -21.734 3.158 1 98.56 118 MET B O 1
ATOM 2810 N N . PRO B 1 119 ? 3.209 -22.422 2.648 1 98.88 119 PRO B N 1
ATOM 2811 C CA . PRO B 1 119 ? 3.529 -22.359 1.22 1 98.88 119 PRO B CA 1
ATOM 2812 C C . PRO B 1 119 ? 3.85 -20.953 0.744 1 98.88 119 PRO B C 1
ATOM 2814 O O . PRO B 1 119 ? 3.172 -19.984 1.135 1 98.88 119 PRO B O 1
ATOM 2817 N N . CYS B 1 120 ? 4.906 -20.828 -0.05 1 98.94 120 CYS B N 1
ATOM 2818 C CA . CYS B 1 120 ? 5.312 -19.531 -0.591 1 98.94 120 CYS B CA 1
ATOM 2819 C C . CYS B 1 120 ? 5.387 -19.578 -2.113 1 98.94 120 CYS B C 1
ATOM 2821 O O . CYS B 1 120 ? 5.773 -20.594 -2.689 1 98.94 120 CYS B O 1
ATOM 2823 N N . THR B 1 121 ? 4.98 -18.516 -2.75 1 98.94 121 THR B N 1
ATOM 2824 C CA . THR B 1 121 ? 5.051 -18.328 -4.195 1 98.94 121 THR B CA 1
ATOM 2825 C C . THR B 1 121 ? 6.125 -17.312 -4.559 1 98.94 121 THR B C 1
ATOM 2827 O O . THR B 1 121 ? 6.176 -16.234 -3.977 1 98.94 121 THR B O 1
ATOM 2830 N N . PHE B 1 122 ? 7.066 -17.734 -5.449 1 98.94 122 PHE B N 1
ATOM 2831 C CA . PHE B 1 122 ? 7.965 -16.75 -6.047 1 98.94 122 PHE B CA 1
ATOM 2832 C C . PHE B 1 122 ? 7.258 -15.969 -7.148 1 98.94 122 PHE B C 1
ATOM 2834 O O . PHE B 1 122 ? 6.855 -16.547 -8.164 1 98.94 122 PHE B O 1
ATOM 2841 N N . HIS B 1 123 ? 7.109 -14.641 -6.922 1 98.81 123 HIS B N 1
ATOM 2842 C CA . HIS B 1 123 ? 6.238 -13.875 -7.805 1 98.81 123 HIS B CA 1
ATOM 2843 C C . HIS B 1 123 ? 6.965 -13.484 -9.086 1 98.81 123 HIS B C 1
ATOM 2845 O O . HIS B 1 123 ? 7.98 -14.086 -9.445 1 98.81 123 HIS B O 1
ATOM 2851 N N . ARG B 1 124 ? 6.504 -12.523 -9.789 1 98.06 124 ARG B N 1
ATOM 2852 C CA . ARG B 1 124 ? 6.875 -12.242 -11.172 1 98.06 124 ARG B CA 1
ATOM 2853 C C . ARG B 1 124 ? 8.273 -11.633 -11.25 1 98.06 124 ARG B C 1
ATOM 2855 O O . ARG B 1 124 ? 8.781 -11.367 -12.344 1 98.06 124 ARG B O 1
ATOM 2862 N N . ALA B 1 125 ? 8.914 -11.398 -10.055 1 98 125 ALA B N 1
ATOM 2863 C CA . ALA B 1 125 ? 10.344 -11.125 -10.148 1 98 125 ALA B CA 1
ATOM 2864 C C . ALA B 1 125 ? 11.047 -12.172 -11.008 1 98 125 ALA B C 1
ATOM 2866 O O . ALA B 1 125 ? 12.062 -11.883 -11.648 1 98 125 ALA B O 1
ATOM 2867 N N . PHE B 1 126 ? 10.5 -13.367 -11.094 1 98.81 126 PHE B N 1
ATOM 2868 C CA . PHE B 1 126 ? 10.992 -14.445 -11.945 1 98.81 126 PHE B CA 1
ATOM 2869 C C . PHE B 1 126 ? 11.078 -13.984 -13.398 1 98.81 126 PHE B C 1
ATOM 2871 O O . PHE B 1 126 ? 12.039 -14.305 -14.094 1 98.81 126 PHE B O 1
ATOM 2878 N N . ASP B 1 127 ? 10.109 -13.211 -13.828 1 98.25 127 ASP B N 1
ATOM 2879 C CA . ASP B 1 127 ? 9.969 -12.828 -15.234 1 98.25 127 ASP B CA 1
ATOM 2880 C C . ASP B 1 127 ? 11.125 -11.922 -15.664 1 98.25 127 ASP B C 1
ATOM 2882 O O . ASP B 1 127 ? 11.391 -11.781 -16.859 1 98.25 127 ASP B O 1
ATOM 2886 N N . ILE B 1 128 ? 11.82 -11.336 -14.695 1 96.56 128 ILE B N 1
ATOM 2887 C CA . ILE B 1 128 ? 12.844 -10.375 -15.094 1 96.56 128 ILE B CA 1
ATOM 2888 C C . ILE B 1 128 ? 14.219 -10.875 -14.672 1 96.56 128 ILE B C 1
ATOM 2890 O O . ILE B 1 128 ? 15.18 -10.109 -14.617 1 96.56 128 ILE B O 1
ATOM 2894 N N . THR B 1 129 ? 14.32 -12.109 -14.297 1 97.88 129 THR B N 1
ATOM 2895 C CA . THR B 1 129 ? 15.617 -12.695 -13.984 1 97.88 129 THR B CA 1
ATOM 2896 C C . THR B 1 129 ? 16.469 -12.828 -15.242 1 97.88 129 THR B C 1
ATOM 2898 O O . THR B 1 129 ? 15.93 -12.945 -16.344 1 97.88 129 THR B O 1
ATOM 2901 N N . VAL B 1 130 ? 17.719 -12.859 -15.109 1 96.38 130 VAL B N 1
ATOM 2902 C CA . VAL B 1 130 ? 18.656 -12.844 -16.219 1 96.38 130 VAL B CA 1
ATOM 2903 C C . VAL B 1 130 ? 18.625 -14.195 -16.938 1 96.38 130 VAL B C 1
ATOM 2905 O O . VAL B 1 130 ? 18.75 -14.258 -18.172 1 96.38 130 VAL B O 1
ATOM 2908 N N . ASP B 1 131 ? 18.484 -15.281 -16.234 1 97.56 131 ASP B N 1
ATOM 2909 C CA . ASP B 1 131 ? 18.422 -16.641 -16.766 1 97.56 131 ASP B CA 1
ATOM 2910 C C . ASP B 1 131 ? 17.297 -17.438 -16.109 1 97.56 131 ASP B C 1
ATOM 2912 O O . ASP B 1 131 ? 17.438 -17.859 -14.953 1 97.56 131 ASP B O 1
ATOM 2916 N N . LYS B 1 132 ? 16.297 -17.766 -16.891 1 98.31 132 LYS B N 1
ATOM 2917 C CA . LYS B 1 132 ? 15.078 -18.375 -16.344 1 98.31 132 LYS B CA 1
ATOM 2918 C C . LYS B 1 132 ? 15.352 -19.797 -15.859 1 98.31 132 LYS B C 1
ATOM 2920 O O . LYS B 1 132 ? 14.797 -20.234 -14.852 1 98.31 132 LYS B O 1
ATOM 2925 N N . LYS B 1 133 ? 16.156 -20.469 -16.578 1 98.44 133 LYS B N 1
ATOM 2926 C CA . LYS B 1 133 ? 16.422 -21.859 -16.203 1 98.44 133 LYS B CA 1
ATOM 2927 C C . LYS B 1 133 ? 17.188 -21.938 -14.891 1 98.44 133 LYS B C 1
ATOM 2929 O O . LYS B 1 133 ? 16.844 -22.734 -14.008 1 98.44 133 LYS B O 1
ATOM 2934 N N . ILE B 1 134 ? 18.219 -21.141 -14.742 1 98.62 134 ILE B N 1
ATOM 2935 C CA . ILE B 1 134 ? 18.984 -21.078 -13.5 1 98.62 134 ILE B CA 1
ATOM 2936 C C . ILE B 1 134 ? 18.078 -20.641 -12.352 1 98.62 134 ILE B C 1
ATOM 2938 O O . ILE B 1 134 ? 18.094 -21.234 -11.273 1 98.62 134 ILE B O 1
ATOM 2942 N N . ALA B 1 135 ? 17.297 -19.609 -12.594 1 98.81 135 ALA B N 1
ATOM 2943 C CA . ALA B 1 135 ? 16.391 -19.094 -11.578 1 98.81 135 ALA B CA 1
ATOM 2944 C C . ALA B 1 135 ? 15.414 -20.172 -11.109 1 98.81 135 ALA B C 1
ATOM 2946 O O . ALA B 1 135 ? 15.18 -20.328 -9.906 1 98.81 135 ALA B O 1
ATOM 2947 N N . LEU B 1 136 ? 14.852 -20.906 -12.062 1 98.88 136 LEU B N 1
ATOM 2948 C CA . LEU B 1 136 ? 13.906 -21.969 -11.727 1 98.88 136 LEU B CA 1
ATOM 2949 C C . LEU B 1 136 ? 14.547 -23 -10.797 1 98.88 136 LEU B C 1
ATOM 2951 O O . LEU B 1 136 ? 13.969 -23.344 -9.766 1 98.88 136 LEU B O 1
ATOM 2955 N N . GLU B 1 137 ? 15.734 -23.406 -11.125 1 98.81 137 GLU B N 1
ATOM 2956 C CA . GLU B 1 137 ? 16.438 -24.391 -10.305 1 98.81 137 GLU B CA 1
ATOM 2957 C C . GLU B 1 137 ? 16.703 -23.859 -8.906 1 98.81 137 GLU B C 1
ATOM 2959 O O . GLU B 1 137 ? 16.547 -24.578 -7.918 1 98.81 137 GLU B O 1
ATOM 2964 N N . GLU B 1 138 ? 17.094 -22.609 -8.805 1 98.81 138 GLU B N 1
ATOM 2965 C CA . GLU B 1 138 ? 17.375 -21.984 -7.516 1 98.81 138 GLU B CA 1
ATOM 2966 C C . GLU B 1 138 ? 16.109 -21.875 -6.672 1 98.81 138 GLU B C 1
ATOM 2968 O O . GLU B 1 138 ? 16.141 -22.156 -5.473 1 98.81 138 GLU B O 1
ATOM 2973 N N . ILE B 1 139 ? 15.039 -21.5 -7.258 1 98.94 139 ILE B N 1
ATOM 2974 C CA . ILE B 1 139 ? 13.773 -21.312 -6.566 1 98.94 139 ILE B CA 1
ATOM 2975 C C . ILE B 1 139 ? 13.258 -22.656 -6.074 1 98.94 139 ILE B C 1
ATOM 2977 O O . ILE B 1 139 ? 12.75 -22.766 -4.953 1 98.94 139 ILE B O 1
ATOM 2981 N N . VAL B 1 140 ? 13.398 -23.719 -6.898 1 98.81 140 VAL B N 1
ATOM 2982 C CA . VAL B 1 140 ? 13.039 -25.062 -6.5 1 98.81 140 VAL B CA 1
ATOM 2983 C C . VAL B 1 140 ? 13.875 -25.484 -5.297 1 98.81 140 VAL B C 1
ATOM 2985 O O . VAL B 1 140 ? 13.336 -26.016 -4.312 1 98.81 140 VAL B O 1
ATOM 2988 N N . SER B 1 141 ? 15.172 -25.219 -5.402 1 98.62 141 SER B N 1
ATOM 2989 C CA . SER B 1 141 ? 16.094 -25.641 -4.344 1 98.62 141 SER B CA 1
ATOM 2990 C C . SER B 1 141 ? 15.766 -24.938 -3.029 1 98.62 141 SER B C 1
ATOM 2992 O O . SER B 1 141 ? 15.984 -25.484 -1.951 1 98.62 141 SER B O 1
ATOM 2994 N N . LEU B 1 142 ? 15.297 -23.734 -3.059 1 98.69 142 LEU B N 1
ATOM 2995 C CA . LEU B 1 142 ? 14.969 -22.938 -1.883 1 98.69 142 LEU B CA 1
ATOM 2996 C C . LEU B 1 142 ? 13.719 -23.484 -1.188 1 98.69 142 LEU B C 1
ATOM 2998 O O . LEU B 1 142 ? 13.508 -23.219 -0.001 1 98.69 142 LEU B O 1
ATOM 3002 N N . GLY B 1 143 ? 12.812 -24.109 -1.974 1 98.69 143 GLY B N 1
ATOM 3003 C CA . GLY B 1 143 ? 11.656 -24.734 -1.352 1 98.69 143 GLY B CA 1
ATOM 3004 C C . GLY B 1 143 ? 10.367 -23.969 -1.594 1 98.69 143 GLY B C 1
ATOM 3005 O O . GLY B 1 143 ? 9.359 -24.203 -0.915 1 98.69 143 GLY B O 1
ATOM 3006 N N . PHE B 1 144 ? 10.352 -23.016 -2.518 1 98.88 144 PHE B N 1
ATOM 3007 C CA . PHE B 1 144 ? 9.094 -22.391 -2.922 1 98.88 144 PHE B CA 1
ATOM 3008 C C . PHE B 1 144 ? 8.125 -23.438 -3.465 1 98.88 144 PHE B C 1
ATOM 3010 O O . PHE B 1 144 ? 8.539 -24.438 -4.027 1 98.88 144 PHE B O 1
ATOM 3017 N N . LYS B 1 145 ? 6.824 -23.156 -3.367 1 98.75 145 LYS B N 1
ATOM 3018 C CA . LYS B 1 145 ? 5.805 -24.094 -3.842 1 98.75 145 LYS B CA 1
ATOM 3019 C C . LYS B 1 145 ? 5.352 -23.734 -5.254 1 98.75 145 LYS B C 1
ATOM 3021 O O . LYS B 1 145 ? 4.852 -24.578 -5.988 1 98.75 145 LYS B O 1
ATOM 3026 N N . ARG B 1 146 ? 5.547 -22.484 -5.586 1 98.75 146 ARG B N 1
ATOM 3027 C CA . ARG B 1 146 ? 5.012 -21.984 -6.844 1 98.75 146 ARG B CA 1
ATOM 3028 C C . ARG B 1 146 ? 5.898 -20.875 -7.422 1 98.75 146 ARG B C 1
ATOM 3030 O O . ARG B 1 146 ? 6.547 -20.141 -6.676 1 98.75 146 ARG B O 1
ATOM 3037 N N . ILE B 1 147 ? 5.926 -20.844 -8.703 1 98.94 147 ILE B N 1
ATOM 3038 C CA . ILE B 1 147 ? 6.422 -19.672 -9.438 1 98.94 147 ILE B CA 1
ATOM 3039 C C . ILE B 1 147 ? 5.277 -19.031 -10.211 1 98.94 147 ILE B C 1
ATOM 3041 O O . ILE B 1 147 ? 4.586 -19.703 -10.984 1 98.94 147 ILE B O 1
ATOM 3045 N N . LEU B 1 148 ? 4.988 -17.812 -9.961 1 98.94 148 LEU B N 1
ATOM 3046 C CA . LEU B 1 148 ? 4.062 -17.016 -10.75 1 98.94 148 LEU B CA 1
ATOM 3047 C C . LEU B 1 148 ? 4.777 -16.344 -11.922 1 98.94 148 LEU B C 1
ATOM 3049 O O . LEU B 1 148 ? 5.762 -15.633 -11.727 1 98.94 148 LEU B O 1
ATOM 3053 N N . THR B 1 149 ? 4.262 -16.547 -13.188 1 98.81 149 THR B N 1
ATOM 3054 C CA . THR B 1 149 ? 5.055 -16.062 -14.312 1 98.81 149 THR B CA 1
ATOM 3055 C C . THR B 1 149 ? 4.172 -15.805 -15.531 1 98.81 149 THR B C 1
ATOM 3057 O O . THR B 1 149 ? 3.158 -16.469 -15.727 1 98.81 149 THR B O 1
ATOM 3060 N N . SER B 1 150 ? 4.566 -14.828 -16.266 1 98.31 150 SER B N 1
ATOM 3061 C CA . SER B 1 150 ? 3.982 -14.578 -17.578 1 98.31 150 SER B CA 1
ATOM 3062 C C . SER B 1 150 ? 4.891 -15.094 -18.688 1 98.31 150 SER B C 1
ATOM 3064 O O . SER B 1 150 ? 4.789 -14.648 -19.844 1 98.31 150 SER B O 1
ATOM 3066 N N . GLY B 1 151 ? 5.891 -15.906 -18.25 1 98.25 151 GLY B N 1
ATOM 3067 C CA . GLY B 1 151 ? 6.777 -16.484 -19.234 1 98.25 151 GLY B CA 1
ATOM 3068 C C . GLY B 1 151 ? 7.906 -15.57 -19.656 1 98.25 151 GLY B C 1
ATOM 3069 O O . GLY B 1 151 ? 8.438 -15.688 -20.75 1 98.25 151 GLY B O 1
ATOM 3070 N N . GLY B 1 152 ? 8.219 -14.594 -18.828 1 97.25 152 GLY B N 1
ATOM 3071 C CA . GLY B 1 152 ? 9.258 -13.633 -19.172 1 97.25 152 GLY B CA 1
ATOM 3072 C C . GLY B 1 152 ? 8.812 -12.609 -20.188 1 97.25 152 GLY B C 1
ATOM 3073 O O . GLY B 1 152 ? 9.641 -12.023 -20.891 1 97.25 152 GLY B O 1
ATOM 3074 N N . GLU B 1 153 ? 7.5 -12.484 -20.312 1 96.81 153 GLU B N 1
ATOM 3075 C CA . GLU B 1 153 ? 6.883 -11.516 -21.219 1 96.81 153 GLU B CA 1
ATOM 3076 C C . GLU B 1 153 ? 5.852 -10.664 -20.484 1 96.81 153 GLU B C 1
ATOM 3078 O O . GLU B 1 153 ? 5.562 -10.898 -19.312 1 96.81 153 GLU B O 1
ATOM 3083 N N . ASN B 1 154 ? 5.324 -9.656 -21.109 1 95 154 ASN B N 1
ATOM 3084 C CA . ASN B 1 154 ? 4.387 -8.742 -20.484 1 95 154 ASN B CA 1
ATOM 3085 C C . ASN B 1 154 ? 3.066 -9.43 -20.141 1 95 154 ASN B C 1
ATOM 3087 O O . ASN B 1 154 ? 2.365 -9.016 -19.219 1 95 154 ASN B O 1
ATOM 3091 N N . THR B 1 155 ? 2.754 -10.43 -21 1 97 155 THR B N 1
ATOM 3092 C CA . THR B 1 155 ? 1.488 -11.125 -20.781 1 97 155 THR B CA 1
ATOM 3093 C C . THR B 1 155 ? 1.658 -12.625 -20.969 1 97 155 THR B C 1
ATOM 3095 O O . THR B 1 155 ? 2.6 -13.078 -21.625 1 97 155 THR B O 1
ATOM 3098 N N . VAL B 1 156 ? 0.7 -13.352 -20.422 1 98.06 156 VAL B N 1
ATOM 3099 C CA . VAL B 1 156 ? 0.668 -14.805 -20.562 1 98.06 156 VAL B CA 1
ATOM 3100 C C . VAL B 1 156 ? 0.563 -15.18 -22.031 1 98.06 156 VAL B C 1
ATOM 3102 O O . VAL B 1 156 ? 1.192 -16.141 -22.484 1 98.06 156 VAL B O 1
ATOM 3105 N N . SER B 1 157 ? -0.205 -14.359 -22.812 1 97.81 157 SER B N 1
ATOM 3106 C CA . SER B 1 157 ? -0.354 -14.617 -24.25 1 97.81 157 SER B CA 1
ATOM 3107 C C . SER B 1 157 ? 0.996 -14.594 -24.953 1 97.81 157 SER B C 1
ATOM 3109 O O . SER B 1 157 ? 1.301 -15.477 -25.75 1 97.81 157 SER B O 1
ATOM 3111 N N . LEU B 1 158 ? 1.808 -13.617 -24.625 1 97.69 158 LEU B N 1
ATOM 3112 C CA . LEU B 1 158 ? 3.102 -13.438 -25.266 1 97.69 158 LEU B CA 1
ATOM 3113 C C . LEU B 1 158 ? 4.102 -14.484 -24.781 1 97.69 158 LEU B C 1
ATOM 3115 O O . LEU B 1 158 ? 5.023 -14.852 -25.5 1 97.69 158 LEU B O 1
ATOM 3119 N N . GLY B 1 159 ? 3.922 -15.039 -23.547 1 98.12 159 GLY B N 1
ATOM 3120 C CA . GLY B 1 159 ? 4.891 -15.945 -22.938 1 98.12 159 GLY B CA 1
ATOM 3121 C C . GLY B 1 159 ? 4.414 -17.391 -22.891 1 98.12 159 GLY B C 1
ATOM 3122 O O . GLY B 1 159 ? 4.961 -18.203 -22.156 1 98.12 159 GLY B O 1
ATOM 3123 N N . LEU B 1 160 ? 3.396 -17.703 -23.672 1 98 160 LEU B N 1
ATOM 3124 C CA . LEU B 1 160 ? 2.684 -18.969 -23.578 1 98 160 LEU B CA 1
ATOM 3125 C C . LEU B 1 160 ? 3.637 -20.156 -23.75 1 98 160 LEU B C 1
ATOM 3127 O O . LEU B 1 160 ? 3.668 -21.062 -22.922 1 98 160 LEU B O 1
ATOM 3131 N N . GLU B 1 161 ? 4.43 -20.172 -24.797 1 98.06 161 GLU B N 1
ATOM 3132 C CA . GLU B 1 161 ? 5.328 -21.281 -25.078 1 98.06 161 GLU B CA 1
ATOM 3133 C C . GLU B 1 161 ? 6.438 -21.375 -24.047 1 98.06 161 GLU B C 1
ATOM 3135 O O . GLU B 1 161 ? 6.875 -22.469 -23.688 1 98.06 161 GLU B O 1
ATOM 3140 N N . ASN B 1 162 ? 6.906 -20.219 -23.562 1 98.5 162 ASN B N 1
ATOM 3141 C CA . ASN B 1 162 ? 7.895 -20.203 -22.5 1 98.5 162 ASN B CA 1
ATOM 3142 C C . ASN B 1 162 ? 7.348 -20.859 -21.219 1 98.5 162 ASN B C 1
ATOM 3144 O O . ASN B 1 162 ? 8.039 -21.641 -20.578 1 98.5 162 ASN B O 1
ATOM 3148 N N . ILE B 1 163 ? 6.117 -20.562 -20.906 1 98.75 163 ILE B N 1
ATOM 3149 C CA . ILE B 1 163 ? 5.488 -21.109 -19.703 1 98.75 163 ILE B CA 1
ATOM 3150 C C . ILE B 1 163 ? 5.422 -22.625 -19.797 1 98.75 163 ILE B C 1
ATOM 3152 O O . ILE B 1 163 ? 5.727 -23.328 -18.828 1 98.75 163 ILE B O 1
ATOM 3156 N N . LYS B 1 164 ? 5.062 -23.109 -20.969 1 98.31 164 LYS B N 1
ATOM 3157 C CA . LYS B 1 164 ? 5.031 -24.562 -21.172 1 98.31 164 LYS B CA 1
ATOM 3158 C C . LYS B 1 164 ? 6.418 -25.172 -20.984 1 98.31 164 LYS B C 1
ATOM 3160 O O . LYS B 1 164 ? 6.559 -26.234 -20.375 1 98.31 164 LYS B O 1
ATOM 3165 N N . SER B 1 165 ? 7.395 -24.453 -21.5 1 98.5 165 SER B N 1
ATOM 3166 C CA . SER B 1 165 ? 8.766 -24.922 -21.328 1 98.5 165 SER B CA 1
ATOM 3167 C C . SER B 1 165 ? 9.156 -24.938 -19.844 1 98.5 165 SER B C 1
ATOM 3169 O O . SER B 1 165 ? 9.836 -25.875 -19.406 1 98.5 165 SER B O 1
ATOM 3171 N N . TYR B 1 166 ? 8.773 -23.906 -19.078 1 98.75 166 TYR B N 1
ATOM 3172 C CA . TYR B 1 166 ? 9.055 -23.859 -17.656 1 98.75 166 TYR B CA 1
ATOM 3173 C C . TYR B 1 166 ? 8.406 -25.031 -16.938 1 98.75 166 TYR B C 1
ATOM 3175 O O . TYR B 1 166 ? 8.992 -25.594 -16 1 98.75 166 TYR B O 1
ATOM 3183 N N . MET B 1 167 ? 7.18 -25.391 -17.344 1 98.44 167 MET B N 1
ATOM 3184 C CA . MET B 1 167 ? 6.504 -26.547 -16.766 1 98.44 167 MET B CA 1
ATOM 3185 C C . MET B 1 167 ? 7.301 -27.828 -17.016 1 98.44 167 MET B C 1
ATOM 3187 O O . MET B 1 167 ? 7.449 -28.656 -16.125 1 98.44 167 MET B O 1
ATOM 3191 N N . ASP B 1 168 ? 7.797 -27.891 -18.219 1 98.31 168 ASP B N 1
ATOM 3192 C CA . ASP B 1 168 ? 8.617 -29.047 -18.562 1 98.31 168 ASP B CA 1
ATOM 3193 C C . ASP B 1 168 ? 9.898 -29.078 -17.734 1 98.31 168 ASP B C 1
ATOM 3195 O O . ASP B 1 168 ? 10.281 -30.125 -17.203 1 98.31 168 ASP B O 1
ATOM 3199 N N . TRP B 1 169 ? 10.555 -27.875 -17.625 1 98.44 169 TRP B N 1
ATOM 3200 C CA . TRP B 1 169 ? 11.773 -27.781 -16.828 1 98.44 169 TRP B CA 1
ATOM 3201 C C . TRP B 1 169 ? 11.516 -28.188 -15.383 1 98.44 169 TRP B C 1
ATOM 3203 O O . TRP B 1 169 ? 12.344 -28.859 -14.758 1 98.44 169 TRP B O 1
ATOM 3213 N N . ALA B 1 170 ? 10.414 -27.734 -14.812 1 98.12 170 ALA B N 1
ATOM 3214 C CA . ALA B 1 170 ? 10.062 -27.969 -13.414 1 98.12 170 ALA B CA 1
ATOM 3215 C C . ALA B 1 170 ? 9.867 -29.453 -13.141 1 98.12 170 ALA B C 1
ATOM 3217 O O . ALA B 1 170 ? 10.18 -29.938 -12.047 1 98.12 170 ALA B O 1
ATOM 3218 N N . ALA B 1 171 ? 9.234 -30.172 -14.125 1 96.5 171 ALA B N 1
ATOM 3219 C CA . ALA B 1 171 ? 9.047 -31.609 -14.055 1 96.5 171 ALA B CA 1
ATOM 3220 C C . ALA B 1 171 ? 8.352 -32 -12.758 1 96.5 171 ALA B C 1
ATOM 3222 O O . ALA B 1 171 ? 8.766 -32.969 -12.086 1 96.5 171 ALA B O 1
ATOM 3223 N N . GLY B 1 172 ? 7.453 -31.188 -12.352 1 96.81 172 GLY B N 1
ATOM 3224 C CA . GLY B 1 172 ? 6.613 -31.531 -11.211 1 96.81 172 GLY B CA 1
ATOM 3225 C C . GLY B 1 172 ? 7.223 -31.141 -9.883 1 96.81 172 GLY B C 1
ATOM 3226 O O . GLY B 1 172 ? 6.594 -31.312 -8.836 1 96.81 172 GLY B O 1
ATOM 3227 N N . ARG B 1 173 ? 8.391 -30.562 -9.797 1 98.25 173 ARG B N 1
ATOM 3228 C CA . ARG B 1 173 ? 9.078 -30.219 -8.555 1 98.25 173 ARG B CA 1
ATOM 3229 C C . ARG B 1 173 ? 8.516 -28.938 -7.953 1 98.25 173 ARG B C 1
ATOM 3231 O O . ARG B 1 173 ? 8.695 -28.672 -6.762 1 98.25 173 ARG B O 1
ATOM 3238 N N . ILE B 1 174 ? 7.922 -28.141 -8.781 1 98.62 174 ILE B N 1
ATOM 3239 C CA . ILE B 1 174 ? 7.316 -26.875 -8.383 1 98.62 174 ILE B CA 1
ATOM 3240 C C . ILE B 1 174 ? 6.148 -26.547 -9.305 1 98.62 174 ILE B C 1
ATOM 3242 O O . ILE B 1 174 ? 6.145 -26.938 -10.477 1 98.62 174 ILE B O 1
ATOM 3246 N N . ILE B 1 175 ? 5.148 -25.891 -8.797 1 98.69 175 ILE B N 1
ATOM 3247 C CA . ILE B 1 175 ? 4.008 -25.484 -9.609 1 98.69 175 ILE B CA 1
ATOM 3248 C C . ILE B 1 175 ? 4.363 -24.234 -10.414 1 98.69 175 ILE B C 1
ATOM 3250 O O . ILE B 1 175 ? 4.801 -23.234 -9.852 1 98.69 175 ILE B O 1
ATOM 3254 N N . ILE B 1 176 ? 4.246 -24.312 -11.695 1 98.88 176 ILE B N 1
ATOM 3255 C CA . ILE B 1 176 ? 4.316 -23.125 -12.539 1 98.88 176 ILE B CA 1
ATOM 3256 C C . ILE B 1 176 ? 2.918 -22.547 -12.742 1 98.88 176 ILE B C 1
ATOM 3258 O O . ILE B 1 176 ? 2.051 -23.188 -13.336 1 98.88 176 ILE B O 1
ATOM 3262 N N . MET B 1 177 ? 2.682 -21.391 -12.234 1 98.88 177 MET B N 1
ATOM 3263 C CA . MET B 1 177 ? 1.362 -20.75 -12.273 1 98.88 177 MET B CA 1
ATOM 3264 C C . MET B 1 177 ? 1.346 -19.594 -13.25 1 98.88 177 MET B C 1
ATOM 3266 O O . MET B 1 177 ? 1.926 -18.531 -12.977 1 98.88 177 MET B O 1
ATOM 3270 N N . PRO B 1 178 ? 0.692 -19.797 -14.406 1 98.81 178 PRO B N 1
ATOM 3271 C CA . PRO B 1 178 ? 0.577 -18.672 -15.336 1 98.81 178 PRO B CA 1
ATOM 3272 C C . PRO B 1 178 ? -0.159 -17.469 -14.727 1 98.81 178 PRO B C 1
ATOM 3274 O O . PRO B 1 178 ? -1.221 -17.641 -14.125 1 98.81 178 PRO B O 1
ATOM 3277 N N . GLY B 1 179 ? 0.412 -16.359 -14.836 1 98.38 179 GLY B N 1
ATOM 3278 C CA . GLY B 1 179 ? -0.168 -15.094 -14.406 1 98.38 179 GLY B CA 1
ATOM 3279 C C . GLY B 1 179 ? 0.478 -13.883 -15.055 1 98.38 179 GLY B C 1
ATOM 3280 O O . GLY B 1 179 ? 1.66 -13.922 -15.406 1 98.38 179 GLY B O 1
ATOM 3281 N N . GLY B 1 180 ? -0.182 -12.797 -15.078 1 96.56 180 GLY B N 1
ATOM 3282 C CA . GLY B 1 180 ? 0.197 -11.609 -15.828 1 96.56 180 GLY B CA 1
ATOM 3283 C C . GLY B 1 180 ? -0.595 -11.43 -17.109 1 96.56 180 GLY B C 1
ATOM 3284 O O . GLY B 1 180 ? -0.118 -11.773 -18.188 1 96.56 180 GLY B O 1
ATOM 3285 N N . GLY B 1 181 ? -1.775 -10.938 -16.938 1 95.88 181 GLY B N 1
ATOM 3286 C CA . GLY B 1 181 ? -2.65 -10.758 -18.078 1 95.88 181 GLY B CA 1
ATOM 3287 C C . GLY B 1 181 ? -3.311 -12.047 -18.531 1 95.88 181 GLY B C 1
ATOM 3288 O O . GLY B 1 181 ? -3.49 -12.273 -19.734 1 95.88 181 GLY B O 1
ATOM 3289 N N . SER B 1 182 ? -3.586 -12.93 -17.641 1 97.25 182 SER B N 1
ATOM 3290 C CA . SER B 1 182 ? -4.219 -14.195 -18 1 97.25 182 SER B CA 1
ATOM 3291 C C . SER B 1 182 ? -5.668 -13.984 -18.422 1 97.25 182 SER B C 1
ATOM 3293 O O . SER B 1 182 ? -6.355 -13.102 -17.906 1 97.25 182 SER B O 1
ATOM 3295 N N . ARG B 1 183 ? -6.086 -14.844 -19.391 1 96.81 183 ARG B N 1
ATOM 3296 C CA . ARG B 1 183 ? -7.461 -14.93 -19.875 1 96.81 183 ARG B CA 1
ATOM 3297 C C . ARG B 1 183 ? -7.98 -16.359 -19.781 1 96.81 183 ARG B C 1
ATOM 3299 O O . ARG B 1 183 ? -7.199 -17.312 -19.703 1 96.81 183 ARG B O 1
ATOM 3306 N N . SER B 1 184 ? -9.305 -16.391 -19.734 1 97.44 184 SER B N 1
ATOM 3307 C CA . SER B 1 184 ? -9.898 -17.719 -19.578 1 97.44 184 SER B CA 1
ATOM 3308 C C . SER B 1 184 ? -9.477 -18.656 -20.703 1 97.44 184 SER B C 1
ATOM 3310 O O . SER B 1 184 ? -9.359 -19.859 -20.516 1 97.44 184 SER B O 1
ATOM 3312 N N . GLU B 1 185 ? -9.227 -18.109 -21.875 1 96.88 185 GLU B N 1
ATOM 3313 C CA . GLU B 1 185 ? -8.797 -18.906 -23.031 1 96.88 185 GLU B CA 1
ATOM 3314 C C . GLU B 1 185 ? -7.473 -19.594 -22.75 1 96.88 185 GLU B C 1
ATOM 3316 O O . GLU B 1 185 ? -7.18 -20.641 -23.344 1 96.88 185 GLU B O 1
ATOM 3321 N N . HIS B 1 186 ? -6.633 -19.031 -21.922 1 97.75 186 HIS B N 1
ATOM 3322 C CA . HIS B 1 186 ? -5.332 -19.609 -21.609 1 97.75 186 HIS B CA 1
ATOM 3323 C C . HIS B 1 186 ? -5.48 -20.953 -20.891 1 97.75 186 HIS B C 1
ATOM 3325 O O . HIS B 1 186 ? -4.598 -21.812 -20.984 1 97.75 186 HIS B O 1
ATOM 3331 N N . VAL B 1 187 ? -6.605 -21.141 -20.203 1 97.38 187 VAL B N 1
ATOM 3332 C CA . VAL B 1 187 ? -6.859 -22.406 -19.547 1 97.38 187 VAL B CA 1
ATOM 3333 C C . VAL B 1 187 ? -6.863 -23.531 -20.578 1 97.38 187 VAL B C 1
ATOM 3335 O O . VAL B 1 187 ? -6.238 -24.578 -20.359 1 97.38 187 VAL B O 1
ATOM 3338 N N . HIS B 1 188 ? -7.457 -23.266 -21.703 1 95.44 188 HIS B N 1
ATOM 3339 C CA . HIS B 1 188 ? -7.527 -24.281 -22.766 1 95.44 188 HIS B CA 1
ATOM 3340 C C . HIS B 1 188 ? -6.152 -24.547 -23.359 1 95.44 188 HIS B C 1
ATOM 3342 O O . HIS B 1 188 ? -5.855 -25.672 -23.766 1 95.44 188 HIS B O 1
ATOM 3348 N N . GLU B 1 189 ? -5.41 -23.484 -23.391 1 95.56 189 GLU B N 1
ATOM 3349 C CA . GLU B 1 189 ? -4.062 -23.625 -23.938 1 95.56 189 GLU B CA 1
ATOM 3350 C C . GLU B 1 189 ? -3.193 -24.5 -23.047 1 95.56 189 GLU B C 1
ATOM 3352 O O . GLU B 1 189 ? -2.35 -25.25 -23.531 1 95.56 189 GLU B O 1
ATOM 3357 N N . PHE B 1 190 ? -3.43 -24.422 -21.703 1 96.5 190 PHE B N 1
ATOM 3358 C CA . PHE B 1 190 ? -2.555 -25.109 -20.75 1 96.5 190 PHE B CA 1
ATOM 3359 C C . PHE B 1 190 ? -3.16 -26.438 -20.312 1 96.5 190 PHE B C 1
ATOM 3361 O O . PHE B 1 190 ? -2.459 -27.297 -19.766 1 96.5 190 PHE B O 1
ATOM 3368 N N . LYS B 1 191 ? -4.453 -26.625 -20.531 1 92.69 191 LYS B N 1
ATOM 3369 C CA . LYS B 1 191 ? -5.207 -27.719 -19.938 1 92.69 191 LYS B CA 1
ATOM 3370 C C . LYS B 1 191 ? -4.641 -29.078 -20.359 1 92.69 191 LYS B C 1
ATOM 3372 O O . LYS B 1 191 ? -4.734 -30.047 -19.609 1 92.69 191 LYS B O 1
ATOM 3377 N N . ASN B 1 192 ? -4.062 -29.094 -21.531 1 89.62 192 ASN B N 1
ATOM 3378 C CA . ASN B 1 192 ? -3.551 -30.359 -22.047 1 89.62 192 ASN B CA 1
ATOM 3379 C C . ASN B 1 192 ? -2.152 -30.656 -21.5 1 89.62 192 ASN B C 1
ATOM 3381 O O . ASN B 1 192 ? -1.625 -31.75 -21.703 1 89.62 192 ASN B O 1
ATOM 3385 N N . HIS B 1 193 ? -1.589 -29.719 -20.891 1 93.31 193 HIS B N 1
ATOM 3386 C CA . HIS B 1 193 ? -0.292 -29.953 -20.281 1 93.31 193 HIS B CA 1
ATOM 3387 C C . HIS B 1 193 ? -0.449 -30.625 -18.906 1 93.31 193 HIS B C 1
ATOM 3389 O O . HIS B 1 193 ? -1.104 -30.078 -18.016 1 93.31 193 HIS B O 1
ATOM 3395 N N . SER B 1 194 ? 0.156 -31.688 -18.703 1 92.31 194 SER B N 1
ATOM 3396 C CA . SER B 1 194 ? -0.053 -32.531 -17.516 1 92.31 194 SER B CA 1
ATOM 3397 C C . SER B 1 194 ? 0.389 -31.797 -16.25 1 92.31 194 SER B C 1
ATOM 3399 O O . SER B 1 194 ? -0.095 -32.094 -15.156 1 92.31 194 SER B O 1
ATOM 3401 N N . ALA B 1 195 ? 1.291 -30.797 -16.406 1 94.88 195 ALA B N 1
ATOM 3402 C CA . ALA B 1 195 ? 1.851 -30.125 -15.227 1 94.88 195 ALA B CA 1
ATOM 3403 C C . ALA B 1 195 ? 1.025 -28.906 -14.852 1 94.88 195 ALA B C 1
ATOM 3405 O O . ALA B 1 195 ? 1.269 -28.281 -13.812 1 94.88 195 ALA B O 1
ATOM 3406 N N . PHE B 1 196 ? 0.056 -28.562 -15.648 1 97 196 PHE B N 1
ATOM 3407 C CA . PHE B 1 196 ? -0.753 -27.375 -15.398 1 97 196 PHE B CA 1
ATOM 3408 C C . PHE B 1 196 ? -1.712 -27.609 -14.234 1 97 196 PHE B C 1
ATOM 3410 O O . PHE B 1 196 ? -2.559 -28.516 -14.289 1 97 196 PHE B O 1
ATOM 3417 N N . GLN B 1 197 ? -1.61 -26.719 -13.117 1 97.44 197 GLN B N 1
ATOM 3418 C CA . GLN B 1 197 ? -2.375 -26.984 -11.906 1 97.44 197 GLN B CA 1
ATOM 3419 C C . GLN B 1 197 ? -3.121 -25.75 -11.438 1 97.44 197 GLN B C 1
ATOM 3421 O O . GLN B 1 197 ? -4.168 -25.844 -10.797 1 97.44 197 GLN B O 1
ATOM 3426 N N . GLU B 1 198 ? -2.566 -24.609 -11.664 1 98.44 198 GLU B N 1
ATOM 3427 C CA . GLU B 1 198 ? -3.096 -23.359 -11.125 1 98.44 198 GLU B CA 1
ATOM 3428 C C . GLU B 1 198 ? -2.959 -22.234 -12.133 1 98.44 198 GLU B C 1
ATOM 3430 O O . GLU B 1 198 ? -2.031 -22.219 -12.938 1 98.44 198 GLU B O 1
ATOM 3435 N N . ILE B 1 199 ? -3.857 -21.281 -12.062 1 98.69 199 ILE B N 1
ATOM 3436 C CA . ILE B 1 199 ? -3.783 -20.094 -12.891 1 98.69 199 ILE B CA 1
ATOM 3437 C C . ILE B 1 199 ? -4.133 -18.859 -12.047 1 98.69 199 ILE B C 1
ATOM 3439 O O . ILE B 1 199 ? -5.012 -18.922 -11.188 1 98.69 199 ILE B O 1
ATOM 3443 N N . HIS B 1 200 ? -3.418 -17.844 -12.227 1 98.81 200 HIS B N 1
ATOM 3444 C CA . HIS B 1 200 ? -3.578 -16.562 -11.555 1 98.81 200 HIS B CA 1
ATOM 3445 C C . HIS B 1 200 ? -4.211 -15.531 -12.484 1 98.81 200 HIS B C 1
ATOM 3447 O O . HIS B 1 200 ? -3.672 -15.234 -13.555 1 98.81 200 HIS B O 1
ATOM 3453 N N . ALA B 1 201 ? -5.352 -14.984 -12.07 1 98.5 201 ALA B N 1
ATOM 3454 C CA . ALA B 1 201 ? -6.082 -14.039 -12.906 1 98.5 201 ALA B CA 1
ATOM 3455 C C . ALA B 1 201 ? -6.711 -12.938 -12.07 1 98.5 201 ALA B C 1
ATOM 3457 O O . ALA B 1 201 ? -7.355 -13.211 -11.055 1 98.5 201 ALA B O 1
ATOM 3458 N N . SER B 1 202 ? -6.523 -11.727 -12.477 1 96.5 202 SER B N 1
ATOM 3459 C CA . SER B 1 202 ? -7.027 -10.609 -11.688 1 96.5 202 SER B CA 1
ATOM 3460 C C . SER B 1 202 ? -8.547 -10.57 -11.688 1 96.5 202 SER B C 1
ATOM 346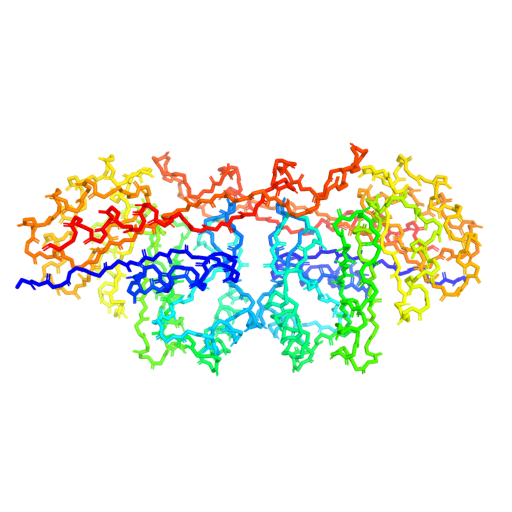2 O O . SER B 1 202 ? -9.164 -10.164 -10.695 1 96.5 202 SER B O 1
ATOM 3464 N N . CYS B 1 203 ? -9.125 -10.977 -12.781 1 97.62 203 CYS B N 1
ATOM 3465 C CA . CYS B 1 203 ? -10.57 -10.844 -12.945 1 97.62 203 CYS B CA 1
ATOM 3466 C C . CYS B 1 203 ? -11.047 -9.477 -12.477 1 97.62 203 CYS B C 1
ATOM 3468 O O . CYS B 1 203 ? -12.094 -9.359 -11.844 1 97.62 203 CYS B O 1
ATOM 3470 N N . LYS B 1 204 ? -10.234 -8.539 -12.68 1 95.81 204 LYS B N 1
ATOM 3471 C CA . LYS B 1 204 ? -10.492 -7.219 -12.102 1 95.81 204 LYS B CA 1
ATOM 3472 C C . LYS B 1 204 ? -11.688 -6.551 -12.766 1 95.81 204 LYS B C 1
ATOM 3474 O O . LYS B 1 204 ? -11.977 -6.805 -13.938 1 95.81 204 LYS B O 1
ATOM 3479 N N . GLY B 1 205 ? -12.359 -5.84 -12.055 1 96.31 205 GLY B N 1
ATOM 3480 C CA . GLY B 1 205 ? -13.406 -4.91 -12.453 1 96.31 205 GLY B CA 1
ATOM 3481 C C . GLY B 1 205 ? -13.398 -3.621 -11.656 1 96.31 205 GLY B C 1
ATOM 3482 O O . GLY B 1 205 ? -12.648 -3.49 -10.688 1 96.31 205 GLY B O 1
ATOM 3483 N N . PHE B 1 206 ? -14.109 -2.621 -12.133 1 95.81 206 PHE B N 1
ATOM 3484 C CA . PHE B 1 206 ? -14.273 -1.358 -11.422 1 95.81 206 PHE B CA 1
ATOM 3485 C C . PHE B 1 206 ? -15.758 -1.026 -11.258 1 95.81 206 PHE B C 1
ATOM 3487 O O . PHE B 1 206 ? -16.562 -1.267 -12.156 1 95.81 206 PHE B O 1
ATOM 3494 N N . ARG B 1 207 ? -16.094 -0.6 -10.156 1 95.88 207 ARG B N 1
ATOM 3495 C CA . ARG B 1 207 ? -17.406 0.026 -9.977 1 95.88 207 ARG B CA 1
ATOM 3496 C C . ARG B 1 207 ? -17.266 1.52 -9.703 1 95.88 207 ARG B C 1
ATOM 3498 O O . ARG B 1 207 ? -16.203 1.979 -9.266 1 95.88 207 ARG B O 1
ATOM 3505 N N . PRO B 1 208 ? -18.344 2.275 -9.953 1 94.56 208 PRO B N 1
ATOM 3506 C CA . PRO B 1 208 ? -18.266 3.705 -9.648 1 94.56 208 PRO B CA 1
ATOM 3507 C C . PRO B 1 208 ? -18.094 3.975 -8.148 1 94.56 208 PRO B C 1
ATOM 3509 O O . PRO B 1 208 ? -18.609 3.211 -7.324 1 94.56 208 PRO B O 1
ATOM 3512 N N . SER B 1 209 ? -17.344 5.016 -7.863 1 93.44 209 SER B N 1
ATOM 3513 C CA . SER B 1 209 ? -17.312 5.527 -6.496 1 93.44 209 SER B CA 1
ATOM 3514 C C . SER B 1 209 ? -18.703 5.945 -6.031 1 93.44 209 SER B C 1
ATOM 3516 O O . SER B 1 209 ? -19.547 6.359 -6.84 1 93.44 209 SER B O 1
ATOM 3518 N N . LYS B 1 210 ? -18.969 5.844 -4.785 1 93.94 210 LYS B N 1
ATOM 3519 C CA . LYS B 1 210 ? -20.25 6.293 -4.223 1 93.94 210 LYS B CA 1
ATOM 3520 C C . LYS B 1 210 ? -20.234 7.793 -3.957 1 93.94 210 LYS B C 1
ATOM 3522 O O . LYS B 1 210 ? -21.266 8.383 -3.633 1 93.94 210 LYS B O 1
ATOM 3527 N N . SER B 1 211 ? -19.047 8.344 -4.043 1 92.31 211 SER B N 1
ATOM 3528 C CA . SER B 1 211 ? -18.969 9.789 -3.889 1 92.31 211 SER B CA 1
ATOM 3529 C C . SER B 1 211 ? -19.734 10.508 -4.988 1 92.31 211 SER B C 1
ATOM 3531 O O . SER B 1 211 ? -19.484 10.297 -6.176 1 92.31 211 SER B O 1
ATOM 3533 N N . ARG B 1 212 ? -20.719 11.344 -4.645 1 91.25 212 ARG B N 1
ATOM 3534 C CA . ARG B 1 212 ? -21.547 12.07 -5.605 1 91.25 212 ARG B CA 1
ATOM 3535 C C . ARG B 1 212 ? -21.078 13.516 -5.75 1 91.25 212 ARG B C 1
ATOM 3537 O O . ARG B 1 212 ? -21.516 14.227 -6.648 1 91.25 212 ARG B O 1
ATOM 3544 N N . PHE B 1 213 ? -20.125 13.797 -4.859 1 86.75 213 PHE B N 1
ATOM 3545 C CA . PHE B 1 213 ? -19.578 15.148 -4.895 1 86.75 213 PHE B CA 1
ATOM 3546 C C . PHE B 1 213 ? -18.156 15.148 -5.43 1 86.75 213 PHE B C 1
ATOM 3548 O O . PHE B 1 213 ? -17.297 14.414 -4.926 1 86.75 213 PHE B O 1
ATOM 3555 N N . VAL B 1 214 ? -18 15.953 -6.469 1 80.12 214 VAL B N 1
ATOM 3556 C CA . VAL B 1 214 ? -16.672 16.078 -7.059 1 80.12 214 VAL B CA 1
ATOM 3557 C C . VAL B 1 214 ? -16.141 17.484 -6.855 1 80.12 214 VAL B C 1
ATOM 3559 O O . VAL B 1 214 ? -16.781 18.469 -7.262 1 80.12 214 VAL B O 1
ATOM 3562 N N . TYR B 1 215 ? -15.078 17.578 -6.125 1 85.25 215 TYR B N 1
ATOM 3563 C CA . TYR B 1 215 ? -14.375 18.859 -5.977 1 85.25 215 TYR B CA 1
ATOM 3564 C C . TYR B 1 215 ? -13.281 19 -7.031 1 85.25 215 TYR B C 1
ATOM 3566 O O . TYR B 1 215 ? -12.188 18.453 -6.875 1 85.25 215 TYR B O 1
ATOM 3574 N N . SER B 1 216 ? -13.383 19.719 -8.031 1 82.19 216 SER B N 1
ATOM 3575 C CA . SER B 1 216 ? -12.594 19.688 -9.258 1 82.19 216 SER B CA 1
ATOM 3576 C C . SER B 1 216 ? -11.273 20.438 -9.086 1 82.19 216 SER B C 1
ATOM 3578 O O . SER B 1 216 ? -10.367 20.297 -9.906 1 82.19 216 SER B O 1
ATOM 3580 N N . LYS B 1 217 ? -11.141 21.172 -8.016 1 86.12 217 LYS B N 1
ATOM 3581 C CA . LYS B 1 217 ? -9.961 22.031 -7.871 1 86.12 217 LYS B CA 1
ATOM 3582 C C . LYS B 1 217 ? -8.773 21.234 -7.328 1 86.12 217 LYS B C 1
ATOM 3584 O O . LYS B 1 217 ? -7.633 21.688 -7.398 1 86.12 217 LYS B O 1
ATOM 3589 N N . VAL B 1 218 ? -9.016 20.094 -6.777 1 89.81 218 VAL B N 1
ATOM 3590 C CA . VAL B 1 218 ? -7.969 19.375 -6.07 1 89.81 218 VAL B CA 1
ATOM 3591 C C . VAL B 1 218 ? -7.871 17.953 -6.609 1 89.81 218 VAL B C 1
ATOM 3593 O O . VAL B 1 218 ? -8.883 17.266 -6.766 1 89.81 218 VAL B O 1
ATOM 3596 N N . SER B 1 219 ? -6.652 17.547 -6.922 1 86 219 SER B N 1
ATOM 3597 C CA . SER B 1 219 ? -6.34 16.172 -7.266 1 86 219 SER B CA 1
ATOM 3598 C C . SER B 1 219 ? -5.426 15.539 -6.223 1 86 219 SER B C 1
ATOM 3600 O O . SER B 1 219 ? -4.332 16.047 -5.961 1 86 219 SER B O 1
ATOM 3602 N N . LEU B 1 220 ? -5.84 14.445 -5.648 1 85.31 220 LEU B N 1
ATOM 3603 C CA . LEU B 1 220 ? -5.102 13.867 -4.531 1 85.31 220 LEU B CA 1
ATOM 3604 C C . LEU B 1 220 ? -4.438 12.562 -4.941 1 85.31 220 LEU B C 1
ATOM 3606 O O . LEU B 1 220 ? -3.902 11.836 -4.094 1 85.31 220 LEU B O 1
ATOM 3610 N N . SER B 1 221 ? -4.516 12.195 -6.25 1 81.62 221 SER B N 1
ATOM 3611 C CA . SER B 1 221 ? -3.883 10.992 -6.777 1 81.62 221 SER B CA 1
ATOM 3612 C C . SER B 1 221 ? -3.146 11.273 -8.078 1 81.62 221 SER B C 1
ATOM 3614 O O . SER B 1 221 ? -3.418 12.273 -8.75 1 81.62 221 SER B O 1
ATOM 3616 N N . SER B 1 222 ? -2.172 10.406 -8.312 1 79.88 222 SER B N 1
ATOM 3617 C CA . SER B 1 222 ? -1.472 10.523 -9.586 1 79.88 222 SER B CA 1
ATOM 3618 C C . SER B 1 222 ? -2.396 10.195 -10.758 1 79.88 222 SER B C 1
ATOM 3620 O O . SER B 1 222 ? -2.168 10.656 -11.883 1 79.88 222 SER B O 1
ATOM 3622 N N . ASP B 1 223 ? -3.426 9.414 -10.516 1 78.56 223 ASP B N 1
ATOM 3623 C CA . ASP B 1 223 ? -4.469 9.094 -11.484 1 78.56 223 ASP B CA 1
ATOM 3624 C C . ASP B 1 223 ? -5.832 9.586 -11.008 1 78.56 223 ASP B C 1
ATOM 3626 O O . ASP B 1 223 ? -6.574 8.844 -10.359 1 78.56 223 ASP B O 1
ATOM 3630 N N . PRO B 1 224 ? -6.211 10.766 -11.422 1 76.31 224 PRO B N 1
ATOM 3631 C CA . PRO B 1 224 ? -7.457 11.344 -10.922 1 76.31 224 PRO B CA 1
ATOM 3632 C C . PRO B 1 224 ? -8.68 10.5 -11.258 1 76.31 224 PRO B C 1
ATOM 3634 O O . PRO B 1 224 ? -9.711 10.594 -10.586 1 76.31 224 PRO B O 1
ATOM 3637 N N . GLY B 1 225 ? -8.492 9.656 -12.336 1 80.81 225 GLY B N 1
ATOM 3638 C CA . GLY B 1 225 ? -9.602 8.789 -12.688 1 80.81 225 GLY B CA 1
ATOM 3639 C C . GLY B 1 225 ? -9.938 7.777 -11.602 1 80.81 225 GLY B C 1
ATOM 3640 O O . GLY B 1 225 ? -11.078 7.312 -11.508 1 80.81 225 GLY B O 1
ATOM 3641 N N . MET B 1 226 ? -9 7.5 -10.766 1 81.25 226 MET B N 1
ATOM 3642 C CA . MET B 1 226 ? -9.188 6.496 -9.719 1 81.25 226 MET B CA 1
ATOM 3643 C C . MET B 1 226 ? -10.125 7.016 -8.633 1 81.25 226 MET B C 1
ATOM 3645 O O . MET B 1 226 ? -10.695 6.23 -7.867 1 81.25 226 MET B O 1
ATOM 3649 N N . PHE B 1 227 ? -10.344 8.328 -8.555 1 84.94 227 PHE B N 1
ATOM 3650 C CA . PHE B 1 227 ? -11.234 8.914 -7.562 1 84.94 227 PHE B CA 1
ATOM 3651 C C . PHE B 1 227 ? -12.695 8.625 -7.906 1 84.94 227 PHE B C 1
ATOM 3653 O O . PHE B 1 227 ? -13.578 8.773 -7.055 1 84.94 227 PHE B O 1
ATOM 3660 N N . LYS B 1 228 ? -12.906 8.164 -9.164 1 88.81 228 LYS B N 1
ATOM 3661 C CA . LYS B 1 228 ? -14.289 7.988 -9.617 1 88.81 228 LYS B CA 1
ATOM 3662 C C . LYS B 1 228 ? -14.68 6.516 -9.617 1 88.81 228 LYS B C 1
ATOM 3664 O O . LYS B 1 228 ? -15.836 6.18 -9.898 1 88.81 228 LYS B O 1
ATOM 3669 N N . LYS B 1 229 ? -13.68 5.707 -9.289 1 93 229 LYS B N 1
ATOM 3670 C CA . LYS B 1 229 ? -13.969 4.281 -9.359 1 93 229 LYS B CA 1
ATOM 3671 C C . LYS B 1 229 ? -13.281 3.52 -8.227 1 93 229 LYS B C 1
ATOM 3673 O O . LYS B 1 229 ? -12.367 4.043 -7.59 1 93 229 LYS B O 1
ATOM 3678 N N . VAL B 1 230 ? -13.805 2.371 -7.957 1 95.56 230 VAL B N 1
ATOM 3679 C CA . VAL B 1 230 ? -13.25 1.476 -6.945 1 95.56 230 VAL B CA 1
ATOM 3680 C C . VAL B 1 230 ? -12.906 0.128 -7.578 1 95.56 230 VAL B C 1
ATOM 3682 O O . VAL B 1 230 ? -13.742 -0.467 -8.266 1 95.56 230 VAL B O 1
ATOM 3685 N N . LEU B 1 231 ? -11.656 -0.287 -7.426 1 96.5 231 LEU B N 1
ATOM 3686 C CA . LEU B 1 231 ? -11.211 -1.584 -7.918 1 96.5 231 LEU B CA 1
ATOM 3687 C C . LEU B 1 231 ? -11.953 -2.719 -7.219 1 96.5 231 LEU B C 1
ATOM 3689 O O . LEU B 1 231 ? -12.055 -2.732 -5.992 1 96.5 231 LEU B O 1
ATOM 3693 N N . THR B 1 232 ? -12.523 -3.592 -7.941 1 97.31 232 THR B N 1
ATOM 3694 C CA . THR B 1 232 ? -13.25 -4.766 -7.469 1 97.31 232 THR B CA 1
ATOM 3695 C C . THR B 1 232 ? -12.977 -5.969 -8.367 1 97.31 232 THR B C 1
ATOM 3697 O O . THR B 1 232 ? -11.883 -6.105 -8.914 1 97.31 232 THR B O 1
ATOM 3700 N N . ILE B 1 233 ? -13.82 -6.945 -8.297 1 97.62 233 ILE B N 1
ATOM 3701 C CA . ILE B 1 233 ? -13.695 -8.133 -9.148 1 97.62 233 ILE B CA 1
ATOM 3702 C C . ILE B 1 233 ? -14.945 -8.281 -10.008 1 97.62 233 ILE B C 1
ATOM 3704 O O . ILE B 1 233 ? -16.047 -7.98 -9.562 1 97.62 233 ILE B O 1
ATOM 3708 N N . ASP B 1 234 ? -14.719 -8.656 -11.234 1 98 234 ASP B N 1
ATOM 3709 C CA . ASP B 1 234 ? -15.812 -8.859 -12.188 1 98 234 ASP B CA 1
ATOM 3710 C C . ASP B 1 234 ? -16.328 -10.297 -12.117 1 98 234 ASP B C 1
ATOM 3712 O O . ASP B 1 234 ? -15.609 -11.234 -12.461 1 98 234 ASP B O 1
ATOM 3716 N N . GLU B 1 235 ? -17.578 -10.43 -11.781 1 97.94 235 GLU B N 1
ATOM 3717 C CA . GLU B 1 235 ? -18.188 -11.75 -11.617 1 97.94 235 GLU B CA 1
ATOM 3718 C C . GLU B 1 235 ? -18.141 -12.547 -12.922 1 97.94 235 GLU B C 1
ATOM 3720 O O . GLU B 1 235 ? -17.859 -13.75 -12.914 1 97.94 235 GLU B O 1
ATOM 3725 N N . PHE B 1 236 ? -18.391 -11.867 -14.016 1 98 236 PHE B N 1
ATOM 3726 C CA . PHE B 1 236 ? -18.438 -12.539 -15.305 1 98 236 PHE B CA 1
ATOM 3727 C C . PHE B 1 236 ? -17.062 -13.078 -15.688 1 98 236 PHE B C 1
ATOM 3729 O O . PHE B 1 236 ? -16.953 -14.172 -16.25 1 98 236 PHE B O 1
ATOM 3736 N N . GLU B 1 237 ? -16.062 -12.32 -15.391 1 97.94 237 GLU B N 1
ATOM 3737 C CA . GLU B 1 237 ? -14.711 -12.797 -15.672 1 97.94 237 GLU B CA 1
ATOM 3738 C C . GLU B 1 237 ? -14.367 -14.031 -14.844 1 97.94 237 GLU B C 1
ATOM 3740 O O . GLU B 1 237 ? -13.75 -14.969 -15.344 1 97.94 237 GLU B O 1
ATOM 3745 N N . VAL B 1 238 ? -14.766 -14.031 -13.57 1 98.5 238 VAL B N 1
ATOM 3746 C CA . VAL B 1 238 ? -14.531 -15.188 -12.703 1 98.5 238 VAL B CA 1
ATOM 3747 C C . VAL B 1 238 ? -15.258 -16.406 -13.273 1 98.5 238 VAL B C 1
ATOM 3749 O O . VAL B 1 238 ? -14.672 -17.484 -13.367 1 98.5 238 VAL B O 1
ATOM 3752 N N . LEU B 1 239 ? -16.484 -16.219 -13.703 1 97.94 239 LEU B N 1
ATOM 3753 C CA . LEU B 1 239 ? -17.297 -17.312 -14.219 1 97.94 239 LEU B CA 1
ATOM 3754 C C . LEU B 1 239 ? -16.703 -17.875 -15.5 1 97.94 239 LEU B C 1
ATOM 3756 O O . LEU B 1 239 ? -16.766 -19.078 -15.742 1 97.94 239 LEU B O 1
ATOM 3760 N N . LYS B 1 240 ? -16.156 -16.984 -16.328 1 98 240 LYS B N 1
ATOM 3761 C CA . LYS B 1 240 ? -15.492 -17.453 -17.547 1 98 240 LYS B CA 1
ATOM 3762 C C . LYS B 1 240 ? -14.336 -18.391 -17.219 1 98 240 LYS B C 1
ATOM 3764 O O . LYS B 1 240 ? -14.172 -19.438 -17.859 1 98 240 LYS B O 1
ATOM 3769 N N . PHE B 1 241 ? -13.531 -18.016 -16.25 1 98.06 241 PHE B N 1
ATOM 3770 C CA . PHE B 1 241 ? -12.406 -18.859 -15.844 1 98.06 241 PHE B CA 1
ATOM 3771 C C . PHE B 1 241 ? -12.906 -20.172 -15.25 1 98.06 241 PHE B C 1
ATOM 3773 O O . PHE B 1 241 ? -12.367 -21.234 -15.562 1 98.06 241 PHE B O 1
ATOM 3780 N N . LYS B 1 242 ? -13.938 -20.109 -14.359 1 97.25 242 LYS B N 1
ATOM 3781 C CA . LYS B 1 242 ? -14.477 -21.297 -13.727 1 97.25 242 LYS B CA 1
ATOM 3782 C C . LYS B 1 242 ? -15.031 -22.266 -14.758 1 97.25 242 LYS B C 1
ATOM 3784 O O . LYS B 1 242 ? -14.859 -23.484 -14.633 1 97.25 242 LYS B O 1
ATOM 3789 N N . LYS B 1 243 ? -15.672 -21.734 -15.797 1 96.44 243 LYS B N 1
ATOM 3790 C CA . LYS B 1 243 ? -16.203 -22.562 -16.875 1 96.44 243 LYS B CA 1
ATOM 3791 C C . LYS B 1 243 ? -15.07 -23.234 -17.656 1 96.44 243 LYS B C 1
ATOM 3793 O O . LYS B 1 243 ? -15.164 -24.422 -18 1 96.44 243 LYS B O 1
ATOM 3798 N N . ALA B 1 244 ? -14.039 -22.453 -17.938 1 96.31 244 ALA B N 1
ATOM 3799 C CA . ALA B 1 244 ? -12.914 -23 -18.688 1 96.31 244 ALA B CA 1
ATOM 3800 C C . ALA B 1 244 ? -12.203 -24.094 -17.922 1 96.31 244 ALA B C 1
ATOM 3802 O O . ALA B 1 244 ? -11.695 -25.047 -18.516 1 96.31 244 ALA B O 1
ATOM 3803 N N . ILE B 1 245 ? -12.133 -23.984 -16.625 1 94.62 245 ILE B N 1
ATOM 3804 C CA . ILE B 1 245 ? -11.422 -24.906 -15.75 1 94.62 245 ILE B CA 1
ATOM 3805 C C . ILE B 1 245 ? -12.219 -26.203 -15.602 1 94.62 245 ILE B C 1
ATOM 3807 O O . ILE B 1 245 ? -11.648 -27.281 -15.453 1 94.62 245 ILE B O 1
ATOM 3811 N N . SER B 1 246 ? -13.562 -26.125 -15.586 1 88.44 246 SER B N 1
ATOM 3812 C CA . SER B 1 246 ? -14.445 -27.266 -15.43 1 88.44 246 SER B CA 1
ATOM 3813 C C . SER B 1 246 ? -14.375 -28.188 -16.641 1 88.44 246 SER B C 1
ATOM 3815 O O . SER B 1 246 ? -14.414 -29.422 -16.516 1 88.44 246 SER B O 1
#

Sequence (492 aa):
MRKILLEAPVYTVEAALRASAFGVDRLELCADFGEGGTTPSAGLLKLIKSKINTPVFVMIRPRGGDFVYEQEELEAMRNDIQILKSYGAEGFVFGVLDEVGQVDKAACQYLLEAAEGMPCTFHRAFDITVDKKIALEEIVSLGFKRILTSGGENTVSLGLENIKSYMDWAAGRIIIMPGGGSRSEHVHEFKNHSAFQEIHASCKGFRPSKSRFVYSKVSLSSDPGMFKKVLTIDEFEVLKFKKAISMRKILLEAPVYTVEAALRASAFGVDRLELCADFGEGGTTPSAGLLKLIKSKINTPVFVMIRPRGGDFVYEQEELEAMRNDIQILKSYGAEGFVFGVLDEVGQVDKAACQYLLEAAEGMPCTFHRAFDITVDKKIALEEIVSLGFKRILTSGGENTVSLGLENIKSYMDWAAGRIIIMPGGGSRSEHVHEFKNHSAFQEIHASCKGFRPSKSRFVYSKVSLSSDPGMFKKVLTIDEFEVLKFKKAIS

Radius of gyration: 22.83 Å; Cα contacts (8 Å, |Δi|>4): 1173; chains: 2; bounding box: 45×70×48 Å